Protein AF-A0A9E3LKR2-F1 (afdb_monomer)

Nearest PDB structures (foldseek):
  3nru-assembly1_A  TM=4.294E-01  e=3.423E-02  Homo sapiens
  7cze-assembly4_K  TM=3.924E-01  e=2.026E-02  Homo sapiens
  3p1i-assembly3_C  TM=3.687E-01  e=3.628E-02  Homo sapiens
  3nru-assembly3_C  TM=3.405E-01  e=3.046E-02  Homo sapiens
  4kg8-assembly1_B  TM=6.054E-01  e=1.601E+00  Homo sapiens

pLDDT: mean 74.89, std 22.39, range [24.06, 98.88]

Foldseek 3Di:
DDDDDDDDDDDDDPPPVVVVVPPPPDPPPPPDAFQADLDLVSCLVWLARQFAQCQCPAPPAQTAVQGHTNDHGQAAQALVSLVSSLVSLCVQQVQFKDKDQCCVVPVPPPLQVPANQWFPAAADQVRDGHIDHWIKMKGAGNPAPQALQQAFEEEEEQPLFQLQHLSVSQVSVLSRLLRLLLCQLVVNGDPSHDCVSSQHHVVGGDFLLPPLPPPVLGDGSNVLRNRYIYMYTPQANQLNNLCDVVLVRFGRGGHHNQQDNQQLQDDDDFDRDQQYHHPLTSSRQSVQSVVQCCLCPRYNVSAHAEYEYEGEDAWDLEQKEKAQAPADDDPVLVVLLVVLLVQLLSSQQVRQVSHQQEHEPVPRPPPFDIDHPPDPPPRDHRYRYDYDHPCVGVNDHGHSGLLRQSCYPPNHRVHRGIYMYGYNRRAPPGRRDDSSSSSSSSRSSSSSVSSSSSSRVDDDPDDDDDPDDDDDDDPVDDPDDPDDQPDDPPVLLVFAADDKDFWDKDFFQDKDKDFHDDVVNRHFFQKKKKKKFFNDDSSFRPCVVPFQDWKKKWKKFQDAAPPDDDPDPPQDPDDDDPPPDPPDDDDDDDDDDDPDPDPDDDPPRIDTDHMHGNPDSSGGGGMHMDMDGRDGGHMMIIGIDRRGGGIMTMMMDTDSHGSRPPPSDPDNDPSPCPVVVVVCVVVD

Radius of gyration: 28.09 Å; Cα contacts (8 Å, |Δi|>4): 1417; chains: 1; bounding box: 110×60×76 Å

Sequence (684 aa):
MVRVAVRRPFSLVLGVALVAALLVASPPTPVAATPVATHDALYAAFGRVFPDPHGCFQGAPTKSPYANGDVCAGQYVQWDEAMAGLAYLEQLFPRYVQVINLREQYGDHRDFNGESFRTAGLPREDLSRDQKDLYAVKVTDTRSSTPEEDREHFVYSLSIHGIERAGLEGGIRAIEDLATWAACEHASAPATVDCAAEGASPEDPRRLLDPFDEEGRSPTAGEALGDGVMLFMLSNPDGWSRGDYRQGGVFYQRYNGNGMDLNRDWPTVGYADPAYESWSEPESRGFGRWLKFVAEERTKDGHFAGGIDLHGMVTANSLSYTLLGAGQKDYRKNAITVDTAKLMFADAEERLTWSPHVARAEDCPGPVPEPFFGQGRSTAPMCTVQWGTVWDTIEYQITGGMGDWIEHPEVGLGGVGINNEMALSHLAPNNIFEPDIVQLQIEGNKSLIYSQITGLLGEDDIAYEPGGHIAYLEDPQRVSSDGEDFVVPPDVHDLPTQRNIEGTEVTGAQGFEFEVKGIPHGFFNQGMTVQATFTNARAIGVGAGAGIIDVDLVLDYCGPAPGEELFLTHQHSHEVLLDHVVAAHGDAGEHAGDAAHAGEATDQDCTEIGRYFNQSPIYSQAGAQIEINRPQPGIYRIRQNEQRLGPTRYEVAFTRDDAIPGWSDQAPYDVSRTDFFRELNRFV

Secondary structure (DSSP, 8-state):
---PPP-----SSTTTHHHHTTSS-SPPP-PPPP---SSHHHHHHHSSSS--TTGGGTT-TTS-TT--SSS---SPPPHHHHHHHHHHHHHH-TTTEEEEEHHHHHTT-GGGTT---B---EE-TTS-EE--B-EEEEES-TT-SS-GGGSEEEEEES-SSTTBHHHHHHHHHHHHHHHHHHHHHTT-S-TTS-TTTTT--SSSPPBTTTTT-TTS-SPBHHHHHHHEEEEEE---HHHHHHT-GGGT-SS--SS-SS---GGGSS--SS---TT--TT-SHHHHHHHHHHHHHHHHHSSSS--SEEEEEEE-S--SEEEEEEE------HHHHHHHHHHHHHHHHHHHHHSTTSTTEE-GGG--SSPPP--TTS-S-SPPEEEEEEEEHHHHHSS--SS-HHHHHH-TTTS--SEEEEEEETT-B--S-----HHHHHHHHHHHHHHHHHHHHHHHS---------S---------------------GGGTTSPPPPPEEEEEEESS--EEEEEP-GGGT---SEEEEEEEE-EETTEETTTTS------EEEEE--S-TT------SS---SS--SSS--S---------------PPP-TT-EEEEEE--S-TTS---EEEEEEESPPSEEEEEEE-TT--SEEEEEEEEESS-SSTT-S---------THHHHHHTTT-

Mean predicted aligned error: 14.56 Å

Structure (mmCIF, N/CA/C/O backbone):
data_AF-A0A9E3LKR2-F1
#
_entry.id   AF-A0A9E3LKR2-F1
#
loop_
_atom_site.group_PDB
_atom_site.id
_atom_site.type_symbol
_atom_site.label_atom_id
_atom_site.label_alt_id
_atom_site.label_comp_id
_atom_site.label_asym_id
_atom_site.label_entity_id
_atom_site.label_seq_id
_atom_site.pdbx_PDB_ins_code
_atom_site.Cartn_x
_atom_site.Cartn_y
_atom_site.Cartn_z
_atom_site.occupancy
_atom_site.B_iso_or_equiv
_atom_site.auth_seq_id
_atom_site.auth_comp_id
_atom_site.auth_asym_id
_atom_site.auth_atom_id
_atom_site.pdbx_PDB_model_num
ATOM 1 N N . MET A 1 1 ? 83.121 9.144 -3.644 1.00 43.97 1 MET A N 1
ATOM 2 C CA . MET A 1 1 ? 83.124 7.734 -4.099 1.00 43.97 1 MET A CA 1
ATOM 3 C C . MET A 1 1 ? 82.823 6.840 -2.907 1.00 43.97 1 MET A C 1
ATOM 5 O O . MET A 1 1 ? 83.284 7.159 -1.824 1.00 43.97 1 MET A O 1
ATOM 9 N N . VAL A 1 2 ? 82.126 5.726 -3.162 1.00 33.91 2 VAL A N 1
ATOM 10 C CA . VAL A 1 2 ? 81.795 4.600 -2.256 1.00 33.91 2 VAL A CA 1
ATOM 11 C C . VAL A 1 2 ? 80.402 4.638 -1.590 1.00 33.91 2 VAL A C 1
ATOM 13 O O . VAL A 1 2 ? 80.212 5.140 -0.493 1.00 33.91 2 VAL A O 1
ATOM 16 N N . ARG A 1 3 ? 79.452 4.049 -2.340 1.00 36.19 3 ARG A N 1
ATOM 17 C CA . ARG A 1 3 ? 78.327 3.151 -1.982 1.00 36.19 3 ARG A CA 1
ATOM 18 C C . ARG A 1 3 ? 77.565 3.381 -0.663 1.00 36.19 3 ARG A C 1
ATOM 20 O O . ARG A 1 3 ? 78.015 2.963 0.396 1.00 36.19 3 ARG A O 1
ATOM 27 N N . VAL A 1 4 ? 76.313 3.837 -0.787 1.00 31.17 4 VAL A N 1
ATOM 28 C CA . VAL A 1 4 ? 75.251 3.625 0.214 1.00 31.17 4 VAL A CA 1
ATOM 29 C C . VAL A 1 4 ? 74.401 2.430 -0.226 1.00 31.17 4 VAL A C 1
ATOM 31 O O . VAL A 1 4 ? 73.864 2.414 -1.331 1.00 31.17 4 VAL A O 1
ATOM 34 N N . ALA A 1 5 ? 74.326 1.412 0.630 1.00 33.75 5 ALA A N 1
ATOM 35 C CA . ALA A 1 5 ? 73.480 0.237 0.464 1.00 33.75 5 ALA A CA 1
ATOM 36 C C . ALA A 1 5 ? 72.095 0.500 1.075 1.00 33.75 5 ALA A C 1
ATOM 38 O O . ALA A 1 5 ? 71.983 0.839 2.251 1.00 33.75 5 ALA A O 1
ATOM 39 N N . VAL A 1 6 ? 71.046 0.308 0.278 1.00 37.47 6 VAL A N 1
ATOM 40 C CA . VAL A 1 6 ? 69.649 0.316 0.722 1.00 37.47 6 VAL A CA 1
ATOM 41 C C . VAL A 1 6 ? 69.339 -1.032 1.379 1.00 37.47 6 VAL A C 1
ATOM 43 O O . VAL A 1 6 ? 69.419 -2.073 0.729 1.00 37.47 6 VAL A O 1
ATOM 46 N N . ARG A 1 7 ? 68.963 -1.026 2.662 1.00 32.81 7 ARG A N 1
ATOM 47 C CA . ARG A 1 7 ? 68.252 -2.132 3.323 1.00 32.81 7 ARG A CA 1
ATOM 48 C C . ARG A 1 7 ? 66.869 -1.629 3.739 1.00 32.81 7 ARG A C 1
ATOM 50 O O . ARG A 1 7 ? 66.769 -0.699 4.530 1.00 32.81 7 ARG A O 1
ATOM 57 N N . ARG A 1 8 ? 65.817 -2.240 3.186 1.00 36.88 8 ARG A N 1
ATOM 58 C CA . ARG A 1 8 ? 64.412 -2.082 3.603 1.00 36.88 8 ARG A CA 1
ATOM 59 C C . ARG A 1 8 ? 64.153 -2.877 4.895 1.00 36.88 8 ARG A C 1
ATOM 61 O O . ARG A 1 8 ? 64.627 -4.011 4.963 1.00 36.88 8 ARG A O 1
ATOM 68 N N . PRO A 1 9 ? 63.320 -2.393 5.832 1.00 37.59 9 PRO A N 1
ATOM 69 C CA . PRO A 1 9 ? 62.571 -3.253 6.733 1.00 37.59 9 PRO A CA 1
ATOM 70 C C . PRO A 1 9 ? 61.102 -3.292 6.280 1.00 37.59 9 PRO A C 1
ATOM 72 O O . PRO A 1 9 ? 60.331 -2.376 6.536 1.00 37.59 9 PRO A O 1
ATOM 75 N N . PHE A 1 10 ? 60.720 -4.362 5.585 1.00 40.19 10 PHE A N 1
ATOM 76 C CA . PHE A 1 10 ? 59.326 -4.792 5.449 1.00 40.19 10 PHE A CA 1
ATOM 77 C C . PHE A 1 10 ? 59.167 -5.973 6.398 1.00 40.19 10 PHE A C 1
ATOM 79 O O . PHE A 1 10 ? 59.640 -7.052 6.058 1.00 40.19 10 PHE A O 1
ATOM 86 N N . SER A 1 11 ? 58.611 -5.766 7.594 1.00 39.94 11 SER A N 1
ATOM 87 C CA . SER A 1 11 ? 58.063 -6.817 8.478 1.00 39.94 11 SER A CA 1
ATOM 88 C C . SER A 1 11 ? 57.519 -6.190 9.768 1.00 39.94 11 SER A C 1
ATOM 90 O O . SER A 1 11 ? 58.093 -6.380 10.835 1.00 39.94 11 SER A O 1
ATOM 92 N N . LEU A 1 12 ? 56.446 -5.395 9.679 1.00 39.12 12 LEU A N 1
ATOM 93 C CA . LEU A 1 12 ? 55.634 -5.030 10.853 1.00 39.12 12 LEU A CA 1
ATOM 94 C C . LEU A 1 12 ? 54.259 -4.464 10.451 1.00 39.12 12 LEU A C 1
ATOM 96 O O . LEU A 1 12 ? 53.880 -3.380 10.864 1.00 39.12 12 LEU A O 1
ATOM 100 N N . VAL A 1 13 ? 53.519 -5.179 9.594 1.00 39.75 13 VAL A N 1
ATOM 101 C CA . VAL A 1 13 ? 52.100 -4.858 9.293 1.00 39.75 13 VAL A CA 1
ATOM 102 C C . VAL A 1 13 ? 51.196 -6.105 9.302 1.00 39.75 13 VAL A C 1
ATOM 104 O O . VAL A 1 13 ? 49.991 -5.993 9.478 1.00 39.75 13 VAL A O 1
ATOM 107 N N . LEU A 1 14 ? 51.746 -7.323 9.246 1.00 34.44 14 LEU A N 1
ATOM 108 C CA . LEU A 1 14 ? 50.928 -8.542 9.136 1.00 34.44 14 LEU A CA 1
ATOM 109 C C . LEU A 1 14 ? 50.335 -9.061 10.466 1.00 34.44 14 LEU A C 1
ATOM 111 O O . LEU A 1 14 ? 49.529 -9.983 10.454 1.00 34.44 14 LEU A O 1
ATOM 115 N N . GLY A 1 15 ? 50.726 -8.494 11.613 1.00 30.33 15 GLY A N 1
ATOM 116 C CA . GLY A 1 15 ? 50.330 -8.998 12.938 1.00 30.33 15 GLY A CA 1
ATOM 117 C C . GLY A 1 15 ? 49.056 -8.390 13.536 1.00 30.33 15 GLY A C 1
ATOM 118 O O . GLY A 1 15 ? 48.513 -8.955 14.477 1.00 30.33 15 GLY A O 1
ATOM 119 N N . VAL A 1 16 ? 48.569 -7.258 13.011 1.00 35.56 16 VAL A N 1
ATOM 120 C CA . VAL A 1 16 ? 47.403 -6.543 13.578 1.00 35.56 16 VAL A CA 1
ATOM 121 C C . VAL A 1 16 ? 46.104 -6.866 12.826 1.00 35.56 16 VAL A C 1
ATOM 123 O O . VAL A 1 16 ? 45.037 -6.874 13.430 1.00 35.56 16 VAL A O 1
ATOM 126 N N . ALA A 1 17 ? 46.180 -7.262 11.551 1.00 35.47 17 ALA A N 1
ATOM 127 C CA . ALA A 1 17 ? 45.002 -7.648 10.764 1.00 35.47 17 ALA A CA 1
ATOM 128 C C . ALA A 1 17 ? 44.389 -9.003 11.182 1.00 35.47 17 ALA A C 1
ATOM 130 O O . ALA A 1 17 ? 43.191 -9.211 11.029 1.00 35.47 17 ALA A O 1
ATOM 131 N N . LEU A 1 18 ? 45.181 -9.914 11.760 1.00 33.09 18 LEU A N 1
ATOM 132 C CA . LEU A 1 18 ? 44.713 -11.259 12.129 1.00 33.09 18 LEU A CA 1
ATOM 133 C C . LEU A 1 18 ? 44.049 -11.334 13.514 1.00 33.09 18 LEU A C 1
ATOM 135 O O . LEU A 1 18 ? 43.317 -12.279 13.783 1.00 33.09 18 LEU A O 1
ATOM 139 N N . VAL A 1 19 ? 44.247 -10.331 14.377 1.00 33.78 19 VAL A N 1
ATOM 140 C CA . VAL A 1 19 ? 43.589 -10.267 15.698 1.00 33.78 19 VAL A CA 1
ATOM 141 C C . VAL A 1 19 ? 42.227 -9.562 15.617 1.00 33.78 19 VAL A C 1
ATOM 143 O O . VAL A 1 19 ? 41.332 -9.887 16.390 1.00 33.78 19 VAL A O 1
ATOM 146 N N . ALA A 1 20 ? 42.012 -8.688 14.626 1.00 35.06 20 ALA A N 1
ATOM 147 C CA . ALA A 1 20 ? 40.701 -8.085 14.363 1.00 35.06 20 ALA A CA 1
ATOM 148 C C . ALA A 1 20 ? 39.693 -9.071 13.728 1.00 35.06 20 ALA A C 1
ATOM 150 O O . ALA A 1 20 ? 38.494 -8.939 13.945 1.00 35.06 20 ALA A O 1
ATOM 151 N N . ALA A 1 21 ? 40.164 -10.098 13.009 1.00 35.84 21 ALA A N 1
ATOM 152 C CA . ALA A 1 21 ? 39.305 -11.109 12.381 1.00 35.84 21 ALA A CA 1
ATOM 153 C C . ALA A 1 21 ? 38.838 -12.231 13.336 1.00 35.84 21 ALA A C 1
ATOM 155 O O . ALA A 1 21 ? 37.926 -12.980 13.004 1.00 35.84 21 ALA A O 1
ATOM 156 N N . LEU A 1 22 ? 39.438 -12.358 14.527 1.00 32.41 22 LEU A N 1
ATOM 157 C CA . LEU A 1 22 ? 39.122 -13.419 15.499 1.00 32.41 22 LEU A CA 1
ATOM 158 C C . LEU A 1 22 ? 38.192 -12.966 16.642 1.00 32.41 22 LEU A C 1
ATOM 160 O O . LEU A 1 22 ? 37.882 -13.766 17.521 1.00 32.41 22 LEU A O 1
ATOM 164 N N . LEU A 1 23 ? 37.718 -11.714 16.628 1.00 33.38 23 LEU A N 1
ATOM 165 C CA . LEU A 1 23 ? 36.816 -11.154 17.649 1.00 33.38 23 LEU A CA 1
ATOM 166 C C . LEU A 1 23 ? 35.328 -11.101 17.240 1.00 33.38 23 LEU A C 1
ATOM 168 O O . LEU A 1 23 ? 34.511 -10.637 18.029 1.00 33.38 23 LEU A O 1
ATOM 172 N N . VAL A 1 24 ? 34.941 -11.639 16.074 1.00 40.41 24 VAL A N 1
ATOM 173 C CA . VAL A 1 24 ? 33.531 -11.719 15.618 1.00 40.41 24 VAL A CA 1
ATOM 174 C C . VAL A 1 24 ? 33.120 -13.169 15.329 1.00 40.41 24 VAL A C 1
ATOM 176 O O . VAL A 1 24 ? 32.645 -13.517 14.256 1.00 40.41 24 VAL A O 1
ATOM 179 N N . ALA A 1 25 ? 33.335 -14.053 16.300 1.00 35.81 25 ALA A N 1
ATOM 180 C CA . ALA A 1 25 ? 32.776 -15.406 16.289 1.00 35.81 25 ALA A CA 1
ATOM 181 C C . ALA A 1 25 ? 32.224 -15.756 17.676 1.00 35.81 25 ALA A C 1
ATOM 183 O O . ALA A 1 25 ? 32.519 -16.805 18.245 1.00 35.81 25 ALA A O 1
ATOM 184 N N . SER A 1 26 ? 31.435 -14.844 18.248 1.00 30.19 26 SER A N 1
ATOM 185 C CA . SER A 1 26 ? 30.419 -15.277 19.206 1.00 30.19 26 SER A CA 1
ATOM 186 C C . SER A 1 26 ? 29.297 -15.907 18.377 1.00 30.19 26 SER A C 1
ATOM 188 O O . SER A 1 26 ? 28.914 -15.295 17.377 1.00 30.19 26 SER A O 1
ATOM 190 N N . PRO A 1 27 ? 28.786 -17.108 18.710 1.00 32.97 27 PRO A N 1
ATOM 191 C CA . PRO A 1 27 ? 27.553 -17.575 18.088 1.00 32.97 27 PRO A CA 1
ATOM 192 C C . PRO A 1 27 ? 26.508 -16.469 18.285 1.00 32.97 27 PRO A C 1
ATOM 194 O O . PRO A 1 27 ? 26.444 -15.935 19.399 1.00 32.97 27 PRO A O 1
ATOM 197 N N . PRO A 1 28 ? 25.756 -16.064 17.244 1.00 37.69 28 PRO A N 1
ATOM 198 C CA . PRO A 1 28 ? 24.713 -15.069 17.423 1.00 37.69 28 PRO A CA 1
ATOM 199 C C . PRO A 1 28 ? 23.834 -15.553 18.573 1.00 37.69 28 PRO A C 1
ATOM 201 O O . PRO A 1 28 ? 23.344 -16.685 18.556 1.00 37.69 28 PRO A O 1
ATOM 204 N N . THR A 1 29 ? 23.694 -14.734 19.617 1.00 33.59 29 THR A N 1
ATOM 205 C CA . THR A 1 29 ? 22.595 -14.919 20.562 1.00 33.59 29 THR A CA 1
ATOM 206 C C . THR A 1 29 ? 21.337 -15.027 19.710 1.00 33.59 29 THR A C 1
ATOM 208 O O . THR A 1 29 ? 21.167 -14.155 18.855 1.00 33.59 29 THR A O 1
ATOM 211 N N . PRO A 1 30 ? 20.517 -16.084 19.852 1.00 33.47 30 PRO A N 1
ATOM 212 C CA . PRO A 1 30 ? 19.305 -16.211 19.060 1.00 33.47 30 PRO A CA 1
ATOM 213 C C . PRO A 1 30 ? 18.500 -14.933 19.266 1.00 33.47 30 PRO A C 1
ATOM 215 O O . PRO A 1 30 ? 18.053 -14.651 20.377 1.00 33.47 30 PRO A O 1
ATOM 218 N N . VAL A 1 31 ? 18.427 -14.119 18.214 1.00 45.62 31 VAL A N 1
ATOM 219 C CA . VAL A 1 31 ? 17.590 -12.926 18.186 1.00 45.62 31 VAL A CA 1
ATOM 220 C C . VAL A 1 31 ? 16.177 -13.443 18.401 1.00 45.62 31 VAL A C 1
ATOM 222 O O . VAL A 1 31 ? 15.727 -14.340 17.682 1.00 45.62 31 VAL A O 1
ATOM 225 N N . ALA A 1 32 ? 15.541 -12.996 19.481 1.00 53.88 32 ALA A N 1
ATOM 226 C CA . ALA A 1 32 ? 14.191 -13.422 19.799 1.00 53.88 32 ALA A CA 1
ATOM 227 C C . ALA A 1 32 ? 13.268 -13.038 18.634 1.00 53.88 32 ALA A C 1
ATOM 229 O O . ALA A 1 32 ? 13.423 -11.970 18.050 1.00 53.88 32 ALA A O 1
ATOM 230 N N . ALA A 1 33 ? 12.346 -13.935 18.285 1.00 61.62 33 ALA A N 1
ATOM 231 C CA . ALA A 1 33 ? 11.291 -13.689 17.309 1.00 61.62 33 ALA A CA 1
ATOM 232 C C . ALA A 1 33 ? 10.534 -12.387 17.601 1.00 61.62 33 ALA A C 1
ATOM 234 O O . ALA A 1 33 ? 10.415 -11.998 18.766 1.00 61.62 33 ALA A O 1
ATOM 235 N N . THR A 1 34 ? 9.979 -11.747 16.567 1.00 70.12 34 THR A N 1
ATOM 236 C CA . THR A 1 34 ? 9.095 -10.597 16.782 1.00 70.12 34 THR A CA 1
ATOM 237 C C . THR A 1 34 ? 7.872 -11.162 17.480 1.00 70.12 34 THR A C 1
ATOM 239 O O . THR A 1 34 ? 7.416 -12.240 17.079 1.00 70.12 34 THR A O 1
ATOM 242 N N . PRO A 1 35 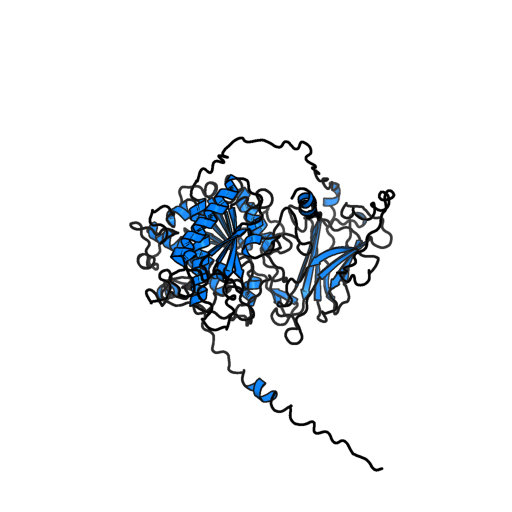? 7.349 -10.526 18.539 1.00 85.81 35 PRO A N 1
ATOM 243 C CA . PRO A 1 35 ? 6.092 -10.983 19.099 1.00 85.81 35 PRO A CA 1
ATOM 244 C C . PRO A 1 35 ? 5.017 -10.826 18.018 1.00 85.81 35 PRO A C 1
ATOM 246 O O . PRO A 1 35 ? 4.670 -9.712 17.657 1.00 85.81 35 PRO A O 1
ATOM 249 N N . VAL A 1 36 ? 4.548 -11.944 17.467 1.00 96.12 36 VAL A N 1
ATOM 250 C CA . VAL A 1 36 ? 3.392 -12.016 16.568 1.00 96.12 36 VAL A CA 1
ATOM 251 C C . VAL A 1 36 ? 2.513 -13.152 17.054 1.00 96.12 36 VAL A C 1
ATOM 253 O O . VAL A 1 36 ? 2.992 -14.281 17.225 1.00 96.12 36 VAL A O 1
ATOM 256 N N . ALA A 1 37 ? 1.241 -12.866 17.325 1.00 97.31 37 ALA A N 1
ATOM 257 C CA . ALA A 1 37 ? 0.321 -13.910 17.745 1.00 97.31 37 ALA A CA 1
ATOM 258 C C . ALA A 1 37 ? -0.133 -14.734 16.541 1.00 97.31 37 ALA A C 1
ATOM 260 O O . ALA A 1 37 ? -0.601 -14.204 15.542 1.00 97.31 37 ALA A O 1
ATOM 261 N N . THR A 1 38 ? -0.018 -16.052 16.659 1.00 97.25 38 THR A N 1
ATOM 262 C CA . THR A 1 38 ? -0.463 -17.009 15.631 1.00 97.25 38 THR A CA 1
ATOM 263 C C . THR A 1 38 ? -1.529 -17.971 16.158 1.00 97.25 38 THR A C 1
ATOM 265 O O . THR A 1 38 ? -1.926 -18.908 15.469 1.00 97.25 38 THR A O 1
ATOM 268 N N . HIS A 1 39 ? -1.956 -17.771 17.409 1.00 96.00 39 HIS A N 1
ATOM 269 C CA . HIS A 1 39 ? -2.997 -18.526 18.101 1.00 96.00 39 HIS A CA 1
ATOM 270 C C . HIS A 1 39 ? -3.409 -17.817 19.408 1.00 96.00 39 HIS A C 1
ATOM 272 O O . HIS A 1 39 ? -2.652 -17.005 19.948 1.00 96.00 39 HIS A O 1
ATOM 278 N N . ASP A 1 40 ? -4.541 -18.222 19.995 1.00 97.06 40 ASP A N 1
ATOM 279 C CA . ASP A 1 40 ? -5.171 -17.577 21.165 1.00 97.06 40 ASP A CA 1
ATOM 280 C C . ASP A 1 40 ? -4.240 -17.380 22.360 1.00 97.06 40 ASP A C 1
ATOM 282 O O . ASP A 1 40 ? -4.240 -16.325 22.982 1.00 97.06 40 ASP A O 1
ATOM 286 N N . ALA A 1 41 ? -3.416 -18.379 22.692 1.00 95.81 41 ALA A N 1
ATOM 287 C CA . ALA A 1 41 ? -2.514 -18.254 23.837 1.00 95.81 41 ALA A CA 1
ATOM 288 C C . ALA A 1 41 ? -1.404 -17.200 23.642 1.00 95.81 41 ALA A C 1
ATOM 290 O O . ALA A 1 41 ? -0.959 -16.630 24.633 1.00 95.81 41 ALA A O 1
ATOM 291 N N . LEU A 1 42 ? -0.958 -16.938 22.404 1.00 96.06 42 LEU A N 1
ATOM 292 C CA . LEU A 1 42 ? -0.044 -15.821 22.138 1.00 96.06 42 LEU A CA 1
ATOM 293 C C . LEU A 1 42 ? -0.807 -14.501 22.108 1.00 96.06 42 LEU A C 1
ATOM 295 O O . LEU A 1 42 ? -0.321 -13.533 22.674 1.00 96.06 42 LEU A O 1
ATOM 299 N N . TYR A 1 43 ? -2.012 -14.473 21.534 1.00 97.06 43 TYR A N 1
ATOM 300 C CA . TYR A 1 43 ? -2.839 -13.265 21.511 1.00 97.06 43 TYR A CA 1
ATOM 301 C C . TYR A 1 43 ? -3.151 -12.787 22.931 1.00 97.06 43 TYR A C 1
ATOM 303 O O . TYR A 1 43 ? -2.882 -11.645 23.270 1.00 97.06 43 TYR A O 1
ATOM 311 N N . ALA A 1 44 ? -3.568 -13.695 23.816 1.00 94.38 44 ALA A N 1
ATOM 312 C CA . ALA A 1 44 ? -3.805 -13.399 25.228 1.00 94.38 44 ALA A CA 1
ATOM 313 C C . ALA A 1 44 ? -2.546 -12.953 25.997 1.00 94.38 44 ALA A C 1
ATOM 315 O O . ALA A 1 44 ? -2.665 -12.386 27.078 1.00 94.38 44 ALA A O 1
ATOM 316 N N . ALA A 1 45 ? -1.346 -13.258 25.494 1.00 94.31 45 ALA A N 1
ATOM 317 C CA . ALA A 1 45 ? -0.088 -12.818 26.096 1.00 94.31 45 ALA A CA 1
ATOM 318 C C . ALA A 1 45 ? 0.412 -11.486 25.521 1.00 94.31 45 ALA A C 1
ATOM 320 O O . ALA A 1 45 ? 1.196 -10.800 26.171 1.00 94.31 45 ALA A O 1
ATOM 321 N N . PHE A 1 46 ? 0.030 -11.174 24.285 1.00 95.81 46 PHE A N 1
ATOM 322 C CA . PHE A 1 46 ? 0.536 -10.038 23.526 1.00 95.81 46 PHE A CA 1
ATOM 323 C C . PHE A 1 46 ? -0.481 -8.901 23.402 1.00 95.81 46 PHE A C 1
ATOM 325 O O . PHE A 1 46 ? -0.098 -7.813 22.982 1.00 95.81 46 PHE A O 1
ATOM 332 N N . GLY A 1 47 ? -1.757 -9.145 23.705 1.00 95.25 47 GLY A N 1
ATOM 333 C CA . GLY A 1 47 ? -2.884 -8.221 23.532 1.00 95.25 47 GLY A CA 1
ATOM 334 C C . GLY A 1 47 ? -3.283 -7.983 22.072 1.00 95.25 47 GLY A C 1
ATOM 335 O O . GLY A 1 47 ? -4.366 -7.481 21.805 1.00 95.25 47 GLY A O 1
ATOM 336 N N . ARG A 1 48 ? -2.415 -8.343 21.120 1.00 96.56 48 ARG A N 1
ATOM 337 C CA . ARG A 1 48 ? -2.547 -8.100 19.680 1.00 96.56 48 ARG A CA 1
ATOM 338 C C . ARG A 1 48 ? -1.897 -9.225 18.878 1.00 96.56 48 ARG A C 1
ATOM 340 O O . ARG A 1 48 ? -0.963 -9.884 19.345 1.00 96.56 48 ARG A O 1
ATOM 347 N N . VAL A 1 49 ? -2.352 -9.405 17.643 1.00 98.25 49 VAL A N 1
ATOM 348 C CA . VAL A 1 49 ? -1.662 -10.161 16.592 1.00 98.25 49 VAL A CA 1
ATOM 349 C C . VAL A 1 49 ? -0.351 -9.479 16.246 1.00 98.25 49 VAL A C 1
ATOM 351 O O . VAL A 1 49 ? 0.679 -10.154 16.247 1.00 98.25 49 VAL A O 1
ATOM 354 N N . PHE A 1 50 ? -0.372 -8.160 16.033 1.00 97.88 50 PHE A N 1
ATOM 355 C CA . PHE A 1 50 ? 0.809 -7.353 15.733 1.00 97.88 50 PHE A CA 1
ATOM 356 C C . PHE A 1 50 ? 1.009 -6.265 16.800 1.00 97.88 50 PHE A C 1
ATOM 358 O O . PHE A 1 50 ? 0.618 -5.120 16.588 1.00 97.88 50 PHE A O 1
ATOM 365 N N . PRO A 1 51 ? 1.629 -6.588 17.951 1.00 96.62 51 PRO A N 1
ATOM 366 C CA . PRO A 1 51 ? 1.908 -5.617 19.003 1.00 96.62 51 PRO A CA 1
ATOM 367 C C . PRO A 1 51 ? 2.741 -4.441 18.508 1.00 96.62 51 PRO A C 1
ATOM 369 O O . PRO A 1 51 ? 3.659 -4.592 17.691 1.00 96.62 51 PRO A O 1
ATOM 372 N N . ASP A 1 52 ? 2.459 -3.268 19.050 1.00 96.25 52 ASP A N 1
ATOM 373 C CA . ASP A 1 52 ? 3.175 -2.049 18.720 1.00 96.25 52 ASP A CA 1
ATOM 374 C C . ASP A 1 52 ? 4.561 -1.997 19.384 1.00 96.25 52 ASP A C 1
ATOM 376 O O . ASP A 1 52 ? 4.775 -2.565 20.464 1.00 96.25 52 ASP A O 1
ATOM 380 N N . PRO A 1 53 ? 5.531 -1.274 18.793 1.00 94.75 53 PRO A N 1
ATOM 381 C CA . PRO A 1 53 ? 6.811 -0.989 19.442 1.00 94.75 53 PRO A CA 1
ATOM 382 C C . PRO A 1 53 ? 6.659 -0.386 20.846 1.00 94.75 53 PRO A C 1
ATOM 384 O O . PRO A 1 53 ? 7.494 -0.635 21.716 1.00 94.75 53 PRO A O 1
ATOM 387 N N . HIS A 1 54 ? 5.592 0.384 21.082 1.00 95.19 54 HIS A N 1
ATOM 388 C CA . HIS A 1 54 ? 5.272 0.990 22.375 1.00 95.19 54 HIS A CA 1
ATOM 389 C C . HIS A 1 54 ? 4.145 0.305 23.160 1.00 95.19 54 HIS A C 1
ATOM 391 O O . HIS A 1 54 ? 3.775 0.831 24.210 1.00 95.19 54 HIS A O 1
ATOM 397 N N . GLY A 1 55 ? 3.650 -0.868 22.742 1.00 93.19 55 GLY A N 1
ATOM 398 C CA . GLY A 1 55 ? 2.549 -1.556 23.437 1.00 93.19 55 GLY A CA 1
ATOM 399 C C . GLY A 1 55 ? 2.819 -1.759 24.936 1.00 93.19 55 GLY A C 1
ATOM 400 O O . GLY A 1 55 ? 2.026 -1.385 25.793 1.00 93.19 55 GLY A O 1
ATOM 401 N N . CYS A 1 56 ? 4.033 -2.182 25.305 1.00 91.56 56 CYS A N 1
ATOM 402 C CA . CYS A 1 56 ? 4.395 -2.368 26.717 1.00 91.56 56 CYS A CA 1
ATOM 403 C C . CYS A 1 56 ? 4.648 -1.071 27.523 1.00 91.56 56 CYS A C 1
ATOM 405 O O . CYS A 1 56 ? 5.023 -1.142 28.697 1.00 91.56 56 CYS A O 1
ATOM 407 N N . PHE A 1 57 ? 4.475 0.109 26.917 1.00 90.06 57 PHE A N 1
ATOM 408 C CA . PHE A 1 57 ? 4.707 1.421 27.531 1.00 90.06 57 PHE A CA 1
ATOM 409 C C . PHE A 1 57 ? 3.448 2.297 27.616 1.00 90.06 57 PHE A C 1
ATOM 411 O O . PHE A 1 57 ? 3.575 3.513 27.784 1.00 90.06 57 PHE A O 1
ATOM 418 N N . GLN A 1 58 ? 2.248 1.718 27.529 1.00 79.00 58 GLN A N 1
ATOM 419 C CA . GLN A 1 58 ? 0.995 2.475 27.609 1.00 79.00 58 GLN A CA 1
ATOM 420 C C . GLN A 1 58 ? 0.963 3.449 28.803 1.00 79.00 58 GLN A C 1
ATOM 422 O O . GLN A 1 58 ? 1.217 3.087 29.955 1.00 79.00 58 GLN A O 1
ATOM 427 N N . GLY A 1 59 ? 0.674 4.721 28.509 1.00 77.75 59 GLY A N 1
ATOM 428 C CA . GLY A 1 59 ? 0.593 5.805 29.495 1.00 77.75 59 GLY A CA 1
ATOM 429 C C . GLY A 1 59 ? 1.936 6.331 30.021 1.00 77.75 59 GLY A C 1
ATOM 430 O O . GLY A 1 59 ? 1.947 7.214 30.883 1.00 77.75 59 GLY A O 1
ATOM 431 N N . ALA A 1 60 ? 3.076 5.829 29.534 1.00 87.88 60 ALA A N 1
ATOM 432 C CA . ALA A 1 60 ? 4.379 6.371 29.903 1.00 87.88 60 ALA A CA 1
ATOM 433 C C . ALA A 1 60 ? 4.610 7.760 29.265 1.00 87.88 60 ALA A C 1
ATOM 435 O O . ALA A 1 60 ? 4.235 7.985 28.113 1.00 87.88 60 ALA A O 1
ATOM 436 N N . PRO A 1 61 ? 5.266 8.707 29.968 1.00 85.56 61 PRO A N 1
ATOM 437 C CA . PRO A 1 61 ? 5.613 9.999 29.383 1.00 85.56 61 PRO A CA 1
ATOM 438 C C . PRO A 1 61 ? 6.460 9.823 28.122 1.00 85.56 61 PRO A C 1
ATOM 440 O O . PRO A 1 61 ? 7.350 8.972 28.104 1.00 85.56 61 PRO A O 1
ATOM 443 N N . THR A 1 62 ? 6.242 10.661 27.103 1.00 84.81 62 THR A N 1
ATOM 444 C CA . THR A 1 62 ? 6.979 10.641 25.818 1.00 84.81 62 THR A CA 1
ATOM 445 C C . THR A 1 62 ? 6.855 9.337 25.023 1.00 84.81 62 THR A C 1
ATOM 447 O O . THR A 1 62 ? 7.645 9.095 24.117 1.00 84.81 62 THR A O 1
ATOM 450 N N . LYS A 1 63 ? 5.880 8.490 25.366 1.00 92.44 63 LYS A N 1
ATOM 451 C CA . LYS A 1 63 ? 5.509 7.290 24.618 1.00 92.44 63 LYS A CA 1
ATOM 452 C C . LYS A 1 63 ? 4.127 7.483 24.023 1.00 92.44 63 LYS A C 1
ATOM 454 O O . LYS A 1 63 ? 3.362 8.325 24.495 1.00 92.44 63 LYS A O 1
ATOM 459 N N . SER A 1 64 ? 3.849 6.727 22.968 1.00 93.44 64 SER A N 1
ATOM 460 C CA . SER A 1 64 ? 2.598 6.896 22.250 1.00 93.44 64 SER A CA 1
ATOM 461 C C . SER A 1 64 ? 1.409 6.551 23.151 1.00 93.44 64 SER A C 1
ATOM 463 O O . SER A 1 64 ? 1.401 5.474 23.755 1.00 93.44 64 SER A O 1
ATOM 465 N N . PRO A 1 65 ? 0.397 7.430 23.232 1.00 91.81 65 PRO A N 1
ATOM 466 C CA . PRO A 1 65 ? -0.873 7.111 23.868 1.00 91.81 65 PRO A CA 1
ATOM 467 C C . PRO A 1 65 ? -1.767 6.224 22.986 1.00 91.81 65 PRO A C 1
ATOM 469 O O . PRO A 1 65 ? -2.789 5.749 23.469 1.00 91.81 65 PRO A O 1
ATOM 472 N N . TYR A 1 66 ? -1.399 6.008 21.720 1.00 91.50 66 TYR A N 1
ATOM 473 C CA . TYR A 1 66 ? -2.166 5.253 20.725 1.00 91.50 66 TYR A CA 1
ATOM 474 C C . TYR A 1 66 ? -1.574 3.866 20.438 1.00 91.50 66 TYR A C 1
ATOM 476 O O . TYR A 1 66 ? -2.041 3.179 19.533 1.00 91.50 66 TYR A O 1
ATOM 484 N N . ALA A 1 67 ? -0.528 3.472 21.173 1.00 94.12 67 ALA A N 1
ATOM 485 C CA . ALA A 1 67 ? 0.130 2.191 20.976 1.00 94.12 67 ALA A CA 1
ATOM 486 C C . ALA A 1 67 ? -0.684 1.022 21.551 1.00 94.12 67 ALA A C 1
ATOM 488 O O . ALA A 1 67 ? -1.077 1.037 22.723 1.00 94.12 67 ALA A O 1
ATOM 489 N N . ASN A 1 68 ? -0.856 -0.023 20.743 1.00 93.50 68 ASN A N 1
ATOM 490 C CA . ASN A 1 68 ? -1.670 -1.194 21.070 1.00 93.50 68 ASN A CA 1
ATOM 491 C C . ASN A 1 68 ? -0.826 -2.438 21.414 1.00 93.50 68 ASN A C 1
ATOM 493 O O . ASN A 1 68 ? 0.225 -2.696 20.824 1.00 93.50 68 ASN A O 1
ATOM 497 N N . GLY A 1 69 ? -1.326 -3.248 22.351 1.00 93.88 69 GLY A N 1
ATOM 498 C CA . GLY A 1 69 ? -0.726 -4.516 22.786 1.00 93.88 69 GLY A CA 1
ATOM 499 C C . GLY A 1 69 ? -0.046 -4.467 24.155 1.00 93.88 69 GLY A C 1
ATOM 500 O O . GLY A 1 69 ? 0.266 -3.408 24.680 1.00 93.88 69 GLY A O 1
ATOM 501 N N . ASP A 1 70 ? 0.213 -5.646 24.716 1.00 94.19 70 ASP A N 1
ATOM 502 C CA . ASP A 1 70 ? 0.750 -5.843 26.073 1.00 94.19 70 ASP A CA 1
ATOM 503 C C . ASP A 1 70 ? 2.275 -6.035 26.101 1.00 94.19 70 ASP A C 1
ATOM 505 O O . ASP A 1 70 ? 2.915 -6.057 27.158 1.00 94.19 70 ASP A O 1
ATOM 509 N N . VAL A 1 71 ? 2.883 -6.201 24.926 1.00 94.50 71 VAL A N 1
ATOM 510 C CA . VAL A 1 71 ? 4.322 -6.404 24.741 1.00 94.50 71 VAL A CA 1
ATOM 511 C C . VAL A 1 71 ? 4.867 -5.400 23.734 1.00 94.50 71 VAL A C 1
ATOM 513 O O . VAL A 1 71 ? 4.143 -4.914 22.875 1.00 94.50 71 VAL A O 1
ATOM 516 N N . CYS A 1 72 ? 6.159 -5.091 23.830 1.00 92.75 72 CYS A N 1
ATOM 517 C CA . CYS A 1 72 ? 6.816 -4.230 22.855 1.00 92.75 72 CYS A CA 1
ATOM 518 C C . CYS A 1 72 ? 7.382 -5.061 21.704 1.00 92.75 72 CYS A C 1
ATOM 520 O O . CYS A 1 72 ? 8.161 -5.995 21.934 1.00 92.75 72 CYS A O 1
ATOM 522 N N . ALA A 1 73 ? 7.056 -4.684 20.468 1.00 92.44 73 ALA A N 1
ATOM 523 C CA . ALA A 1 73 ? 7.821 -5.144 19.317 1.00 92.44 73 ALA A CA 1
ATOM 524 C C . ALA A 1 73 ? 9.268 -4.632 19.425 1.00 92.44 73 ALA A C 1
ATOM 526 O O . ALA A 1 73 ? 9.509 -3.469 19.740 1.00 92.44 73 ALA A O 1
ATOM 527 N N . GLY A 1 74 ? 10.236 -5.523 19.203 1.00 86.88 74 GLY A N 1
ATOM 528 C CA . GLY A 1 74 ? 11.670 -5.215 19.302 1.00 86.88 74 GLY A CA 1
ATOM 529 C C . GLY A 1 74 ? 12.427 -5.310 17.977 1.00 86.88 74 GLY A C 1
ATOM 530 O O . GLY A 1 74 ? 13.645 -5.152 17.967 1.00 86.88 74 GLY A O 1
ATOM 531 N N . GLN A 1 75 ? 11.727 -5.622 16.888 1.00 87.25 75 GLN A N 1
ATOM 532 C CA . GLN A 1 75 ? 12.259 -5.729 15.532 1.00 87.25 75 GLN A CA 1
ATOM 533 C C . GLN A 1 75 ? 11.113 -5.656 14.512 1.00 87.25 75 GLN A C 1
ATOM 535 O O . GLN A 1 75 ? 9.945 -5.767 14.887 1.00 87.25 75 GLN A O 1
ATOM 540 N N . TYR A 1 76 ? 11.462 -5.502 13.235 1.00 89.50 76 TYR A N 1
ATOM 541 C CA . TYR A 1 76 ? 10.503 -5.490 12.131 1.00 89.50 76 TYR A CA 1
ATOM 542 C C . TYR A 1 76 ? 9.878 -6.871 11.904 1.00 89.50 76 TYR A C 1
ATOM 544 O O . TYR A 1 76 ? 10.574 -7.893 11.957 1.00 89.50 76 TYR A O 1
ATOM 552 N N . VAL A 1 77 ? 8.589 -6.891 11.571 1.00 92.19 77 VAL A N 1
ATOM 553 C CA . VAL A 1 77 ? 7.839 -8.112 11.260 1.00 92.19 77 VAL A CA 1
ATOM 554 C C . VAL A 1 77 ? 8.432 -8.781 10.018 1.00 92.19 77 VAL A C 1
ATOM 556 O O . VAL A 1 77 ? 8.594 -8.162 8.968 1.00 92.19 77 VAL A O 1
ATOM 559 N N . GLN A 1 78 ? 8.786 -10.057 10.139 1.00 90.94 78 GLN A N 1
ATOM 560 C CA . GLN A 1 78 ? 9.347 -10.865 9.048 1.00 90.94 78 GLN A CA 1
ATOM 561 C C . GLN A 1 78 ? 8.244 -11.376 8.111 1.00 90.94 78 GLN A C 1
ATOM 563 O O . GLN A 1 78 ? 7.083 -11.422 8.515 1.00 90.94 78 GLN A O 1
ATOM 568 N N . TRP A 1 79 ? 8.580 -11.815 6.892 1.00 91.88 79 TRP A N 1
ATOM 569 C CA . TRP A 1 79 ? 7.561 -12.252 5.920 1.00 91.88 79 TRP A CA 1
ATOM 570 C C . TRP A 1 79 ? 6.695 -13.394 6.469 1.00 91.88 79 TRP A C 1
ATOM 572 O O . TRP A 1 79 ? 5.471 -13.291 6.534 1.00 91.88 79 TRP A O 1
ATOM 582 N N . ASP A 1 80 ? 7.337 -14.456 6.960 1.00 91.81 80 ASP A N 1
ATOM 583 C CA . ASP A 1 80 ? 6.630 -15.614 7.520 1.00 91.81 80 ASP A CA 1
ATOM 584 C C . ASP A 1 80 ? 5.854 -15.261 8.800 1.00 91.81 80 ASP A C 1
ATOM 586 O O . ASP A 1 80 ? 4.815 -15.856 9.085 1.00 91.81 80 ASP A O 1
ATOM 590 N N . GLU A 1 81 ? 6.352 -14.293 9.582 1.00 94.69 81 GLU A N 1
ATOM 591 C CA . GLU A 1 81 ? 5.658 -13.794 10.773 1.00 94.69 81 GLU A CA 1
ATOM 592 C C . GLU A 1 81 ? 4.382 -13.042 10.369 1.00 94.69 81 GLU A C 1
ATOM 594 O O . GLU A 1 81 ? 3.321 -13.321 10.924 1.00 94.69 81 GLU A O 1
ATOM 599 N N . ALA A 1 82 ? 4.450 -12.161 9.366 1.00 95.94 82 ALA A N 1
ATOM 600 C CA . ALA A 1 82 ? 3.286 -11.454 8.841 1.00 95.94 82 ALA A CA 1
ATOM 601 C C . ALA A 1 82 ? 2.241 -12.411 8.273 1.00 95.94 82 ALA A C 1
ATOM 603 O O . ALA A 1 82 ? 1.075 -12.313 8.642 1.00 95.94 82 ALA A O 1
ATOM 604 N N . MET A 1 83 ? 2.644 -13.375 7.440 1.00 97.38 83 MET A N 1
ATOM 605 C CA . MET A 1 83 ? 1.705 -14.336 6.857 1.00 97.38 83 MET A CA 1
ATOM 606 C C . MET A 1 83 ? 1.023 -15.197 7.924 1.00 97.38 83 MET A C 1
ATOM 608 O O . MET A 1 83 ? -0.186 -15.414 7.860 1.00 97.38 83 MET A O 1
ATOM 612 N N . ALA A 1 84 ? 1.766 -15.652 8.938 1.00 97.75 84 ALA A N 1
ATOM 613 C CA . ALA A 1 84 ? 1.188 -16.419 10.038 1.00 97.75 84 ALA A CA 1
ATOM 614 C C . ALA A 1 84 ? 0.252 -15.571 10.918 1.00 97.75 84 ALA A C 1
ATOM 616 O O . ALA A 1 84 ? -0.799 -16.060 11.335 1.00 97.75 84 ALA A O 1
ATOM 617 N N . GLY A 1 85 ? 0.612 -14.312 11.184 1.00 98.50 85 GLY A N 1
ATOM 618 C CA . GLY A 1 85 ? -0.227 -13.371 11.924 1.00 98.50 85 GLY A CA 1
ATOM 619 C C . GLY A 1 85 ? -1.511 -13.026 11.170 1.00 98.50 85 GLY A C 1
ATOM 620 O O . GLY A 1 85 ? -2.592 -13.129 11.736 1.00 98.50 85 GLY A O 1
ATOM 621 N N . LEU A 1 86 ? -1.424 -12.710 9.875 1.00 98.75 86 LEU A N 1
ATOM 622 C CA . LEU A 1 86 ? -2.580 -12.394 9.028 1.00 98.75 86 LEU A CA 1
ATOM 623 C C . LEU A 1 86 ? -3.534 -13.587 8.894 1.00 98.75 86 LEU A C 1
ATOM 625 O O . LEU A 1 86 ? -4.746 -13.411 8.994 1.00 98.75 86 LEU A O 1
ATOM 629 N N . ALA A 1 87 ? -3.007 -14.806 8.745 1.00 98.62 87 ALA A N 1
ATOM 630 C CA . ALA A 1 87 ? -3.827 -16.017 8.730 1.00 98.62 87 ALA A CA 1
ATOM 631 C C . ALA A 1 87 ? -4.561 -16.240 10.063 1.00 98.62 87 ALA A C 1
ATOM 633 O O . ALA A 1 87 ? -5.704 -16.695 10.083 1.00 98.62 87 ALA A O 1
ATOM 634 N N . TYR A 1 88 ? -3.922 -15.921 11.192 1.00 98.69 88 TYR A N 1
ATOM 635 C CA . TYR A 1 88 ? -4.587 -15.969 12.492 1.00 98.69 88 TYR A CA 1
ATOM 636 C C . TYR A 1 88 ? -5.607 -14.830 12.659 1.00 98.69 88 TYR A C 1
ATOM 638 O O . TYR A 1 88 ? -6.687 -15.054 13.201 1.00 98.69 88 TYR A O 1
ATOM 646 N N . LEU A 1 89 ? -5.323 -13.637 12.133 1.00 98.69 89 LEU A N 1
ATOM 647 C CA . LEU A 1 89 ? -6.240 -12.500 12.152 1.00 98.69 89 LEU A CA 1
ATOM 648 C C . LEU A 1 89 ? -7.521 -12.776 11.344 1.00 98.69 89 LEU A C 1
ATOM 650 O O . LEU A 1 89 ? -8.612 -12.479 11.822 1.00 98.69 89 LEU A O 1
ATOM 654 N N . GLU A 1 90 ? -7.414 -13.418 10.176 1.00 98.75 90 GLU A N 1
ATOM 655 C CA . GLU A 1 90 ? -8.564 -13.919 9.404 1.00 98.75 90 GLU A CA 1
ATOM 656 C C . GLU A 1 90 ? -9.389 -14.942 10.201 1.00 98.75 90 GLU A C 1
ATOM 658 O O . GLU A 1 90 ? -10.617 -14.893 10.190 1.00 98.75 90 GLU A O 1
ATOM 663 N N . GLN A 1 91 ? -8.742 -15.843 10.949 1.00 98.38 91 GLN A N 1
ATOM 664 C CA . GLN A 1 91 ? -9.452 -16.790 11.822 1.00 98.38 91 GLN A CA 1
ATOM 665 C C . GLN A 1 91 ? -10.168 -16.098 12.985 1.00 98.38 91 GLN A C 1
ATOM 667 O O . GLN A 1 91 ? -11.251 -16.535 13.381 1.00 98.38 91 GLN A O 1
ATOM 672 N N . LEU A 1 92 ? -9.567 -15.043 13.540 1.00 98.12 92 LEU A N 1
ATOM 673 C CA . LEU A 1 92 ? -10.121 -14.278 14.654 1.00 98.12 92 LEU A CA 1
ATOM 674 C C . LEU A 1 92 ? -11.297 -13.401 14.196 1.00 98.12 92 LEU A C 1
ATOM 676 O O . LEU A 1 92 ? -12.317 -13.319 14.883 1.00 98.12 92 LEU A O 1
ATOM 680 N N . PHE A 1 93 ? -11.195 -12.811 13.004 1.00 98.62 93 PHE A N 1
ATOM 681 C CA . PHE A 1 93 ? -12.172 -11.875 12.448 1.00 98.62 93 PHE A CA 1
ATOM 682 C C . PHE A 1 93 ? -12.653 -12.265 11.036 1.00 98.62 93 PHE A C 1
ATOM 684 O O . PHE A 1 93 ? -12.610 -11.435 10.127 1.00 98.62 93 PHE A O 1
ATOM 691 N N . PRO A 1 94 ? -13.226 -13.468 10.827 1.00 98.31 94 PRO A N 1
ATOM 692 C CA . PRO A 1 94 ? -13.582 -13.967 9.491 1.00 98.31 94 PRO A CA 1
ATOM 693 C C . PRO A 1 94 ? -14.739 -13.199 8.836 1.00 98.31 94 PRO A C 1
ATOM 695 O O . PRO A 1 94 ? -15.042 -13.392 7.663 1.00 98.31 94 PRO A O 1
ATOM 698 N N . ARG A 1 95 ? -15.438 -12.353 9.606 1.00 98.31 95 ARG A N 1
ATOM 699 C CA . ARG A 1 95 ? -16.442 -11.421 9.079 1.00 98.31 95 ARG A CA 1
ATOM 700 C C . ARG A 1 95 ? -15.797 -10.240 8.349 1.00 98.31 95 ARG A C 1
ATOM 702 O O . ARG A 1 95 ? -16.441 -9.716 7.444 1.00 98.31 95 ARG A O 1
ATOM 709 N N . TYR A 1 96 ? -14.603 -9.829 8.774 1.00 98.81 96 TYR A N 1
ATOM 710 C CA . TYR A 1 96 ? -13.989 -8.558 8.391 1.00 98.81 96 TYR A CA 1
ATOM 711 C C . TYR A 1 96 ? -12.713 -8.721 7.576 1.00 98.81 96 TYR A C 1
ATOM 713 O O . TYR A 1 96 ? -12.458 -7.897 6.711 1.00 98.81 96 TYR A O 1
ATOM 721 N N . VAL A 1 97 ? -11.913 -9.754 7.845 1.00 98.88 97 VAL A N 1
ATOM 722 C CA . VAL A 1 97 ? -10.598 -9.958 7.228 1.00 98.88 97 VAL A CA 1
ATOM 723 C C . VAL A 1 97 ? -10.644 -11.173 6.318 1.00 98.88 97 VAL A C 1
ATOM 725 O O . VAL A 1 97 ? -11.113 -12.233 6.725 1.00 98.88 97 VAL A O 1
ATOM 728 N N . GLN A 1 98 ? -10.114 -11.018 5.108 1.00 98.75 98 GLN A N 1
ATOM 729 C CA . GLN A 1 98 ? -9.847 -12.110 4.181 1.00 98.75 98 GLN A CA 1
ATOM 730 C C . GLN A 1 98 ? -8.414 -12.000 3.657 1.00 98.75 98 GLN A C 1
ATOM 732 O O . GLN A 1 98 ? -8.041 -10.980 3.073 1.00 98.75 98 GLN A O 1
ATOM 737 N N . VAL A 1 99 ? -7.622 -13.061 3.810 1.00 98.75 99 VAL A N 1
ATOM 738 C CA . VAL A 1 99 ? -6.287 -13.153 3.206 1.00 98.75 99 VAL A CA 1
ATOM 739 C C . VAL A 1 99 ? -6.425 -13.775 1.820 1.00 98.75 99 VAL A C 1
ATOM 741 O O . VAL A 1 99 ? -6.877 -14.907 1.645 1.00 98.75 99 VAL A O 1
ATOM 744 N N . ILE A 1 100 ? -6.046 -13.016 0.801 1.00 98.62 100 ILE A N 1
ATOM 745 C CA . ILE A 1 100 ? -6.182 -13.392 -0.601 1.00 98.62 100 ILE A CA 1
ATOM 746 C C . ILE A 1 100 ? -4.816 -13.834 -1.116 1.00 98.62 100 ILE A C 1
ATOM 748 O O . ILE A 1 100 ? -3.946 -13.003 -1.355 1.00 98.62 100 ILE A O 1
ATOM 752 N N . ASN A 1 101 ? -4.640 -15.141 -1.323 1.00 98.38 101 ASN A N 1
ATOM 753 C CA . ASN A 1 101 ? -3.562 -15.667 -2.161 1.00 98.38 101 ASN A CA 1
ATOM 754 C C . ASN A 1 101 ? -4.018 -15.591 -3.624 1.00 98.38 101 ASN A C 1
ATOM 756 O O . ASN A 1 101 ? -4.909 -16.343 -4.031 1.00 98.38 101 ASN A O 1
ATOM 760 N N . LEU A 1 102 ? -3.420 -14.693 -4.412 1.00 98.12 102 LEU A N 1
ATOM 761 C CA . LEU A 1 102 ? -3.851 -14.470 -5.793 1.00 98.12 102 LEU A CA 1
ATOM 762 C C . LEU A 1 102 ? -3.673 -15.714 -6.658 1.00 98.12 102 LEU A C 1
ATOM 764 O O . LEU A 1 102 ? -4.538 -16.037 -7.467 1.00 98.12 102 LEU A O 1
ATOM 768 N N . ARG A 1 103 ? -2.604 -16.477 -6.445 1.00 96.75 103 ARG A N 1
ATOM 769 C CA . ARG A 1 103 ? -2.359 -17.690 -7.219 1.00 96.75 103 ARG A CA 1
ATOM 770 C C . ARG A 1 103 ? -3.376 -18.780 -6.927 1.00 96.75 103 ARG A C 1
ATOM 772 O O . ARG A 1 103 ? -3.892 -19.392 -7.855 1.00 96.75 103 ARG A O 1
ATOM 779 N N . GLU A 1 104 ? -3.659 -19.034 -5.655 1.00 96.81 104 GLU A N 1
ATOM 780 C CA . GLU A 1 104 ? -4.614 -20.077 -5.268 1.00 96.81 104 GLU A CA 1
ATOM 781 C C . GLU A 1 104 ? -6.050 -19.722 -5.666 1.00 96.81 104 GLU A C 1
ATOM 783 O O . GLU A 1 104 ? -6.818 -20.611 -6.029 1.00 96.81 104 GLU A O 1
ATOM 788 N N . GLN A 1 105 ? -6.416 -18.439 -5.608 1.00 95.75 105 GLN A N 1
ATOM 789 C CA . GLN A 1 105 ? -7.789 -17.999 -5.866 1.00 95.75 105 GLN A CA 1
ATOM 790 C C . GLN A 1 105 ? -8.053 -17.652 -7.337 1.00 95.75 105 GLN A C 1
ATOM 792 O O . GLN A 1 105 ? -9.178 -17.831 -7.803 1.00 95.75 105 GLN A O 1
ATOM 797 N N . TYR A 1 106 ? -7.038 -17.190 -8.072 1.00 95.12 106 TYR A N 1
ATOM 798 C CA . TYR A 1 106 ? -7.190 -16.655 -9.428 1.00 95.12 106 TYR A CA 1
ATOM 799 C C . TYR A 1 106 ? -6.280 -17.305 -10.479 1.00 95.12 106 TYR A C 1
ATOM 801 O O . TYR A 1 106 ? -6.480 -17.052 -11.663 1.00 95.12 106 TYR A O 1
ATOM 809 N N . GLY A 1 107 ? -5.338 -18.177 -10.103 1.00 89.50 107 GLY A N 1
ATOM 810 C CA . GLY A 1 107 ? -4.385 -18.785 -11.046 1.00 89.50 107 GLY A CA 1
ATOM 811 C C . GLY A 1 107 ? -5.015 -19.661 -12.138 1.00 89.50 107 GLY A C 1
ATOM 812 O O . GLY A 1 107 ? -4.429 -19.811 -13.204 1.00 89.50 107 GLY A O 1
ATOM 813 N N . ASP A 1 108 ? -6.218 -20.196 -11.902 1.00 90.12 108 ASP A N 1
ATOM 814 C CA . ASP A 1 108 ? -6.993 -20.967 -12.891 1.00 90.12 108 ASP A CA 1
ATOM 815 C C . ASP A 1 108 ? -8.159 -20.156 -13.502 1.00 90.12 108 ASP A C 1
ATOM 817 O O . ASP A 1 108 ? -9.001 -20.695 -14.229 1.00 90.12 108 ASP A O 1
ATOM 821 N N . HIS A 1 109 ? -8.272 -18.864 -13.179 1.00 91.88 109 HIS A N 1
ATOM 822 C CA . HIS A 1 109 ? -9.357 -18.020 -13.666 1.00 91.88 109 HIS A CA 1
ATOM 823 C C . HIS A 1 109 ? -9.086 -17.577 -15.109 1.00 91.88 109 HIS A C 1
ATOM 825 O O . HIS A 1 109 ? -7.995 -17.124 -15.446 1.00 91.88 109 HIS A O 1
ATOM 831 N N . ARG A 1 110 ? -10.111 -17.662 -15.965 1.00 90.62 110 ARG A N 1
ATOM 832 C CA . ARG A 1 110 ? -9.990 -17.436 -17.418 1.00 90.62 110 ARG A CA 1
ATOM 833 C C . ARG A 1 110 ? -9.405 -16.067 -17.795 1.00 90.62 110 ARG A C 1
ATOM 835 O O . ARG A 1 110 ? -8.716 -15.969 -18.804 1.00 90.62 110 ARG A O 1
ATOM 842 N N . ASP A 1 111 ? -9.675 -15.044 -16.986 1.00 87.69 111 ASP A N 1
ATOM 843 C CA . ASP A 1 111 ? -9.261 -13.658 -17.248 1.00 87.69 111 ASP A CA 1
ATOM 844 C C . ASP A 1 111 ? -7.788 -13.404 -16.864 1.00 87.69 111 ASP A C 1
ATOM 846 O O . ASP A 1 111 ? -7.222 -12.362 -17.191 1.00 87.69 111 ASP A O 1
ATOM 850 N N . PHE A 1 112 ? -7.138 -14.395 -16.241 1.00 91.00 112 PHE A N 1
ATOM 851 C CA . PHE A 1 112 ? -5.730 -14.372 -15.834 1.00 91.00 112 PHE A CA 1
ATOM 852 C C . PHE A 1 112 ? -4.917 -15.517 -16.448 1.00 91.00 112 PHE A C 1
ATOM 854 O O . PHE A 1 112 ? -3.886 -15.913 -15.906 1.00 91.00 112 PHE A O 1
ATOM 861 N N . ASN A 1 113 ? -5.350 -16.050 -17.597 1.00 79.44 113 ASN A N 1
ATOM 862 C CA . ASN A 1 113 ? -4.548 -17.015 -18.347 1.00 79.44 113 ASN A CA 1
ATOM 863 C C . ASN A 1 113 ? -3.126 -16.466 -18.564 1.00 79.44 113 ASN A C 1
ATOM 865 O O . ASN A 1 113 ? -2.952 -15.344 -19.041 1.00 79.44 113 ASN A O 1
ATOM 869 N N . GLY A 1 114 ? -2.124 -17.268 -18.198 1.00 77.50 114 GLY A N 1
ATOM 870 C CA . GLY A 1 114 ? -0.710 -16.904 -18.309 1.00 77.50 114 GLY A CA 1
ATOM 871 C C . GLY A 1 114 ? -0.124 -16.174 -17.095 1.00 77.50 114 GLY A C 1
ATOM 872 O O . GLY A 1 114 ? 1.098 -16.082 -17.009 1.00 77.50 114 GLY A O 1
ATOM 873 N N . GLU A 1 115 ? -0.934 -15.728 -16.128 1.00 87.81 115 GLU A N 1
ATOM 874 C CA . GLU A 1 115 ? -0.405 -15.098 -14.914 1.00 87.81 115 GLU A CA 1
ATOM 875 C C . GLU A 1 115 ? 0.056 -16.120 -13.883 1.00 87.81 115 GLU A C 1
ATOM 877 O O . GLU A 1 115 ? -0.661 -17.046 -13.503 1.00 87.81 115 GLU A O 1
ATOM 882 N N . SER A 1 116 ? 1.278 -15.927 -13.386 1.00 90.69 116 SER A N 1
ATOM 883 C CA . SER A 1 116 ? 1.847 -16.798 -12.357 1.00 90.69 116 SER A CA 1
ATOM 884 C C . SER A 1 116 ? 1.346 -16.451 -10.954 1.00 90.69 116 SER A C 1
ATOM 886 O O . SER A 1 116 ? 1.368 -17.320 -10.076 1.00 90.69 116 SER A O 1
ATOM 888 N N . PHE A 1 117 ? 0.941 -15.190 -10.743 1.00 96.56 117 PHE A N 1
ATOM 889 C CA . PHE A 1 117 ? 0.685 -14.585 -9.431 1.00 96.56 117 PHE A CA 1
ATOM 890 C C . PHE A 1 117 ? 1.783 -14.900 -8.413 1.00 96.56 117 PHE A C 1
ATOM 892 O O . PHE A 1 117 ? 1.525 -15.218 -7.248 1.00 96.56 117 PHE A O 1
ATOM 899 N N . ARG A 1 118 ? 3.029 -14.837 -8.881 1.00 96.19 118 ARG A N 1
ATOM 900 C CA . ARG A 1 118 ? 4.232 -15.074 -8.096 1.00 96.19 118 ARG A CA 1
ATOM 901 C C . ARG A 1 118 ? 5.242 -13.969 -8.312 1.00 96.19 118 ARG A C 1
ATOM 903 O O . ARG A 1 118 ? 5.305 -13.400 -9.392 1.00 96.19 118 ARG A O 1
ATOM 910 N N . THR A 1 119 ? 6.069 -13.733 -7.305 1.00 95.06 119 THR A N 1
ATOM 911 C CA . THR A 1 119 ? 7.215 -12.836 -7.408 1.00 95.06 119 THR A CA 1
ATOM 912 C C . THR A 1 119 ? 8.224 -13.314 -8.446 1.00 95.06 119 THR A C 1
ATOM 914 O O . THR A 1 119 ? 8.269 -14.499 -8.814 1.00 95.06 119 THR A O 1
ATOM 917 N N . ALA A 1 120 ? 9.093 -12.399 -8.879 1.00 89.94 120 ALA A N 1
ATOM 918 C CA . ALA A 1 120 ? 10.242 -12.727 -9.716 1.00 89.94 120 ALA A CA 1
ATOM 919 C C . ALA A 1 120 ? 11.124 -13.805 -9.058 1.00 89.94 120 ALA A C 1
ATOM 921 O O . ALA A 1 120 ? 11.715 -14.648 -9.732 1.00 89.94 120 ALA A O 1
ATOM 922 N N . GLY A 1 121 ? 11.170 -13.819 -7.731 1.00 89.06 121 GLY A N 1
ATOM 923 C CA . GLY A 1 121 ? 11.805 -14.806 -6.884 1.00 89.06 121 GLY A CA 1
ATOM 924 C C . GLY A 1 121 ? 13.267 -14.498 -6.598 1.00 89.06 121 GLY A C 1
ATOM 925 O O . GLY A 1 121 ? 14.027 -14.057 -7.466 1.00 89.06 121 GLY A O 1
ATOM 926 N N . LEU A 1 122 ? 13.691 -14.801 -5.370 1.00 84.50 122 LEU A N 1
ATOM 927 C CA . LEU A 1 122 ? 15.071 -14.598 -4.938 1.00 84.50 122 LEU A CA 1
ATOM 928 C C . LEU A 1 122 ? 16.000 -15.653 -5.543 1.00 84.50 122 LEU A C 1
ATOM 930 O O . LEU A 1 122 ? 15.786 -16.847 -5.328 1.00 84.50 122 LEU A O 1
ATOM 934 N N . PRO A 1 123 ? 17.056 -15.266 -6.267 1.00 73.00 123 PRO A N 1
ATOM 935 C CA . PRO A 1 123 ? 17.960 -16.240 -6.860 1.00 73.00 123 PRO A CA 1
ATOM 936 C C . PRO A 1 123 ? 18.761 -17.008 -5.803 1.00 73.00 123 PRO A C 1
ATOM 938 O O . PRO A 1 123 ? 19.166 -16.468 -4.772 1.00 73.00 123 PRO A O 1
ATOM 941 N N . ARG A 1 124 ? 19.004 -18.286 -6.089 1.00 76.81 124 ARG A N 1
ATOM 942 C CA . ARG A 1 124 ? 19.720 -19.245 -5.240 1.00 76.81 124 ARG A CA 1
ATOM 943 C C . ARG A 1 124 ? 21.062 -19.641 -5.866 1.00 76.81 124 ARG A C 1
ATOM 945 O O . ARG A 1 124 ? 21.310 -19.397 -7.045 1.00 76.81 124 ARG A O 1
ATOM 952 N N . GLU A 1 125 ? 21.932 -20.280 -5.079 1.00 69.44 125 GLU A N 1
ATOM 953 C CA . GLU A 1 125 ? 23.273 -20.715 -5.524 1.00 69.44 125 GLU A CA 1
ATOM 954 C C . GLU A 1 125 ? 23.237 -21.692 -6.712 1.00 69.44 125 GLU A C 1
ATOM 956 O O . GLU A 1 125 ? 24.188 -21.765 -7.485 1.00 69.44 125 GLU A O 1
ATOM 961 N N . ASP A 1 126 ? 22.136 -22.425 -6.875 1.00 75.06 126 ASP A N 1
ATOM 962 C CA . ASP A 1 126 ? 21.899 -23.369 -7.971 1.00 75.06 126 ASP A CA 1
ATOM 963 C C . ASP A 1 126 ? 21.231 -22.727 -9.201 1.00 75.06 126 ASP A C 1
ATOM 965 O O . ASP A 1 126 ? 20.761 -23.441 -10.087 1.00 75.06 126 ASP A O 1
ATOM 969 N N . LEU A 1 127 ? 21.171 -21.389 -9.257 1.00 69.19 127 LEU A N 1
ATOM 970 C CA . LEU A 1 127 ? 20.527 -20.607 -10.318 1.00 69.19 127 LEU A CA 1
ATOM 971 C C . LEU A 1 127 ? 19.009 -20.836 -10.438 1.00 69.19 127 LEU A C 1
ATOM 973 O O . LEU A 1 127 ? 18.412 -20.439 -11.441 1.00 69.19 127 LEU A O 1
ATOM 977 N N . SER A 1 128 ? 18.375 -21.470 -9.445 1.00 83.00 128 SER A N 1
ATOM 978 C CA . SER A 1 128 ? 16.919 -21.453 -9.282 1.00 83.00 128 SER A CA 1
ATOM 979 C C . SER A 1 128 ? 16.465 -20.180 -8.558 1.00 83.00 128 SER A C 1
ATOM 981 O O . SER A 1 128 ? 17.286 -19.420 -8.038 1.00 83.00 128 SER A O 1
ATOM 983 N N . ARG A 1 129 ? 15.151 -19.933 -8.528 1.00 84.81 129 ARG A N 1
ATOM 984 C CA . ARG A 1 129 ? 14.549 -18.761 -7.880 1.00 84.81 129 ARG A CA 1
ATOM 985 C C . ARG A 1 129 ? 13.547 -19.176 -6.806 1.00 84.81 129 ARG A C 1
ATOM 987 O O . ARG A 1 129 ? 12.727 -20.068 -7.014 1.00 84.81 129 ARG A O 1
ATOM 994 N N . ASP A 1 130 ? 13.630 -18.530 -5.649 1.00 88.94 130 ASP A N 1
ATOM 995 C CA . ASP A 1 130 ? 12.683 -18.629 -4.540 1.00 88.94 130 ASP A CA 1
ATOM 996 C C . ASP A 1 130 ? 11.502 -17.689 -4.780 1.00 88.94 130 ASP A C 1
ATOM 998 O O . ASP A 1 130 ? 11.467 -16.583 -4.250 1.00 88.94 130 ASP A O 1
ATOM 1002 N N . GLN A 1 131 ? 10.572 -18.113 -5.630 1.00 93.56 131 GLN A N 1
ATOM 1003 C CA . GLN A 1 131 ? 9.348 -17.360 -5.897 1.00 93.56 131 GLN A CA 1
ATOM 1004 C C . GLN A 1 131 ? 8.361 -17.482 -4.735 1.00 93.56 131 GLN A C 1
ATOM 1006 O O . GLN A 1 131 ? 8.203 -18.560 -4.152 1.00 93.56 131 GLN A O 1
ATOM 1011 N N . LYS A 1 132 ? 7.652 -16.394 -4.444 1.00 94.81 132 LYS A N 1
ATOM 1012 C CA . LYS A 1 132 ? 6.578 -16.332 -3.446 1.00 94.81 132 LYS A CA 1
ATOM 1013 C C . LYS A 1 132 ? 5.268 -16.017 -4.144 1.00 94.81 132 LYS A C 1
ATOM 1015 O O . LYS A 1 132 ? 5.264 -15.289 -5.126 1.00 94.81 132 LYS A O 1
ATOM 1020 N N . ASP A 1 133 ? 4.169 -16.586 -3.667 1.00 97.81 133 ASP A N 1
ATOM 1021 C CA . ASP A 1 133 ? 2.848 -16.227 -4.184 1.00 97.81 133 ASP A CA 1
ATOM 1022 C C . ASP A 1 133 ? 2.515 -14.775 -3.773 1.00 97.81 133 ASP A C 1
ATOM 1024 O O . ASP A 1 133 ? 2.984 -14.303 -2.733 1.00 97.81 133 ASP A O 1
ATOM 1028 N N . LEU A 1 134 ? 1.742 -14.062 -4.594 1.00 98.12 134 LEU A N 1
ATOM 1029 C CA . LEU A 1 134 ? 1.309 -12.690 -4.313 1.00 98.12 134 LEU A CA 1
ATOM 1030 C C . LEU A 1 134 ? 0.085 -12.686 -3.392 1.00 98.12 134 LEU A C 1
ATOM 1032 O O . LEU A 1 134 ? -0.872 -13.435 -3.613 1.00 98.12 134 LEU A O 1
ATOM 1036 N N . TYR A 1 135 ? 0.113 -11.815 -2.381 1.00 98.56 135 TYR A N 1
ATOM 1037 C CA . TYR A 1 135 ? -0.938 -11.715 -1.372 1.00 98.56 135 TYR A CA 1
ATOM 1038 C C . TYR A 1 135 ? -1.498 -10.302 -1.249 1.00 98.56 135 TYR A C 1
ATOM 1040 O O . TYR A 1 135 ? -0.759 -9.315 -1.239 1.00 98.56 135 TYR A O 1
ATOM 1048 N N . ALA A 1 136 ? -2.812 -10.237 -1.062 1.00 98.50 136 ALA A N 1
ATOM 1049 C CA . ALA A 1 136 ? -3.517 -9.053 -0.600 1.00 98.50 136 ALA A CA 1
ATOM 1050 C C . ALA A 1 136 ? -4.385 -9.401 0.615 1.00 98.50 136 ALA A C 1
ATOM 1052 O O . ALA A 1 136 ? -4.755 -10.557 0.819 1.00 98.50 136 ALA A O 1
ATOM 1053 N N . VAL A 1 137 ? -4.733 -8.405 1.420 1.00 98.88 137 VAL A N 1
ATOM 1054 C CA . VAL A 1 137 ? -5.676 -8.554 2.531 1.00 98.88 137 VAL A CA 1
ATOM 1055 C C . VAL A 1 137 ? -6.875 -7.666 2.253 1.00 98.88 137 VAL A C 1
ATOM 1057 O O . VAL A 1 137 ? -6.724 -6.451 2.137 1.00 98.88 137 VAL A O 1
ATOM 1060 N N . LYS A 1 138 ? -8.059 -8.268 2.136 1.00 98.88 138 LYS A N 1
ATOM 1061 C CA . LYS A 1 138 ? -9.320 -7.534 2.040 1.00 98.88 138 LYS A CA 1
ATOM 1062 C C . LYS A 1 138 ? -9.876 -7.313 3.441 1.00 98.88 138 LYS A C 1
ATOM 1064 O O . LYS A 1 138 ? -10.021 -8.273 4.199 1.00 98.88 138 LYS A O 1
ATOM 1069 N N . VAL A 1 139 ? -10.208 -6.065 3.757 1.00 98.88 139 VAL A N 1
ATOM 1070 C CA . VAL A 1 139 ? -10.849 -5.668 5.012 1.00 98.88 139 VAL A CA 1
ATOM 1071 C C . VAL A 1 139 ? -12.171 -4.979 4.688 1.00 98.88 139 VAL A C 1
ATOM 1073 O O . VAL A 1 139 ? -12.187 -3.898 4.106 1.00 98.88 139 VAL A O 1
ATOM 1076 N N . THR A 1 140 ? -13.287 -5.641 4.993 1.00 98.81 140 THR A N 1
ATOM 1077 C CA . THR A 1 140 ? -14.654 -5.141 4.751 1.00 98.81 140 THR A CA 1
ATOM 1078 C C . THR A 1 140 ? -15.670 -5.979 5.525 1.00 98.81 140 THR A C 1
ATOM 1080 O O . THR A 1 140 ? -15.421 -7.148 5.813 1.00 98.81 140 THR A O 1
ATOM 1083 N N . ASP A 1 141 ? -16.845 -5.441 5.838 1.00 98.62 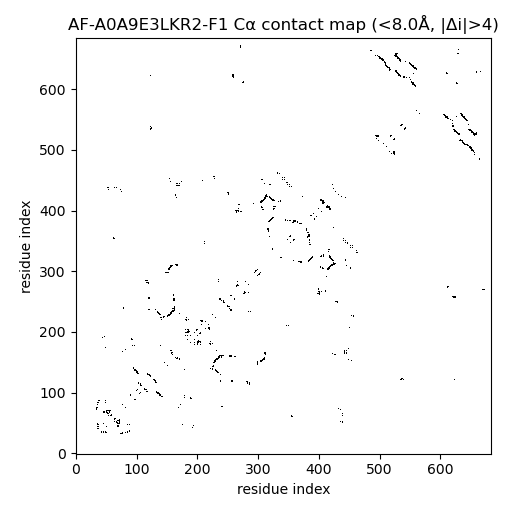141 ASP A N 1
ATOM 1084 C CA . ASP A 1 141 ? -17.898 -6.198 6.507 1.00 98.62 141 ASP A CA 1
ATOM 1085 C C . ASP A 1 141 ? -18.666 -7.097 5.524 1.00 98.62 141 ASP A C 1
ATOM 1087 O O . ASP A 1 141 ? -19.565 -6.662 4.799 1.00 98.62 141 ASP A O 1
ATOM 1091 N N . THR A 1 142 ? -18.393 -8.401 5.551 1.00 98.06 142 THR A N 1
ATOM 1092 C CA . THR A 1 142 ? -19.120 -9.403 4.741 1.00 98.06 142 THR A CA 1
ATOM 1093 C C . THR A 1 142 ? -20.622 -9.500 5.043 1.00 98.06 142 THR A C 1
ATOM 1095 O O . THR A 1 142 ? -21.359 -10.159 4.308 1.00 98.06 142 THR A O 1
ATOM 1098 N N . ARG A 1 143 ? -21.099 -8.868 6.123 1.00 97.62 143 ARG A N 1
ATOM 1099 C CA . ARG A 1 143 ? -22.516 -8.794 6.508 1.00 97.62 143 ARG A CA 1
ATOM 1100 C C . ARG A 1 143 ? -23.123 -7.402 6.360 1.00 97.62 143 ARG A C 1
ATOM 1102 O O . ARG A 1 143 ? -24.264 -7.227 6.791 1.00 97.62 143 ARG A O 1
ATOM 1109 N N . SER A 1 144 ? -22.402 -6.439 5.788 1.00 97.81 144 SER A N 1
ATOM 1110 C CA . SER A 1 144 ? -22.975 -5.116 5.557 1.00 97.81 144 SER A CA 1
ATOM 1111 C C . SER A 1 144 ? -24.191 -5.193 4.629 1.00 97.81 144 SER A C 1
ATOM 1113 O O . SER A 1 144 ? -24.289 -6.057 3.751 1.00 97.81 144 SER A O 1
ATOM 1115 N N . SER A 1 145 ? -25.152 -4.305 4.879 1.00 97.19 145 SER A N 1
ATOM 1116 C CA . SER A 1 145 ? -26.358 -4.159 4.066 1.00 97.19 145 SER A CA 1
ATOM 1117 C C . SER A 1 145 ? -26.096 -3.510 2.710 1.00 97.19 145 SER A C 1
ATOM 1119 O O . SER A 1 145 ? -26.922 -3.673 1.813 1.00 97.19 145 SER A O 1
ATOM 1121 N N . THR A 1 146 ? -24.983 -2.790 2.566 1.00 97.06 146 THR A N 1
ATOM 1122 C CA . THR A 1 146 ? -24.533 -2.193 1.307 1.00 97.06 146 THR A CA 1
ATOM 1123 C C . THR A 1 146 ? -23.888 -3.304 0.470 1.00 97.06 146 THR A C 1
ATOM 1125 O O . THR A 1 146 ? -22.957 -3.950 0.961 1.00 97.06 146 THR A O 1
ATOM 1128 N N . PRO A 1 147 ? -24.376 -3.623 -0.743 1.00 96.56 147 PRO A N 1
ATOM 1129 C CA . PRO A 1 147 ? -23.722 -4.597 -1.623 1.00 96.56 147 PRO A CA 1
ATOM 1130 C C . PRO A 1 147 ? -22.257 -4.226 -1.874 1.00 96.56 147 PRO A C 1
ATOM 1132 O O . PRO A 1 147 ? -21.962 -3.046 -1.977 1.00 96.56 147 PRO A O 1
ATOM 1135 N N . GLU A 1 148 ? -21.348 -5.207 -1.987 1.00 96.19 148 GLU A N 1
ATOM 1136 C CA . GLU A 1 148 ? -19.910 -4.927 -2.202 1.00 96.19 148 GLU A CA 1
ATOM 1137 C C . GLU A 1 148 ? -19.694 -4.001 -3.411 1.00 96.19 148 GLU A C 1
ATOM 1139 O O . GLU A 1 148 ? -18.945 -3.046 -3.296 1.00 96.19 148 GLU A O 1
ATOM 1144 N N . GLU A 1 149 ? -20.442 -4.194 -4.503 1.00 96.31 149 GLU A N 1
ATOM 1145 C CA . GLU A 1 149 ? -20.375 -3.352 -5.711 1.00 96.31 149 GLU A CA 1
ATOM 1146 C C . GLU A 1 149 ? -20.758 -1.880 -5.512 1.00 96.31 149 GLU A C 1
ATOM 1148 O O . GLU A 1 149 ? -20.283 -1.031 -6.264 1.00 96.31 149 GLU A O 1
ATOM 1153 N N . ASP A 1 150 ? -21.586 -1.579 -4.509 1.00 96.12 150 ASP A N 1
ATOM 1154 C CA . ASP A 1 150 ? -22.012 -0.220 -4.154 1.00 96.12 150 ASP A CA 1
ATOM 1155 C C . ASP A 1 150 ? -21.106 0.412 -3.073 1.00 96.12 150 ASP A C 1
ATOM 1157 O O . ASP A 1 150 ? -21.373 1.532 -2.645 1.00 96.12 150 ASP A O 1
ATOM 1161 N N . ARG A 1 151 ? -20.073 -0.296 -2.588 1.00 97.06 151 ARG A N 1
ATOM 1162 C CA . ARG A 1 151 ? -19.129 0.215 -1.580 1.00 97.06 151 ARG A CA 1
ATOM 1163 C C . ARG A 1 151 ? -17.947 0.918 -2.229 1.00 97.06 151 ARG A C 1
ATOM 1165 O O . ARG A 1 151 ? -17.465 0.516 -3.290 1.00 97.06 151 ARG A O 1
ATOM 1172 N N . GLU A 1 152 ? -17.398 1.886 -1.513 1.00 97.25 152 GLU A N 1
ATOM 1173 C CA . GLU A 1 152 ? -16.184 2.580 -1.920 1.00 97.25 152 GLU A CA 1
ATOM 1174 C C . GLU A 1 152 ? -14.967 1.657 -1.792 1.00 97.25 152 GLU A C 1
ATOM 1176 O O . GLU A 1 152 ? -14.694 1.087 -0.733 1.00 97.25 152 GLU A O 1
ATOM 1181 N N . HIS A 1 153 ? -14.225 1.484 -2.883 1.00 98.38 153 HIS A N 1
ATOM 1182 C CA . HIS A 1 153 ? -13.063 0.597 -2.919 1.00 98.38 153 HIS A CA 1
ATOM 1183 C C . HIS A 1 153 ? -11.758 1.368 -2.737 1.00 98.38 153 HIS A C 1
ATOM 1185 O O . HIS A 1 153 ? -11.507 2.365 -3.413 1.00 98.38 153 HIS A O 1
ATOM 1191 N N . PHE A 1 154 ? -10.893 0.860 -1.864 1.00 98.56 154 PHE A N 1
ATOM 1192 C CA . PHE A 1 154 ? -9.601 1.447 -1.538 1.00 98.56 154 PHE A CA 1
ATOM 1193 C C . PHE A 1 154 ? -8.469 0.450 -1.756 1.00 98.56 154 PHE A C 1
ATOM 1195 O O . PHE A 1 154 ? -8.636 -0.750 -1.523 1.00 98.56 154 PHE A O 1
ATOM 1202 N N . VAL A 1 155 ? -7.291 0.944 -2.138 1.00 98.62 155 VAL A N 1
ATOM 1203 C CA . VAL A 1 155 ? -6.078 0.122 -2.251 1.00 98.62 155 VAL A CA 1
ATOM 1204 C C . VAL A 1 155 ? -4.869 0.771 -1.580 1.00 98.62 155 VAL A C 1
ATOM 1206 O O . VAL A 1 155 ? -4.580 1.945 -1.784 1.00 98.62 155 VAL A O 1
ATOM 1209 N N . TYR A 1 156 ? -4.127 -0.007 -0.797 1.00 98.62 156 TYR A N 1
ATOM 1210 C CA . TYR A 1 156 ? -2.931 0.440 -0.086 1.00 98.62 156 TYR A CA 1
ATOM 1211 C C . TYR A 1 156 ? -1.759 -0.486 -0.392 1.00 98.62 156 TYR A C 1
ATOM 1213 O O . TYR A 1 156 ? -1.807 -1.677 -0.075 1.00 98.62 156 TYR A O 1
ATOM 1221 N N . SER A 1 157 ? -0.694 0.051 -0.978 1.00 97.06 157 SER A N 1
ATOM 1222 C CA . SER A 1 157 ? 0.569 -0.667 -1.159 1.00 97.06 157 SER A CA 1
ATOM 1223 C C . SER A 1 157 ? 1.450 -0.457 0.064 1.00 97.06 157 SER A C 1
ATOM 1225 O O . SER A 1 157 ? 1.683 0.675 0.474 1.00 97.06 157 SER A O 1
ATOM 1227 N N . LEU A 1 158 ? 1.886 -1.553 0.690 1.00 94.62 158 LEU A N 1
ATOM 1228 C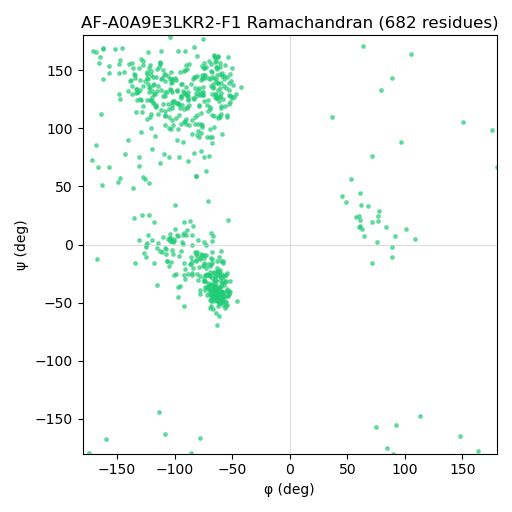 CA . LEU A 1 158 ? 2.538 -1.494 2.001 1.00 94.62 158 LEU A CA 1
ATOM 1229 C C . LEU A 1 158 ? 4.069 -1.466 1.956 1.00 94.62 158 LEU A C 1
ATOM 1231 O O . LEU A 1 158 ? 4.713 -0.892 2.825 1.00 94.62 158 LEU A O 1
ATOM 1235 N N . SER A 1 159 ? 4.678 -2.167 1.010 1.00 89.94 159 SER A N 1
ATOM 1236 C CA . SER A 1 159 ? 6.137 -2.262 0.904 1.00 89.94 159 SER A CA 1
ATOM 1237 C C . SER A 1 159 ? 6.469 -2.621 -0.529 1.00 89.94 159 SER A C 1
ATOM 1239 O O . SER A 1 159 ? 6.887 -3.736 -0.820 1.00 89.94 159 SER A O 1
ATOM 1241 N N . ILE A 1 160 ? 6.195 -1.696 -1.450 1.00 94.31 160 ILE A N 1
ATOM 1242 C CA . ILE A 1 160 ? 6.629 -1.825 -2.846 1.00 94.31 160 ILE A CA 1
ATOM 1243 C C . ILE A 1 160 ? 8.158 -1.783 -2.942 1.00 94.31 160 ILE A C 1
ATOM 1245 O O . ILE A 1 160 ? 8.762 -2.516 -3.727 1.00 94.31 160 ILE A O 1
ATOM 1249 N N . HIS A 1 161 ? 8.794 -1.040 -2.031 1.00 91.69 161 HIS A N 1
ATOM 1250 C CA . HIS A 1 161 ? 10.213 -1.161 -1.743 1.00 91.69 161 HIS A CA 1
ATOM 1251 C C . HIS A 1 161 ? 10.448 -1.936 -0.448 1.00 91.69 161 HIS A C 1
ATOM 1253 O O . HIS A 1 161 ? 10.018 -1.528 0.630 1.00 91.69 161 HIS A O 1
ATOM 1259 N N . GLY A 1 162 ? 11.200 -3.033 -0.523 1.00 86.75 162 GLY A N 1
ATOM 1260 C CA . GLY A 1 162 ? 11.408 -3.915 0.629 1.00 86.75 162 GLY A CA 1
ATOM 1261 C C . GLY A 1 162 ? 12.164 -3.281 1.807 1.00 86.75 162 GLY A C 1
ATOM 1262 O O . GLY A 1 162 ? 11.953 -3.693 2.948 1.00 86.75 162 GLY A O 1
ATOM 1263 N N . ILE A 1 163 ? 13.018 -2.274 1.558 1.00 82.31 163 ILE A N 1
ATOM 1264 C CA . ILE A 1 163 ? 13.715 -1.484 2.604 1.00 82.31 163 ILE A CA 1
ATOM 1265 C C . ILE A 1 163 ? 12.822 -0.491 3.330 1.00 82.31 163 ILE A C 1
ATOM 1267 O O . ILE A 1 163 ? 13.232 -0.013 4.383 1.00 82.31 163 ILE A O 1
ATOM 1271 N N . GLU A 1 164 ? 11.652 -0.174 2.790 1.00 89.50 164 GLU A N 1
ATOM 1272 C CA . GLU A 1 164 ? 10.762 0.868 3.293 1.00 89.50 164 GLU A CA 1
ATOM 1273 C C . GLU A 1 164 ? 9.695 0.210 4.163 1.00 89.50 164 GLU A C 1
ATOM 1275 O O . GLU A 1 164 ? 8.673 -0.280 3.690 1.00 89.50 164 GLU A O 1
ATOM 1280 N N . ARG A 1 165 ? 9.994 0.090 5.459 1.00 89.06 165 ARG A N 1
ATOM 1281 C CA . ARG A 1 165 ? 9.215 -0.763 6.373 1.00 89.06 165 ARG A CA 1
ATOM 1282 C C . ARG A 1 165 ? 8.008 -0.074 6.992 1.00 89.06 165 ARG A C 1
ATOM 1284 O O . ARG A 1 165 ? 7.144 -0.764 7.520 1.00 89.06 165 ARG A O 1
ATOM 1291 N N . ALA A 1 166 ? 7.939 1.253 6.948 1.00 91.75 166 ALA A N 1
ATOM 1292 C CA . ALA A 1 166 ? 6.900 2.025 7.623 1.00 91.75 166 ALA A CA 1
ATOM 1293 C C . ALA A 1 166 ? 5.505 1.697 7.093 1.00 91.75 166 ALA A C 1
ATOM 1295 O O . ALA A 1 166 ? 4.616 1.418 7.898 1.00 91.75 166 ALA A O 1
ATOM 1296 N N . GLY A 1 167 ? 5.345 1.670 5.763 1.00 94.31 167 GLY A N 1
ATOM 1297 C CA . GLY A 1 167 ? 4.087 1.308 5.111 1.00 94.31 167 GLY A CA 1
ATOM 1298 C C . GLY A 1 167 ? 3.594 -0.058 5.564 1.00 94.31 167 GLY A C 1
ATOM 1299 O O . GLY A 1 167 ? 2.442 -0.207 5.963 1.00 94.31 167 GLY A O 1
ATOM 1300 N N . LEU A 1 168 ? 4.491 -1.041 5.637 1.00 94.44 168 LEU A N 1
ATOM 1301 C CA . LEU A 1 168 ? 4.151 -2.370 6.114 1.00 94.44 168 LEU A CA 1
ATOM 1302 C C . LEU A 1 168 ? 3.776 -2.397 7.585 1.00 94.44 168 LEU A C 1
ATOM 1304 O O . LEU A 1 168 ? 2.713 -2.914 7.922 1.00 94.44 168 LEU A O 1
ATOM 1308 N N . GLU A 1 169 ? 4.652 -1.899 8.454 1.00 95.88 169 GLU A N 1
ATOM 1309 C CA . GLU A 1 169 ? 4.435 -1.953 9.897 1.00 95.88 169 GLU A CA 1
ATOM 1310 C C . GLU A 1 169 ? 3.136 -1.229 10.271 1.00 95.88 169 GLU A C 1
ATOM 1312 O O . GLU A 1 169 ? 2.373 -1.742 11.092 1.00 95.88 169 GLU A O 1
ATOM 1317 N N . GLY A 1 170 ? 2.864 -0.081 9.642 1.00 97.19 170 GLY A N 1
ATOM 1318 C CA . GLY A 1 170 ? 1.627 0.674 9.808 1.00 97.19 170 GLY A CA 1
ATOM 1319 C C . GLY A 1 170 ? 0.413 -0.030 9.210 1.00 97.19 170 GLY A C 1
ATOM 1320 O O . GLY A 1 170 ? -0.596 -0.189 9.892 1.00 97.19 170 GLY A O 1
ATOM 1321 N N . GLY A 1 171 ? 0.523 -0.512 7.973 1.00 98.12 171 GLY A N 1
ATOM 1322 C CA . GLY A 1 171 ? -0.563 -1.149 7.234 1.00 98.12 171 GLY A CA 1
ATOM 1323 C C . GLY A 1 171 ? -1.096 -2.416 7.895 1.00 98.12 171 GLY A C 1
ATOM 1324 O O . GLY A 1 171 ? -2.300 -2.532 8.101 1.00 98.12 171 GLY A O 1
ATOM 1325 N N . ILE A 1 172 ? -0.228 -3.343 8.317 1.00 97.88 172 ILE A N 1
ATOM 1326 C CA . ILE A 1 172 ? -0.684 -4.583 8.978 1.00 97.88 172 ILE A CA 1
ATOM 1327 C C . ILE A 1 172 ? -1.370 -4.314 10.324 1.00 97.88 172 ILE A C 1
ATOM 1329 O O . ILE A 1 172 ? -2.280 -5.043 10.716 1.00 97.88 172 ILE A O 1
ATOM 1333 N N . ARG A 1 173 ? -0.978 -3.237 11.014 1.00 98.38 173 ARG A N 1
ATOM 1334 C CA . ARG A 1 173 ? -1.614 -2.798 12.263 1.00 98.38 173 ARG A CA 1
ATOM 1335 C C . ARG A 1 173 ? -2.906 -2.031 12.018 1.00 98.38 173 ARG A C 1
ATOM 1337 O O . ARG A 1 173 ? -3.805 -2.133 12.842 1.00 98.38 173 ARG A O 1
ATOM 1344 N N . ALA A 1 174 ? -3.019 -1.321 10.897 1.00 98.62 174 ALA A N 1
ATOM 1345 C CA . ALA A 1 174 ? -4.270 -0.711 10.457 1.00 98.62 174 ALA A CA 1
ATOM 1346 C C . ALA A 1 174 ? -5.319 -1.777 10.095 1.00 98.62 174 ALA A C 1
ATOM 1348 O O . ALA A 1 174 ? -6.474 -1.648 10.486 1.00 98.62 174 ALA A O 1
ATOM 1349 N N . ILE A 1 175 ? -4.915 -2.869 9.428 1.00 98.88 175 ILE A N 1
ATOM 1350 C CA . ILE A 1 175 ? -5.782 -4.036 9.176 1.00 98.88 175 ILE A CA 1
ATOM 1351 C C . ILE A 1 175 ? -6.354 -4.570 10.496 1.00 98.88 175 ILE A C 1
ATOM 1353 O O . ILE A 1 175 ? -7.561 -4.788 10.610 1.00 98.88 175 ILE A O 1
ATOM 1357 N N . GLU A 1 176 ? -5.489 -4.786 11.493 1.00 98.75 176 GLU A N 1
ATOM 1358 C CA . GLU A 1 176 ? -5.908 -5.293 12.800 1.00 98.75 176 GLU A CA 1
ATOM 1359 C C . GLU A 1 176 ? -6.801 -4.302 13.557 1.00 98.75 176 GLU A C 1
ATOM 1361 O O . GLU A 1 176 ? -7.823 -4.727 14.092 1.00 98.75 176 GLU A O 1
ATOM 1366 N N . ASP A 1 177 ? -6.460 -3.010 13.576 1.00 98.38 177 ASP A N 1
ATOM 1367 C CA . ASP A 1 177 ? -7.277 -1.956 14.194 1.00 98.38 177 ASP A CA 1
ATOM 1368 C C . ASP A 1 177 ? -8.694 -1.945 13.602 1.00 98.38 177 ASP A C 1
ATOM 1370 O O . ASP A 1 177 ? -9.669 -2.114 14.333 1.00 98.38 177 ASP A O 1
ATOM 1374 N N . LEU A 1 178 ? -8.816 -1.835 12.274 1.00 98.69 178 LEU A N 1
ATOM 1375 C CA . LEU A 1 178 ? -10.104 -1.772 11.575 1.00 98.69 178 LEU A CA 1
ATOM 1376 C C . LEU A 1 178 ? -10.988 -2.984 11.899 1.00 98.69 178 LEU A C 1
ATOM 1378 O O . LEU A 1 178 ? -12.157 -2.832 12.260 1.00 98.69 178 LEU A O 1
ATOM 1382 N N . ALA A 1 179 ? -10.427 -4.192 11.806 1.00 98.69 179 ALA A N 1
ATOM 1383 C CA . ALA A 1 179 ? -11.161 -5.424 12.074 1.00 98.69 179 ALA A CA 1
ATOM 1384 C C . ALA A 1 179 ? -11.563 -5.554 13.550 1.00 98.69 179 ALA A C 1
ATOM 1386 O O . ALA A 1 179 ? -12.695 -5.943 13.850 1.00 98.69 179 ALA A O 1
ATOM 1387 N N . THR A 1 180 ? -10.654 -5.220 14.466 1.00 98.56 180 THR A N 1
ATOM 1388 C CA . THR A 1 180 ? -10.874 -5.344 15.911 1.00 98.56 180 THR A CA 1
ATOM 1389 C C . THR A 1 180 ? -11.921 -4.344 16.388 1.00 98.56 180 THR A C 1
ATOM 1391 O O . THR A 1 180 ? -12.885 -4.733 17.051 1.00 98.56 180 THR A O 1
ATOM 1394 N N . TRP A 1 181 ? -11.792 -3.074 15.998 1.00 98.44 181 TRP A N 1
ATOM 1395 C CA . TRP A 1 181 ? -12.713 -2.011 16.395 1.00 98.44 181 TRP A CA 1
ATOM 1396 C C . TRP A 1 181 ? -14.127 -2.267 15.872 1.00 98.44 181 TRP A C 1
ATOM 1398 O O . TRP A 1 181 ? -15.073 -2.241 16.660 1.00 98.44 181 TRP A O 1
ATOM 1408 N N . ALA A 1 182 ? -14.278 -2.639 14.596 1.00 98.56 182 ALA A N 1
ATOM 1409 C CA . ALA A 1 182 ? -15.581 -2.994 14.034 1.00 98.56 182 ALA A CA 1
ATOM 1410 C C . ALA A 1 182 ? -16.174 -4.258 14.678 1.00 98.56 182 ALA A C 1
ATOM 1412 O O . ALA A 1 182 ? -17.387 -4.367 14.884 1.00 98.56 182 ALA A O 1
ATOM 1413 N N . ALA A 1 183 ? -15.337 -5.242 15.026 1.00 98.69 183 ALA A N 1
ATOM 1414 C CA . ALA A 1 183 ? -15.800 -6.433 15.723 1.00 98.69 183 ALA A CA 1
ATOM 1415 C C . ALA A 1 183 ? -16.347 -6.102 17.116 1.00 98.69 183 ALA A C 1
ATOM 1417 O O . ALA A 1 183 ? -17.395 -6.645 17.486 1.00 98.69 183 ALA A O 1
ATOM 1418 N N . CYS A 1 184 ? -15.671 -5.221 17.852 1.00 98.50 184 CYS A N 1
ATOM 1419 C CA . CYS A 1 184 ? -16.079 -4.750 19.171 1.00 98.50 184 CYS A CA 1
ATOM 1420 C C . CYS A 1 184 ? -17.348 -3.892 19.124 1.00 98.50 184 CYS A C 1
ATOM 1422 O O . CYS A 1 184 ? -18.292 -4.174 19.863 1.00 98.50 184 CYS A O 1
ATOM 1424 N N . GLU A 1 185 ? -17.423 -2.932 18.201 1.00 97.94 185 GLU A N 1
ATOM 1425 C CA . GLU A 1 185 ? -18.614 -2.116 17.927 1.00 97.94 185 GLU A CA 1
ATOM 1426 C C . GLU A 1 185 ? -19.851 -2.978 17.641 1.00 97.94 185 GLU A C 1
ATOM 1428 O O . GLU A 1 185 ? -20.926 -2.763 18.196 1.00 97.94 185 GLU A O 1
ATOM 1433 N N . HIS A 1 186 ? -19.699 -4.034 16.841 1.00 97.94 186 HIS A N 1
ATOM 1434 C CA . HIS A 1 186 ? -20.800 -4.939 16.514 1.00 97.94 186 HIS A CA 1
ATOM 1435 C C . HIS A 1 186 ? -21.047 -6.053 17.548 1.00 97.94 186 HIS A C 1
ATOM 1437 O O . HIS A 1 186 ? -21.807 -6.982 17.256 1.00 97.94 186 HIS A O 1
ATOM 1443 N N . ALA A 1 187 ? -20.392 -6.024 18.717 1.00 97.31 187 ALA A N 1
ATOM 1444 C CA . ALA A 1 187 ? -20.439 -7.091 19.727 1.00 97.31 187 ALA A CA 1
ATOM 1445 C C . ALA A 1 187 ? -20.197 -8.500 19.137 1.00 97.31 187 ALA A C 1
ATOM 1447 O O . ALA A 1 187 ? -20.821 -9.491 19.525 1.00 97.31 187 ALA A O 1
ATOM 1448 N N . SER A 1 188 ? -19.310 -8.570 18.146 1.00 97.50 188 SER A N 1
ATOM 1449 C CA . SER A 1 188 ? -18.985 -9.771 17.368 1.00 97.50 188 SER A CA 1
ATOM 1450 C C . SER A 1 188 ? -17.543 -10.245 17.557 1.00 97.50 188 SER A C 1
ATOM 1452 O O . SER A 1 188 ? -17.175 -11.282 17.007 1.00 97.50 188 SER A O 1
ATOM 1454 N N . ALA A 1 189 ? -16.746 -9.509 18.338 1.00 97.38 189 ALA A N 1
ATOM 1455 C CA . ALA A 1 189 ? -15.392 -9.893 18.701 1.00 97.38 189 ALA A CA 1
ATOM 1456 C C . ALA A 1 189 ? -15.381 -11.214 19.506 1.00 97.38 189 ALA A C 1
ATOM 1458 O O . ALA A 1 189 ? -16.241 -11.422 20.372 1.00 97.38 189 ALA A O 1
ATOM 1459 N N . PRO A 1 190 ? -14.428 -12.126 19.242 1.00 96.31 190 PRO A N 1
ATOM 1460 C CA . PRO A 1 190 ? -14.233 -13.322 20.057 1.00 96.31 190 PRO A CA 1
ATOM 1461 C C . PRO A 1 190 ? -13.897 -12.986 21.514 1.00 96.31 190 PRO A C 1
ATOM 1463 O O . PRO A 1 190 ? -13.328 -11.943 21.808 1.00 96.31 190 PRO A O 1
ATOM 1466 N N . ALA A 1 191 ? -14.169 -13.914 22.437 1.00 94.81 191 ALA A N 1
ATOM 1467 C CA . ALA A 1 191 ? -13.921 -13.710 23.872 1.00 94.81 191 ALA A CA 1
ATOM 1468 C C . ALA A 1 191 ? -12.436 -13.520 24.247 1.00 94.81 191 ALA A C 1
ATOM 1470 O O . ALA A 1 191 ? -12.137 -13.148 25.379 1.00 94.81 191 ALA A O 1
ATOM 1471 N N . THR A 1 192 ? -11.514 -13.834 23.336 1.00 94.56 192 THR A N 1
ATOM 1472 C CA . THR A 1 192 ? -10.075 -13.585 23.484 1.00 94.56 192 THR A CA 1
ATOM 1473 C C . THR A 1 192 ? -9.700 -12.116 23.290 1.00 94.56 192 THR A C 1
ATOM 1475 O O . THR A 1 192 ? -8.620 -11.732 23.723 1.00 94.56 192 THR A O 1
ATOM 1478 N N . VAL A 1 193 ? -10.567 -11.315 22.661 1.00 96.50 193 VAL A N 1
ATOM 1479 C CA . VAL A 1 193 ? -10.369 -9.884 22.401 1.00 96.50 193 VAL A CA 1
ATOM 1480 C C . VAL A 1 193 ? -10.887 -9.065 23.581 1.00 96.50 193 VAL A C 1
ATOM 1482 O O . VAL A 1 193 ? -12.040 -9.217 23.991 1.00 96.50 193 VAL A O 1
ATOM 1485 N N . ASP A 1 194 ? -10.049 -8.174 24.111 1.00 94.88 194 ASP A N 1
ATOM 1486 C CA . ASP A 1 194 ? -10.442 -7.218 25.148 1.00 94.88 194 ASP A CA 1
ATOM 1487 C C . ASP A 1 194 ? -10.898 -5.896 24.516 1.00 94.88 194 ASP A C 1
ATOM 1489 O O . ASP A 1 194 ? -10.127 -4.956 24.336 1.00 94.88 194 ASP A O 1
ATOM 1493 N N . CYS A 1 195 ? -12.190 -5.812 24.194 1.00 96.31 195 CYS A N 1
ATOM 1494 C CA . CYS A 1 195 ? -12.778 -4.603 23.615 1.00 96.31 195 CYS A CA 1
ATOM 1495 C C . CYS A 1 195 ? -12.676 -3.365 24.523 1.00 96.31 195 CYS A C 1
ATOM 1497 O O . CYS A 1 195 ? -12.702 -2.239 24.029 1.00 96.31 195 CYS A O 1
ATOM 1499 N N . ALA A 1 196 ? -12.539 -3.547 25.843 1.00 92.88 196 ALA A N 1
ATOM 1500 C CA . ALA A 1 196 ? -12.345 -2.422 26.749 1.00 92.88 196 ALA A CA 1
ATOM 1501 C C . ALA A 1 196 ? -10.929 -1.842 26.624 1.00 92.88 196 ALA A C 1
ATOM 1503 O O . ALA A 1 196 ? -10.774 -0.624 26.686 1.00 92.88 196 ALA A O 1
ATOM 1504 N N . ALA A 1 197 ? -9.917 -2.691 26.416 1.00 90.81 197 ALA A N 1
ATOM 1505 C CA . ALA A 1 197 ? -8.545 -2.255 26.146 1.00 90.81 197 ALA A CA 1
ATOM 1506 C C . ALA A 1 197 ? -8.416 -1.553 24.783 1.00 90.81 197 ALA A C 1
ATOM 1508 O O . ALA A 1 197 ? -7.666 -0.590 24.661 1.00 90.81 197 ALA A O 1
ATOM 1509 N N . GLU A 1 198 ? -9.194 -1.989 23.790 1.00 92.06 198 GLU A N 1
ATOM 1510 C CA . GLU A 1 198 ? -9.261 -1.372 22.456 1.00 92.06 198 GLU A CA 1
ATOM 1511 C C . GLU A 1 198 ? -10.038 -0.044 22.431 1.00 92.06 198 GLU A C 1
ATOM 1513 O O . GLU A 1 198 ? -10.002 0.679 21.438 1.00 92.06 198 GLU A O 1
ATOM 1518 N N . GLY A 1 199 ? -10.754 0.295 23.511 1.00 90.31 199 GLY A N 1
ATOM 1519 C CA . GLY A 1 199 ? -11.552 1.520 23.580 1.00 90.31 199 GLY A CA 1
ATOM 1520 C C . GLY A 1 199 ? -12.671 1.569 22.536 1.00 90.31 199 GLY A C 1
ATOM 1521 O O . GLY A 1 199 ? -12.963 2.642 22.015 1.00 90.31 199 GLY A O 1
ATOM 1522 N N . ALA A 1 200 ? -13.262 0.413 22.211 1.00 93.56 200 ALA A N 1
ATOM 1523 C CA . ALA A 1 200 ? -14.333 0.274 21.228 1.00 93.56 200 ALA A CA 1
ATOM 1524 C C . ALA A 1 200 ? -15.457 -0.606 21.790 1.00 93.56 200 ALA A C 1
ATOM 1526 O O . ALA A 1 200 ? -15.218 -1.707 22.287 1.00 93.56 200 ALA A O 1
ATOM 1527 N N . SER A 1 201 ? -16.705 -0.155 21.700 1.00 96.12 201 SER A N 1
ATOM 1528 C CA . SER A 1 201 ? -17.877 -0.918 22.146 1.00 96.12 201 SER A CA 1
ATOM 1529 C C . SER A 1 201 ? -19.128 -0.532 21.353 1.00 96.12 201 SER A C 1
ATOM 1531 O O . SER A 1 201 ? -19.107 0.479 20.653 1.00 96.12 201 SER A O 1
ATOM 1533 N N . PRO A 1 202 ? -20.237 -1.286 21.454 1.00 96.75 202 PRO A N 1
ATOM 1534 C CA . PRO A 1 202 ? -21.501 -0.875 20.843 1.00 96.75 202 PRO A CA 1
ATOM 1535 C C . PRO A 1 202 ? -22.029 0.461 21.385 1.00 96.75 202 PRO A C 1
ATOM 1537 O O . PRO A 1 202 ? -22.735 1.180 20.682 1.00 96.75 202 PRO A O 1
ATOM 1540 N N . GLU A 1 203 ? -21.737 0.781 22.650 1.00 95.31 203 GLU A N 1
ATOM 15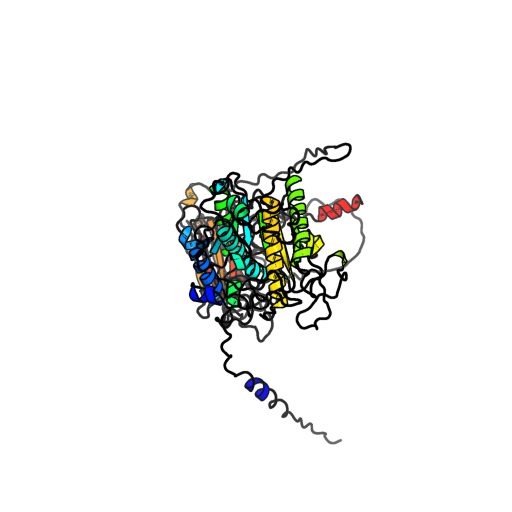41 C CA . GLU A 1 203 ? -22.175 2.020 23.296 1.00 95.31 203 GLU A CA 1
ATOM 1542 C C . GLU A 1 203 ? -21.245 3.213 23.034 1.00 95.31 203 GLU A C 1
ATOM 1544 O O . GLU A 1 203 ? -21.691 4.356 23.128 1.00 95.31 203 GLU A O 1
ATOM 1549 N N . ASP A 1 204 ? -19.977 2.941 22.731 1.00 92.62 204 ASP A N 1
ATOM 1550 C CA . ASP A 1 204 ? -18.919 3.921 22.478 1.00 92.62 204 ASP A CA 1
ATOM 1551 C C . ASP A 1 204 ? -18.005 3.385 21.359 1.00 92.62 204 ASP A C 1
ATOM 1553 O O . ASP A 1 204 ? -16.979 2.750 21.642 1.00 92.62 204 ASP A O 1
ATOM 1557 N N . PRO A 1 205 ? -18.439 3.487 20.089 1.00 93.06 205 PRO A N 1
ATOM 1558 C CA . PRO A 1 205 ? -17.683 2.971 18.958 1.00 93.06 205 PRO A CA 1
ATOM 1559 C C . PRO A 1 205 ? -16.480 3.864 18.648 1.00 93.06 205 PRO A C 1
ATOM 1561 O O . PRO A 1 205 ? -16.555 5.090 18.726 1.00 93.06 205 PRO A O 1
ATOM 1564 N N . ARG A 1 206 ? -15.369 3.236 18.255 1.00 91.56 206 ARG A N 1
ATOM 1565 C CA . ARG A 1 206 ? -14.115 3.927 17.943 1.00 91.56 206 ARG A CA 1
ATOM 1566 C C . ARG A 1 206 ? -14.172 4.553 16.550 1.00 91.56 206 ARG A C 1
ATOM 1568 O O . ARG A 1 206 ? -14.475 3.851 15.579 1.00 91.56 206 ARG A O 1
ATOM 1575 N N . ARG A 1 207 ? -13.836 5.840 16.441 1.00 93.12 207 ARG A N 1
ATOM 1576 C CA . ARG A 1 207 ? -13.743 6.551 15.156 1.00 93.12 207 ARG A CA 1
ATOM 1577 C C . ARG A 1 207 ? -12.337 6.472 14.586 1.00 93.12 207 ARG A C 1
ATOM 1579 O O . ARG A 1 207 ? -11.357 6.399 15.330 1.00 93.12 207 ARG A 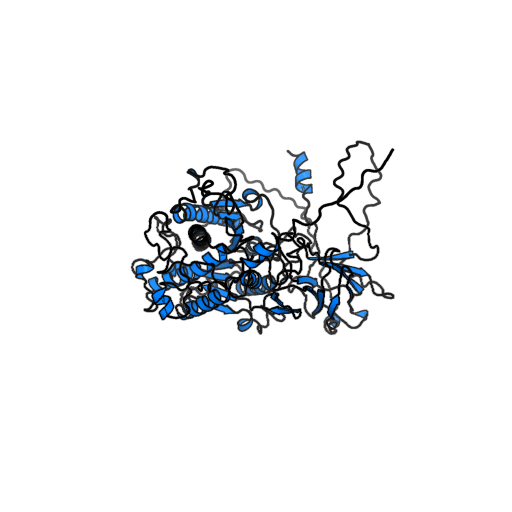O 1
ATOM 1586 N N . LEU A 1 208 ? -12.229 6.491 13.257 1.00 94.81 208 LEU A N 1
ATOM 1587 C CA . LEU A 1 208 ? -10.935 6.325 12.589 1.00 94.81 208 LEU A CA 1
ATOM 1588 C C . LEU A 1 208 ? -9.959 7.460 12.928 1.00 94.81 208 LEU A C 1
ATOM 1590 O O . LEU A 1 208 ? -8.783 7.210 13.193 1.00 94.81 208 LEU A O 1
ATOM 1594 N N . LEU A 1 209 ? -10.447 8.701 12.972 1.00 92.94 209 LEU A N 1
ATOM 1595 C CA . LEU A 1 209 ? -9.625 9.877 13.271 1.00 92.94 209 LEU A CA 1
ATOM 1596 C C . LEU A 1 209 ? -9.576 10.246 14.758 1.00 92.94 209 LEU A C 1
ATOM 1598 O O . LEU A 1 209 ? -9.191 11.362 15.084 1.00 92.94 209 LEU A O 1
ATOM 1602 N N . ASP A 1 210 ? -9.907 9.346 15.688 1.00 84.69 210 ASP A N 1
ATOM 1603 C CA . ASP A 1 210 ? -9.679 9.634 17.108 1.00 84.69 210 ASP A CA 1
ATOM 1604 C C . ASP A 1 210 ? -8.164 9.808 17.380 1.00 84.69 210 ASP A C 1
ATOM 1606 O O . ASP A 1 210 ? -7.375 8.906 17.042 1.00 84.69 210 ASP A O 1
ATOM 1610 N N . PRO A 1 211 ? -7.730 10.928 18.007 1.00 71.31 211 PRO A N 1
ATOM 1611 C CA . PRO A 1 211 ? -8.541 11.924 18.732 1.00 71.31 211 PRO A CA 1
ATOM 1612 C C . PRO A 1 211 ? -8.856 13.240 17.988 1.00 71.31 211 PRO A C 1
ATOM 1614 O O . PRO A 1 211 ? -9.439 14.131 18.596 1.00 71.31 211 PRO A O 1
ATOM 1617 N N . PHE A 1 212 ? -8.439 13.413 16.732 1.00 78.44 212 PHE A N 1
ATOM 1618 C CA . PHE A 1 212 ? -8.662 14.642 15.956 1.00 78.44 212 PHE A CA 1
ATOM 1619 C C . PHE A 1 212 ? -10.157 14.973 15.764 1.00 78.44 212 PHE A C 1
ATOM 1621 O O . PHE A 1 212 ? -10.529 16.139 15.627 1.00 78.44 212 PHE A O 1
ATOM 1628 N N . ASP A 1 213 ? -11.031 13.967 15.778 1.00 72.69 213 ASP A N 1
ATOM 1629 C CA . ASP A 1 213 ? -12.449 14.117 15.451 1.00 72.69 213 ASP A CA 1
ATOM 1630 C C . ASP A 1 213 ? -13.342 14.639 16.601 1.00 72.69 213 ASP A C 1
ATOM 1632 O O . ASP A 1 213 ? -14.324 14.007 16.996 1.00 72.69 213 ASP A O 1
ATOM 1636 N N . GLU A 1 214 ? -13.050 15.832 17.131 1.00 56.88 214 GLU A N 1
ATOM 1637 C CA . GLU A 1 214 ? -13.859 16.453 18.201 1.00 56.88 214 GLU A CA 1
ATOM 1638 C C . GLU A 1 214 ? -15.330 16.706 17.798 1.00 56.88 214 GLU A C 1
ATOM 1640 O O . GLU A 1 214 ? -16.207 16.823 18.659 1.00 56.88 214 GLU A O 1
ATOM 1645 N N . GLU A 1 215 ? -15.617 16.791 16.495 1.00 64.56 215 GLU A N 1
ATOM 1646 C CA . GLU A 1 215 ? -16.955 17.049 15.945 1.00 64.56 215 GLU A CA 1
ATOM 1647 C C . GLU A 1 215 ? -17.729 15.769 15.577 1.00 64.56 215 GLU A C 1
ATOM 1649 O O . GLU A 1 215 ? -18.912 15.860 15.234 1.00 64.56 215 GLU A O 1
ATOM 1654 N N . GLY A 1 216 ? -17.107 14.586 15.668 1.00 72.25 216 GLY A N 1
ATOM 1655 C CA . GLY A 1 216 ? -17.738 13.298 15.362 1.00 72.25 216 GLY A CA 1
ATOM 1656 C C . GLY A 1 216 ? -18.079 13.102 13.879 1.00 72.25 216 GLY A C 1
ATOM 1657 O O . GLY A 1 216 ? -19.113 12.504 13.570 1.00 72.25 216 GLY A O 1
ATOM 1658 N N . ARG A 1 217 ? -17.273 13.661 12.970 1.00 80.12 217 ARG A N 1
ATOM 1659 C CA . ARG A 1 217 ? -17.445 13.594 11.511 1.00 80.12 217 ARG A CA 1
ATOM 1660 C C . ARG A 1 217 ? -16.720 12.416 10.854 1.00 80.12 217 ARG A C 1
ATOM 1662 O O . ARG A 1 217 ? -17.101 12.040 9.751 1.00 80.12 217 ARG A O 1
ATOM 1669 N N . SER A 1 218 ? -15.703 11.837 11.488 1.00 92.00 218 SER A N 1
ATOM 1670 C CA . SER A 1 218 ? -15.006 10.643 10.996 1.00 92.00 218 SER A CA 1
ATOM 1671 C C . SER A 1 218 ? -15.857 9.398 11.231 1.00 92.00 218 SER A C 1
ATOM 1673 O O . SER A 1 218 ? -16.397 9.255 12.327 1.00 92.00 218 SER A O 1
ATOM 1675 N N . PRO A 1 219 ? -15.985 8.480 10.259 1.00 94.62 219 PRO A N 1
ATOM 1676 C CA . PRO A 1 219 ? -16.755 7.259 10.453 1.00 94.62 219 PRO A CA 1
ATOM 1677 C C . PRO A 1 219 ? -16.180 6.401 11.587 1.00 94.62 219 PRO A C 1
ATOM 1679 O O . PRO A 1 219 ? -14.975 6.421 11.879 1.00 94.62 219 PRO A O 1
ATOM 1682 N N . THR A 1 220 ? -17.044 5.609 12.217 1.00 96.25 220 THR A N 1
ATOM 1683 C CA . THR A 1 220 ? -16.596 4.490 13.053 1.00 96.25 220 THR A CA 1
ATOM 1684 C C . THR A 1 220 ? -15.918 3.424 12.191 1.00 96.25 220 THR A C 1
ATOM 1686 O O . THR A 1 220 ? -16.088 3.377 10.970 1.00 96.25 220 THR A O 1
ATOM 1689 N N . ALA A 1 221 ? -15.146 2.526 12.806 1.00 97.06 221 ALA A N 1
ATOM 1690 C CA . ALA A 1 221 ? -14.601 1.380 12.077 1.00 97.06 221 ALA A CA 1
ATOM 1691 C C . ALA A 1 221 ? -15.711 0.490 11.482 1.00 97.06 221 ALA A C 1
ATOM 1693 O O . ALA A 1 221 ? -15.552 -0.035 10.379 1.00 97.06 221 ALA A O 1
ATOM 1694 N N . GLY A 1 222 ? -16.840 0.331 12.185 1.00 97.56 222 GLY A N 1
ATOM 1695 C CA . GLY A 1 222 ? -18.011 -0.386 11.686 1.00 97.56 222 GLY A CA 1
ATOM 1696 C C . GLY A 1 222 ? -18.635 0.272 10.456 1.00 97.56 222 GLY A C 1
ATOM 1697 O O . GLY A 1 222 ? -18.896 -0.429 9.480 1.00 97.56 222 GLY A O 1
ATOM 1698 N N . GLU A 1 223 ? -18.815 1.595 10.471 1.00 97.00 223 GLU A N 1
ATOM 1699 C CA . GLU A 1 223 ? -19.302 2.377 9.323 1.00 97.00 223 GLU A CA 1
ATOM 1700 C C . GLU A 1 223 ? -18.331 2.277 8.140 1.00 97.00 223 GLU A C 1
ATOM 1702 O O . GLU A 1 223 ? -18.730 1.917 7.033 1.00 97.00 223 GLU A O 1
ATOM 1707 N N . ALA A 1 224 ? -17.033 2.476 8.386 1.00 97.62 224 ALA A N 1
ATOM 1708 C CA . ALA A 1 224 ? -16.007 2.410 7.351 1.00 97.62 224 ALA A CA 1
ATOM 1709 C C . ALA A 1 224 ? -15.928 1.039 6.664 1.00 97.62 224 ALA A C 1
ATOM 1711 O O . ALA A 1 224 ? -15.786 0.967 5.448 1.00 97.62 224 ALA A O 1
ATOM 1712 N N . LEU A 1 225 ? -16.045 -0.060 7.417 1.00 98.56 225 LEU A N 1
ATOM 1713 C CA . LEU A 1 225 ? -16.098 -1.409 6.839 1.00 98.56 225 LEU A CA 1
ATOM 1714 C C . LEU A 1 225 ? -17.472 -1.769 6.270 1.00 98.56 225 LEU A C 1
ATOM 1716 O O . LEU A 1 225 ? -17.578 -2.717 5.487 1.00 98.56 225 LEU A O 1
ATOM 1720 N N . GLY A 1 226 ? -18.518 -1.056 6.680 1.00 98.19 226 GLY A N 1
ATOM 1721 C CA . GLY A 1 226 ? -19.866 -1.213 6.162 1.00 98.19 226 GLY A CA 1
ATOM 1722 C C . GLY A 1 226 ? -19.998 -0.682 4.740 1.00 98.19 226 GLY A C 1
ATOM 1723 O O . GLY A 1 226 ? -20.559 -1.374 3.887 1.00 98.19 226 GLY A O 1
ATOM 1724 N N . ASP A 1 227 ? -19.420 0.489 4.490 1.00 97.56 227 ASP A N 1
ATOM 1725 C CA . ASP A 1 227 ? -19.531 1.207 3.218 1.00 97.56 227 ASP A CA 1
ATOM 1726 C C . ASP A 1 227 ? -18.233 1.205 2.396 1.00 97.56 227 ASP A C 1
ATOM 1728 O O . ASP A 1 227 ? -18.227 1.663 1.257 1.00 97.56 227 ASP A O 1
ATOM 1732 N N . GLY A 1 228 ? -17.151 0.631 2.931 1.00 98.19 228 GLY A N 1
ATOM 1733 C CA . GLY A 1 228 ? -15.849 0.538 2.278 1.00 98.19 228 GLY A CA 1
ATOM 1734 C C . GLY A 1 228 ? -15.332 -0.890 2.083 1.00 98.19 228 GLY A C 1
ATOM 1735 O O . GLY A 1 228 ? -15.651 -1.825 2.829 1.00 98.19 228 GLY A O 1
ATOM 1736 N N . VAL A 1 229 ? -14.481 -1.058 1.071 1.00 98.75 229 VAL A N 1
ATOM 1737 C CA . VAL A 1 229 ? -13.677 -2.257 0.811 1.00 98.75 229 VAL A CA 1
ATOM 1738 C C . VAL A 1 229 ? -12.212 -1.854 0.734 1.00 98.75 229 VAL A C 1
ATOM 1740 O O . VAL A 1 229 ? -11.784 -1.250 -0.244 1.00 98.75 229 VAL A O 1
ATOM 1743 N N . MET A 1 230 ? -11.417 -2.212 1.742 1.00 98.75 230 MET A N 1
ATOM 1744 C CA . MET A 1 230 ? -9.996 -1.866 1.782 1.00 98.75 230 MET A CA 1
ATOM 1745 C C . MET A 1 230 ? -9.133 -3.055 1.369 1.00 98.75 230 MET A C 1
ATOM 1747 O O . MET A 1 230 ? -9.204 -4.123 1.979 1.00 98.75 230 MET A O 1
ATOM 1751 N N . LEU A 1 231 ? -8.298 -2.870 0.346 1.00 98.81 231 LEU A N 1
ATOM 1752 C CA . LEU A 1 231 ? -7.352 -3.866 -0.152 1.00 98.81 231 LEU A CA 1
ATOM 1753 C C . LEU A 1 231 ? -5.922 -3.460 0.206 1.00 98.81 231 LEU A C 1
ATOM 1755 O O . LEU A 1 231 ? -5.400 -2.473 -0.299 1.00 98.81 231 LEU A O 1
ATOM 1759 N N . PHE A 1 232 ? -5.262 -4.245 1.048 1.00 98.81 232 PHE A N 1
ATOM 1760 C CA . PHE A 1 232 ? -3.868 -4.025 1.427 1.00 98.81 232 PHE A CA 1
ATOM 1761 C C . PHE A 1 232 ? -2.963 -4.991 0.668 1.00 98.81 232 PHE A C 1
ATOM 1763 O O . PHE A 1 232 ? -3.070 -6.206 0.837 1.00 98.81 232 PHE A O 1
ATOM 1770 N N . MET A 1 233 ? -2.070 -4.468 -0.163 1.00 97.81 233 MET A N 1
ATOM 1771 C CA . MET A 1 233 ? -1.145 -5.255 -0.973 1.00 97.81 233 MET A CA 1
ATOM 1772 C C . MET A 1 233 ? 0.187 -5.477 -0.266 1.00 97.81 233 MET A C 1
ATOM 1774 O O . MET A 1 233 ? 0.853 -4.534 0.172 1.00 97.81 233 MET A O 1
ATOM 1778 N N . LEU A 1 234 ? 0.623 -6.736 -0.234 1.00 96.81 234 LEU A N 1
ATOM 1779 C CA . LEU A 1 234 ? 1.976 -7.100 0.178 1.00 96.81 234 LEU A CA 1
ATOM 1780 C C . LEU A 1 234 ? 2.898 -7.054 -1.050 1.00 96.81 234 LEU A C 1
ATOM 1782 O O . LEU A 1 234 ? 3.288 -8.088 -1.587 1.00 96.81 234 LEU A O 1
ATOM 1786 N N . SER A 1 235 ? 3.176 -5.832 -1.514 1.00 94.88 235 SER A N 1
ATOM 1787 C CA . SER A 1 235 ? 3.635 -5.524 -2.877 1.00 94.88 235 SER A CA 1
ATOM 1788 C C . SER A 1 235 ? 4.975 -6.155 -3.289 1.00 94.88 235 SER A C 1
ATOM 1790 O O . SER A 1 235 ? 5.101 -6.588 -4.429 1.00 94.88 235 SER A O 1
ATOM 1792 N N . ASN A 1 236 ? 5.967 -6.246 -2.391 1.00 94.81 236 ASN A N 1
ATOM 1793 C CA . ASN A 1 236 ? 7.302 -6.781 -2.710 1.00 94.81 236 ASN A CA 1
ATOM 1794 C C . ASN A 1 236 ? 7.786 -7.844 -1.700 1.00 94.81 236 ASN A C 1
ATOM 1796 O O . ASN A 1 236 ? 8.663 -7.575 -0.865 1.00 94.81 236 ASN A O 1
ATOM 1800 N N . PRO A 1 237 ? 7.249 -9.078 -1.761 1.00 93.31 237 PRO A N 1
ATOM 1801 C CA . PRO A 1 237 ? 7.649 -10.162 -0.861 1.00 93.31 237 PRO A CA 1
ATOM 1802 C C . PRO A 1 237 ? 9.142 -10.500 -0.950 1.00 93.31 237 PRO A C 1
ATOM 1804 O O . PRO A 1 237 ? 9.766 -10.853 0.049 1.00 93.31 237 PRO A O 1
ATOM 1807 N N . ASP A 1 238 ? 9.738 -10.368 -2.135 1.00 90.06 238 ASP A N 1
ATOM 1808 C CA . ASP A 1 238 ? 11.152 -10.654 -2.364 1.00 90.06 238 ASP A CA 1
ATOM 1809 C C . ASP A 1 238 ? 12.062 -9.641 -1.661 1.00 90.06 238 ASP A C 1
ATOM 1811 O O . ASP A 1 238 ? 12.952 -10.028 -0.897 1.00 90.06 238 ASP A O 1
ATOM 1815 N N . GLY A 1 239 ? 11.838 -8.345 -1.896 1.00 85.81 239 GLY A N 1
ATOM 1816 C CA . GLY A 1 239 ? 12.596 -7.259 -1.275 1.00 85.81 239 GLY A CA 1
ATOM 1817 C C . GLY A 1 239 ? 12.464 -7.269 0.246 1.00 85.81 239 GLY A C 1
ATOM 1818 O O . GLY A 1 239 ? 13.448 -7.037 0.956 1.00 85.81 239 GLY A O 1
ATOM 1819 N N . TRP A 1 240 ? 11.271 -7.614 0.745 1.00 87.25 240 TRP A N 1
ATOM 1820 C CA . TRP A 1 240 ? 11.029 -7.865 2.162 1.00 87.25 240 TRP A CA 1
ATOM 1821 C C . TRP A 1 240 ? 11.880 -9.035 2.664 1.00 87.25 240 TRP A C 1
ATOM 1823 O O . TRP A 1 240 ? 12.726 -8.835 3.537 1.00 87.25 240 TRP A O 1
ATOM 1833 N N . SER A 1 241 ? 11.702 -10.245 2.126 1.00 86.06 241 SER A N 1
ATOM 1834 C CA . SER A 1 241 ? 12.357 -11.448 2.657 1.00 86.06 241 SER A CA 1
ATOM 1835 C C . SER A 1 241 ? 13.884 -11.408 2.598 1.00 86.06 241 SER A C 1
ATOM 1837 O O . SER A 1 241 ? 14.532 -12.060 3.415 1.00 86.06 241 SER A O 1
ATOM 1839 N N . ARG A 1 242 ? 14.500 -10.615 1.707 1.00 77.81 242 ARG A N 1
ATOM 1840 C CA . ARG A 1 242 ? 15.966 -10.412 1.717 1.00 77.81 242 ARG A CA 1
ATOM 1841 C C . ARG A 1 242 ? 16.483 -9.840 3.040 1.00 77.81 242 ARG A C 1
ATOM 1843 O O . ARG A 1 242 ? 17.596 -10.174 3.446 1.00 77.81 242 ARG A O 1
ATOM 1850 N N . GLY A 1 243 ? 15.693 -8.997 3.705 1.00 71.12 243 GLY A N 1
ATOM 1851 C CA . GLY A 1 243 ? 16.053 -8.408 4.993 1.00 71.12 243 GLY A CA 1
ATOM 1852 C C . GLY A 1 243 ? 15.722 -9.277 6.199 1.00 71.12 243 GLY A C 1
ATOM 1853 O O . GLY A 1 243 ? 16.024 -8.873 7.325 1.00 71.12 243 GLY A O 1
ATOM 1854 N N . ASP A 1 244 ? 15.144 -10.465 5.988 1.00 76.75 244 ASP A N 1
ATOM 1855 C CA . ASP A 1 244 ? 14.739 -11.319 7.091 1.00 76.75 244 ASP A CA 1
ATOM 1856 C C . ASP A 1 244 ? 15.967 -11.894 7.828 1.00 76.75 244 ASP A C 1
ATOM 1858 O O . ASP A 1 244 ? 16.763 -12.672 7.284 1.00 76.75 244 ASP A O 1
ATOM 1862 N N . TYR A 1 245 ? 16.119 -11.564 9.115 1.00 64.44 245 TYR A N 1
ATOM 1863 C CA . TYR A 1 245 ? 17.265 -11.994 9.929 1.00 64.44 245 TYR A CA 1
ATOM 1864 C C . TYR A 1 245 ? 17.306 -13.520 10.092 1.00 64.44 245 TYR A C 1
ATOM 1866 O O . TYR A 1 245 ? 18.386 -14.114 10.167 1.00 64.44 245 TYR A O 1
ATOM 1874 N N . ARG A 1 246 ? 16.137 -14.181 10.107 1.00 58.28 246 ARG A N 1
ATOM 1875 C CA . ARG A 1 246 ? 16.030 -15.651 10.182 1.00 58.28 246 ARG A CA 1
ATOM 1876 C C . ARG A 1 246 ? 16.595 -16.338 8.945 1.00 58.28 246 ARG A C 1
ATOM 1878 O O . ARG A 1 246 ? 17.064 -17.470 9.044 1.00 58.28 246 ARG A O 1
ATOM 1885 N N . GLN A 1 247 ? 16.586 -15.648 7.808 1.00 52.25 247 GLN A N 1
ATOM 1886 C CA . GLN A 1 247 ? 17.158 -16.121 6.549 1.00 52.25 247 GLN A CA 1
ATOM 1887 C C . GLN A 1 247 ? 18.638 -15.719 6.403 1.00 52.25 247 GLN A C 1
ATOM 1889 O O . GLN A 1 247 ? 19.255 -15.939 5.363 1.00 52.25 247 GLN A O 1
ATOM 1894 N N . GLY A 1 248 ? 19.243 -15.163 7.461 1.00 48.78 248 GLY A N 1
ATOM 1895 C CA . GLY A 1 248 ? 20.613 -14.659 7.433 1.00 48.78 248 GLY A CA 1
ATOM 1896 C C . GLY A 1 248 ? 20.764 -13.370 6.623 1.00 48.78 248 GLY A C 1
ATOM 1897 O O . GLY A 1 248 ? 21.888 -13.060 6.216 1.00 48.78 248 GLY A O 1
ATOM 1898 N N . GLY A 1 249 ? 19.654 -12.656 6.388 1.00 53.44 249 GLY A N 1
ATOM 1899 C CA . GLY A 1 249 ? 19.615 -11.354 5.738 1.00 53.44 249 GLY A CA 1
ATOM 1900 C C . GLY A 1 249 ? 20.424 -10.324 6.520 1.00 53.44 249 GLY A C 1
ATOM 1901 O O . GLY A 1 249 ? 20.366 -10.263 7.750 1.00 53.44 249 GLY A O 1
ATOM 1902 N N . VAL A 1 250 ? 21.226 -9.541 5.799 1.00 51.00 250 VAL A N 1
ATOM 1903 C CA . VAL A 1 250 ? 22.079 -8.492 6.383 1.00 51.00 250 VAL A CA 1
ATOM 1904 C C . VAL A 1 250 ? 21.435 -7.108 6.213 1.00 51.00 250 VAL A C 1
ATOM 1906 O O . VAL A 1 250 ? 21.683 -6.216 7.020 1.00 51.00 250 VAL A O 1
ATOM 1909 N N . PHE A 1 251 ? 20.587 -6.939 5.192 1.00 61.88 251 PHE A N 1
ATOM 1910 C CA . PHE A 1 251 ? 19.874 -5.708 4.851 1.00 61.88 251 PHE A CA 1
ATOM 1911 C C . PHE A 1 251 ? 18.617 -6.035 4.030 1.00 61.88 251 PHE A C 1
ATOM 1913 O O . PHE A 1 251 ? 18.619 -6.990 3.251 1.00 61.88 251 PHE A O 1
ATOM 1920 N N . TYR A 1 252 ? 17.558 -5.240 4.194 1.00 64.06 252 TYR A N 1
ATOM 1921 C CA . TYR A 1 252 ? 16.422 -5.240 3.268 1.00 64.06 252 TYR A CA 1
ATOM 1922 C C . TYR A 1 252 ? 16.875 -4.719 1.894 1.00 64.06 252 TYR A C 1
ATOM 1924 O O . TYR A 1 252 ? 17.933 -4.089 1.790 1.00 64.06 252 TYR A O 1
ATOM 1932 N N . GLN A 1 253 ? 16.099 -4.953 0.831 1.00 69.94 253 GLN A N 1
ATOM 1933 C CA . GLN A 1 253 ? 16.388 -4.353 -0.479 1.00 69.94 253 GLN A CA 1
ATOM 1934 C C . GLN A 1 253 ? 15.216 -3.556 -1.035 1.00 69.94 253 GLN A C 1
ATOM 1936 O O . GLN A 1 253 ? 14.064 -3.930 -0.852 1.00 69.94 253 GLN A O 1
ATOM 1941 N N . ARG A 1 254 ? 15.533 -2.445 -1.711 1.00 81.06 254 ARG A N 1
ATOM 1942 C CA . ARG A 1 254 ? 14.550 -1.624 -2.426 1.00 81.06 254 ARG A CA 1
ATOM 1943 C C . ARG A 1 254 ? 13.800 -2.453 -3.460 1.00 81.06 254 ARG A C 1
ATOM 1945 O O . ARG A 1 254 ? 12.588 -2.381 -3.557 1.00 81.06 254 ARG A O 1
ATOM 1952 N N . TYR A 1 255 ? 14.545 -3.252 -4.202 1.00 83.69 255 TYR A N 1
ATOM 1953 C CA . TYR A 1 255 ? 14.070 -3.885 -5.415 1.00 83.69 255 TYR A CA 1
ATOM 1954 C C . TYR A 1 255 ? 13.455 -5.269 -5.193 1.00 83.69 255 TYR A C 1
ATOM 1956 O O . TYR A 1 255 ? 13.627 -5.873 -4.132 1.00 83.69 255 TYR A O 1
ATOM 1964 N N . ASN A 1 256 ? 12.749 -5.782 -6.201 1.00 86.75 256 ASN A N 1
ATOM 1965 C CA . ASN A 1 256 ? 12.187 -7.136 -6.191 1.00 86.75 256 ASN A CA 1
ATOM 1966 C C . ASN A 1 256 ? 13.240 -8.235 -6.477 1.00 86.75 256 ASN A C 1
ATOM 1968 O O . ASN A 1 256 ? 14.455 -8.006 -6.440 1.00 86.75 256 ASN A O 1
ATOM 1972 N N . GLY A 1 257 ? 12.786 -9.461 -6.765 1.00 83.06 257 GLY A N 1
ATOM 1973 C CA . GLY A 1 257 ? 13.635 -10.601 -7.123 1.00 83.06 257 GLY A CA 1
ATOM 1974 C C . GLY A 1 257 ? 14.581 -10.333 -8.292 1.00 83.06 257 GLY A C 1
ATOM 1975 O O . GLY A 1 257 ? 15.755 -10.719 -8.229 1.00 83.06 257 GLY A O 1
ATOM 1976 N N . ASN A 1 258 ? 14.101 -9.620 -9.313 1.00 77.31 258 ASN A N 1
ATOM 1977 C CA . ASN A 1 258 ? 14.905 -9.202 -10.455 1.00 77.31 258 ASN A CA 1
ATOM 1978 C C . ASN A 1 258 ? 15.866 -8.072 -10.087 1.00 77.31 258 ASN A C 1
ATOM 1980 O O . ASN A 1 258 ? 16.996 -8.091 -10.540 1.00 77.31 258 ASN A O 1
ATOM 1984 N N . GLY A 1 259 ? 15.530 -7.195 -9.149 1.00 74.00 259 GLY A N 1
ATOM 1985 C CA . GLY A 1 259 ? 16.323 -5.989 -8.909 1.00 74.00 259 GLY A CA 1
ATOM 1986 C C . GLY A 1 259 ? 15.701 -4.748 -9.549 1.00 74.00 259 GLY A C 1
ATOM 1987 O O . GLY A 1 259 ? 16.364 -3.713 -9.582 1.00 74.00 259 GLY A O 1
ATOM 1988 N N . MET A 1 260 ? 14.435 -4.847 -9.973 1.00 77.81 260 MET A N 1
ATOM 1989 C CA . MET A 1 260 ? 13.641 -3.723 -10.445 1.00 77.81 260 MET A CA 1
ATOM 1990 C C . MET A 1 260 ? 13.047 -2.906 -9.311 1.00 77.81 260 MET A C 1
ATOM 1992 O O . MET A 1 260 ? 12.630 -3.428 -8.270 1.00 77.81 260 MET A O 1
ATOM 1996 N N . ASP A 1 261 ? 12.978 -1.602 -9.561 1.00 83.69 261 ASP A N 1
ATOM 1997 C CA . ASP A 1 261 ? 12.147 -0.681 -8.803 1.00 83.69 261 ASP A CA 1
ATOM 1998 C C . ASP A 1 261 ? 10.690 -0.865 -9.242 1.00 83.69 261 ASP A C 1
ATOM 2000 O O . ASP A 1 261 ? 10.287 -0.410 -10.311 1.00 83.69 261 ASP A O 1
ATOM 2004 N N . LEU A 1 262 ? 9.905 -1.555 -8.411 1.00 91.31 262 LEU A N 1
ATOM 2005 C CA . LEU A 1 262 ? 8.491 -1.795 -8.691 1.00 91.31 262 LEU A CA 1
ATOM 2006 C C . LEU A 1 262 ? 7.681 -0.492 -8.746 1.00 91.31 262 LEU A C 1
ATOM 2008 O O . LEU A 1 262 ? 6.652 -0.463 -9.408 1.00 91.31 262 LEU A O 1
ATOM 2012 N N . ASN A 1 263 ? 8.140 0.599 -8.121 1.00 92.38 263 ASN A N 1
ATOM 2013 C CA . ASN A 1 263 ? 7.498 1.910 -8.213 1.00 92.38 263 ASN A CA 1
ATOM 2014 C C . ASN A 1 263 ? 7.982 2.733 -9.427 1.00 92.38 263 ASN A C 1
ATOM 2016 O O . ASN A 1 263 ? 7.889 3.964 -9.444 1.00 92.38 263 ASN A O 1
ATOM 2020 N N . ARG A 1 264 ? 8.547 2.068 -10.438 1.00 85.88 264 ARG A N 1
ATOM 2021 C CA . ARG A 1 264 ? 8.734 2.587 -11.805 1.00 85.88 264 ARG A CA 1
ATOM 2022 C C . ARG A 1 264 ? 8.115 1.684 -12.871 1.00 85.88 264 ARG A C 1
ATOM 2024 O O . ARG A 1 264 ? 8.182 1.997 -14.053 1.00 85.88 264 ARG A O 1
ATOM 2031 N N . ASP A 1 265 ? 7.518 0.575 -12.449 1.00 87.75 265 ASP A N 1
ATOM 2032 C CA . ASP A 1 265 ? 7.021 -0.484 -13.320 1.00 87.75 265 ASP A CA 1
ATOM 2033 C C . ASP A 1 265 ? 5.506 -0.366 -13.580 1.00 87.75 265 ASP A C 1
ATOM 2035 O O . ASP A 1 265 ? 4.898 -1.255 -14.163 1.00 87.75 265 ASP A O 1
ATOM 2039 N N . TRP A 1 266 ? 4.846 0.719 -13.165 1.00 91.38 266 TRP A N 1
ATOM 2040 C CA . TRP A 1 266 ? 3.409 0.901 -13.405 1.00 91.38 266 TRP A CA 1
ATOM 2041 C C . TRP A 1 266 ? 3.131 1.662 -14.708 1.00 91.38 266 TRP A C 1
ATOM 2043 O O . TRP A 1 266 ? 3.924 2.513 -15.110 1.00 91.38 266 TRP A O 1
ATOM 2053 N N . PRO A 1 267 ? 2.006 1.406 -15.398 1.00 87.06 267 PRO A N 1
ATOM 2054 C CA . PRO A 1 267 ? 1.631 2.177 -16.576 1.00 87.06 267 PRO A CA 1
ATOM 2055 C C . PRO A 1 267 ? 1.462 3.655 -16.237 1.00 87.06 267 PRO A C 1
ATOM 2057 O O . PRO A 1 267 ? 0.759 4.017 -15.296 1.00 87.06 267 PRO A O 1
ATOM 2060 N N . THR A 1 268 ? 2.086 4.522 -17.024 1.00 79.38 268 THR A N 1
ATOM 2061 C CA . THR A 1 268 ? 1.953 5.976 -16.899 1.00 79.38 268 THR A CA 1
ATOM 2062 C C . THR A 1 268 ? 1.638 6.563 -18.263 1.00 79.38 268 THR A C 1
ATOM 2064 O O . THR A 1 268 ? 2.278 6.222 -19.254 1.00 79.38 268 THR A O 1
ATOM 2067 N N . VAL A 1 269 ? 0.648 7.451 -18.319 1.00 75.38 269 VAL A N 1
ATOM 2068 C CA . VAL A 1 269 ? 0.387 8.253 -19.516 1.00 75.38 269 VAL A CA 1
ATOM 2069 C C . VAL A 1 269 ? 1.302 9.470 -19.484 1.00 75.38 269 VAL A C 1
ATOM 2071 O O . VAL A 1 269 ? 1.319 10.216 -18.507 1.00 75.38 269 VAL A O 1
ATOM 2074 N N . GLY A 1 270 ? 2.061 9.679 -20.556 1.00 70.62 270 GLY A N 1
ATOM 2075 C CA . GLY A 1 270 ? 3.060 10.739 -20.633 1.00 70.62 270 GLY A CA 1
ATOM 2076 C C . GLY A 1 270 ? 4.475 10.176 -20.699 1.00 70.62 270 GLY A C 1
ATOM 2077 O O . GLY A 1 270 ? 4.708 9.148 -21.330 1.00 70.62 270 GLY A O 1
ATOM 2078 N N . TYR A 1 271 ? 5.433 10.902 -20.120 1.00 68.69 271 TYR A N 1
ATOM 2079 C CA . TYR A 1 271 ? 6.827 10.466 -20.097 1.00 68.69 271 TYR A CA 1
ATOM 2080 C C . TYR A 1 271 ? 6.956 9.229 -19.204 1.00 68.69 271 TYR A C 1
ATOM 2082 O O . TYR A 1 271 ? 6.492 9.236 -18.065 1.00 68.69 271 TYR A O 1
ATOM 2090 N N . ALA A 1 272 ? 7.599 8.194 -19.728 1.00 66.94 272 ALA A N 1
ATOM 2091 C CA . ALA A 1 272 ? 8.140 7.084 -18.965 1.00 66.94 272 ALA A CA 1
ATOM 2092 C C . ALA A 1 272 ? 9.639 7.040 -19.255 1.00 66.94 272 ALA A C 1
ATOM 2094 O O . ALA A 1 272 ? 10.055 7.218 -20.403 1.00 66.94 272 ALA A O 1
ATOM 2095 N N . ASP A 1 273 ? 10.448 6.864 -18.215 1.00 63.94 273 ASP A N 1
ATOM 2096 C CA . ASP A 1 273 ? 11.882 6.677 -18.397 1.00 63.94 273 ASP A CA 1
ATOM 2097 C C . ASP A 1 273 ? 12.116 5.399 -19.235 1.00 63.94 273 ASP A C 1
ATOM 2099 O O . ASP A 1 273 ? 11.640 4.336 -18.833 1.00 63.94 273 ASP A O 1
ATOM 2103 N N . PRO A 1 274 ? 12.822 5.480 -20.386 1.00 58.78 274 PRO A N 1
ATOM 2104 C CA . PRO A 1 274 ? 13.037 4.346 -21.292 1.00 58.78 274 PRO A CA 1
ATOM 2105 C C . PRO A 1 274 ? 13.729 3.131 -20.662 1.00 58.78 274 PRO A C 1
ATOM 2107 O O . PRO A 1 274 ? 13.749 2.061 -21.264 1.00 58.78 274 PRO A O 1
ATOM 2110 N N . ALA A 1 275 ? 14.333 3.293 -19.483 1.00 55.41 275 ALA A N 1
ATOM 2111 C CA . ALA A 1 275 ? 14.895 2.199 -18.702 1.00 55.41 275 ALA A CA 1
ATOM 2112 C C . ALA A 1 275 ? 13.845 1.325 -17.991 1.00 55.41 275 ALA A C 1
ATOM 2114 O O . ALA A 1 275 ? 14.210 0.298 -17.412 1.00 55.41 275 ALA A O 1
ATOM 2115 N N . TYR A 1 276 ? 12.576 1.742 -17.993 1.00 65.75 276 TYR A N 1
ATOM 2116 C CA . TYR A 1 276 ? 11.455 0.999 -17.432 1.00 65.75 276 TYR A CA 1
ATOM 2117 C C . TYR A 1 276 ? 10.449 0.661 -18.511 1.00 65.75 276 TYR A C 1
ATOM 2119 O O . TYR A 1 276 ? 10.071 1.483 -19.345 1.00 65.75 276 TYR A O 1
ATOM 2127 N N . GLU A 1 277 ? 9.962 -0.561 -18.423 1.00 70.44 277 GLU A N 1
ATOM 2128 C CA . GLU A 1 277 ? 8.863 -1.053 -19.219 1.00 70.44 277 GLU A CA 1
ATOM 2129 C C . GLU A 1 277 ? 7.729 -1.377 -18.257 1.00 70.44 277 GLU A C 1
ATOM 2131 O O . GLU A 1 277 ? 7.915 -2.165 -17.340 1.00 70.44 277 GLU A O 1
ATOM 2136 N N . SER A 1 278 ? 6.568 -0.737 -18.405 1.00 81.50 278 SER A N 1
ATOM 2137 C CA . SER A 1 278 ? 5.486 -0.949 -17.442 1.00 81.50 278 SER A CA 1
ATOM 2138 C C . SER A 1 278 ? 4.979 -2.389 -17.471 1.00 81.50 278 SER A C 1
ATOM 2140 O O . SER A 1 278 ? 4.823 -2.974 -18.537 1.00 81.50 278 SER A O 1
ATOM 2142 N N . TRP A 1 279 ? 4.643 -2.924 -16.298 1.00 83.44 279 TRP A N 1
ATOM 2143 C CA . TRP A 1 279 ? 4.201 -4.300 -16.071 1.00 83.44 279 TRP A CA 1
ATOM 2144 C C . TRP A 1 279 ? 5.196 -5.364 -16.547 1.00 83.44 279 TRP A C 1
ATOM 2146 O O . TRP A 1 279 ? 4.800 -6.512 -16.783 1.00 83.44 279 TRP A O 1
ATOM 2156 N N . SER A 1 280 ? 6.477 -5.005 -16.641 1.00 78.88 280 SER A N 1
ATOM 2157 C CA . SER A 1 280 ? 7.539 -5.961 -16.948 1.00 78.88 280 SER A CA 1
ATOM 2158 C C . SER A 1 280 ? 7.787 -6.926 -15.788 1.00 78.88 280 SER A C 1
ATOM 2160 O O . SER A 1 280 ? 8.205 -8.070 -15.995 1.00 78.88 280 SER A O 1
ATOM 2162 N N . GLU A 1 281 ? 7.480 -6.505 -14.556 1.00 86.50 281 GLU A N 1
ATOM 2163 C CA . GLU A 1 281 ? 7.678 -7.318 -13.365 1.00 86.50 281 GLU A CA 1
ATOM 2164 C C . GLU A 1 281 ? 6.409 -8.082 -12.967 1.00 86.50 281 GLU A C 1
ATOM 2166 O O . GLU A 1 281 ? 5.295 -7.541 -12.973 1.00 86.50 281 GLU A O 1
ATOM 2171 N N . PRO A 1 282 ? 6.546 -9.363 -12.573 1.00 91.38 282 PRO A N 1
ATOM 2172 C CA . PRO A 1 282 ? 5.393 -10.209 -12.299 1.00 91.38 282 PRO A CA 1
ATOM 2173 C C . PRO A 1 282 ? 4.594 -9.745 -11.070 1.00 91.38 282 PRO A C 1
ATOM 2175 O O . PRO A 1 282 ? 3.395 -10.015 -10.994 1.00 91.38 282 PRO A O 1
ATOM 2178 N N . GLU A 1 283 ? 5.213 -9.023 -10.129 1.00 95.69 283 GLU A N 1
ATOM 2179 C CA . GLU A 1 283 ? 4.519 -8.377 -9.014 1.00 95.69 283 GLU A CA 1
ATOM 2180 C C . GLU A 1 283 ? 3.554 -7.286 -9.506 1.00 95.69 283 GLU A C 1
ATOM 2182 O O . GLU A 1 283 ? 2.349 -7.383 -9.258 1.00 95.69 283 GLU A O 1
ATOM 2187 N N . SER A 1 284 ? 4.057 -6.275 -10.224 1.00 94.12 284 SER A N 1
ATOM 2188 C CA . SER A 1 284 ? 3.247 -5.150 -10.715 1.00 94.12 284 SER A CA 1
ATOM 2189 C C . SER A 1 284 ? 2.196 -5.613 -11.717 1.00 94.12 284 SER A C 1
ATOM 2191 O O . SER A 1 284 ? 1.044 -5.192 -11.629 1.00 94.12 284 SER A O 1
ATOM 2193 N N . ARG A 1 285 ? 2.549 -6.529 -12.632 1.00 92.88 285 ARG A N 1
ATOM 2194 C CA . ARG A 1 285 ? 1.597 -7.110 -13.587 1.00 92.88 285 ARG A CA 1
ATOM 2195 C C . ARG A 1 285 ? 0.504 -7.909 -12.883 1.00 92.88 285 ARG A C 1
ATOM 2197 O O . ARG A 1 285 ? -0.678 -7.700 -13.154 1.00 92.88 285 ARG A O 1
ATOM 2204 N N . GLY A 1 286 ? 0.878 -8.791 -11.954 1.00 95.31 286 GLY A N 1
ATOM 2205 C CA . GLY A 1 286 ? -0.065 -9.628 -11.214 1.00 95.31 286 GLY A CA 1
ATOM 2206 C C . GLY A 1 286 ? -1.054 -8.799 -10.392 1.00 95.31 286 GLY A C 1
ATOM 2207 O O . GLY A 1 286 ? -2.266 -8.989 -10.506 1.00 95.31 286 GLY A O 1
ATOM 2208 N N . PHE A 1 287 ? -0.559 -7.839 -9.606 1.00 97.75 287 PHE A N 1
ATOM 2209 C CA . PHE A 1 287 ? -1.425 -6.944 -8.838 1.00 97.75 287 PHE A CA 1
ATOM 2210 C C . PHE A 1 287 ? -2.224 -5.994 -9.732 1.00 97.75 287 PHE A C 1
ATOM 2212 O O . PHE A 1 287 ? -3.425 -5.853 -9.524 1.00 97.75 287 PHE A O 1
ATOM 2219 N N . GLY A 1 288 ? -1.603 -5.388 -10.745 1.00 95.44 288 GLY A N 1
ATOM 2220 C CA . GLY A 1 288 ? -2.265 -4.463 -11.665 1.00 95.44 288 GLY A CA 1
ATOM 2221 C C . GLY A 1 288 ? -3.439 -5.107 -12.400 1.00 95.44 288 GLY A C 1
ATOM 2222 O O . GLY A 1 288 ? -4.539 -4.551 -12.408 1.00 95.44 288 GLY A O 1
ATOM 2223 N N . ARG A 1 289 ? -3.255 -6.321 -12.939 1.00 94.19 289 ARG A N 1
ATOM 2224 C CA . ARG A 1 289 ? -4.341 -7.077 -13.584 1.00 94.19 289 ARG A CA 1
ATOM 2225 C C . ARG A 1 289 ? -5.436 -7.466 -12.598 1.00 94.19 289 ARG A C 1
ATOM 2227 O O . ARG A 1 289 ? -6.613 -7.334 -12.923 1.00 94.19 289 ARG A O 1
ATOM 2234 N N . TRP A 1 290 ? -5.072 -7.936 -11.405 1.00 97.62 290 TRP A N 1
ATOM 2235 C CA . TRP A 1 290 ? -6.058 -8.302 -10.390 1.00 97.62 290 TRP A CA 1
ATOM 2236 C C . TRP A 1 290 ? -6.882 -7.096 -9.921 1.00 97.62 290 TRP A C 1
ATOM 2238 O O . TRP A 1 290 ? -8.103 -7.195 -9.836 1.00 97.62 290 TRP A O 1
ATOM 2248 N N . LEU A 1 291 ? -6.252 -5.948 -9.673 1.00 97.94 291 LEU A N 1
ATOM 2249 C CA . LEU A 1 291 ? -6.951 -4.729 -9.265 1.00 97.94 291 LEU A CA 1
ATOM 2250 C C . LEU A 1 291 ? -7.865 -4.191 -10.365 1.00 97.94 291 LEU A C 1
ATOM 2252 O O . LEU A 1 291 ? -8.978 -3.779 -10.056 1.00 97.94 291 LEU A O 1
ATOM 2256 N N . LYS A 1 292 ? -7.447 -4.241 -11.637 1.00 95.75 292 LYS A N 1
ATOM 2257 C CA . LYS A 1 292 ? -8.331 -3.898 -12.761 1.00 95.75 292 LYS A CA 1
ATOM 2258 C C . LYS A 1 292 ? -9.547 -4.809 -12.836 1.00 95.75 292 LYS A C 1
ATOM 2260 O O . LYS A 1 292 ? -10.662 -4.319 -12.939 1.00 95.75 292 LYS A O 1
ATOM 2265 N N . PHE A 1 293 ? -9.348 -6.115 -12.687 1.00 95.69 293 PHE A N 1
ATOM 2266 C CA . PHE A 1 293 ? -10.459 -7.058 -12.602 1.00 95.69 293 PHE A CA 1
ATOM 2267 C C . PHE A 1 293 ? -11.393 -6.745 -11.425 1.00 95.69 293 PHE A C 1
ATOM 2269 O O . PHE A 1 293 ? -12.608 -6.809 -11.574 1.00 95.69 293 PHE A O 1
ATOM 2276 N N . VAL A 1 294 ? -10.858 -6.382 -10.253 1.00 97.38 294 VAL A N 1
ATOM 2277 C CA . VAL A 1 294 ? -11.687 -5.935 -9.122 1.00 97.38 294 VAL A CA 1
ATOM 2278 C C . VAL A 1 294 ? -12.453 -4.664 -9.488 1.00 97.38 294 VAL A C 1
ATOM 2280 O O . VAL A 1 294 ? -13.652 -4.612 -9.243 1.00 97.38 294 VAL A O 1
ATOM 2283 N N . ALA A 1 295 ? -11.804 -3.674 -10.103 1.00 96.56 295 ALA A N 1
ATOM 2284 C CA . ALA A 1 295 ? -12.461 -2.447 -10.543 1.00 96.56 295 ALA A CA 1
ATOM 2285 C C . ALA A 1 295 ? -13.643 -2.773 -11.469 1.00 96.56 295 ALA A C 1
ATOM 2287 O O . ALA A 1 295 ? -14.772 -2.387 -11.189 1.00 96.56 295 ALA A O 1
ATOM 2288 N N . GLU A 1 296 ? -13.404 -3.563 -12.512 1.00 94.62 296 GLU A N 1
ATOM 2289 C CA . GLU A 1 296 ? -14.383 -3.889 -13.553 1.00 94.62 296 GLU A CA 1
ATOM 2290 C C . GLU A 1 296 ? -15.529 -4.790 -13.063 1.00 94.62 296 GLU A C 1
ATOM 2292 O O . GLU A 1 296 ? -16.675 -4.600 -13.465 1.00 94.62 296 GLU A O 1
ATOM 2297 N N . GLU A 1 297 ? -15.245 -5.770 -12.201 1.00 94.75 297 GLU A N 1
ATOM 2298 C CA . GLU A 1 297 ? -16.204 -6.831 -11.846 1.00 94.75 297 GLU A CA 1
ATOM 2299 C C . GLU A 1 297 ? -16.794 -6.691 -10.438 1.00 94.75 297 GLU A C 1
ATOM 2301 O O . GLU A 1 297 ? -17.746 -7.397 -10.089 1.00 94.75 297 GLU A O 1
ATOM 2306 N N . ARG A 1 298 ? -16.203 -5.850 -9.581 1.00 94.94 298 ARG A N 1
ATOM 2307 C CA . ARG A 1 298 ? -16.586 -5.712 -8.164 1.00 94.94 298 ARG A CA 1
ATOM 2308 C C . ARG A 1 298 ? -16.939 -4.296 -7.758 1.00 94.94 298 ARG A C 1
ATOM 2310 O O . ARG A 1 298 ? -17.332 -4.117 -6.614 1.00 94.94 298 ARG A O 1
ATOM 2317 N N . THR A 1 299 ? -16.843 -3.327 -8.659 1.00 95.88 299 THR A N 1
ATOM 2318 C CA . THR A 1 299 ? -17.303 -1.960 -8.414 1.00 95.88 299 THR A CA 1
ATOM 2319 C C . THR A 1 299 ? -18.370 -1.604 -9.437 1.00 95.88 299 THR A C 1
ATOM 2321 O O . THR A 1 299 ? -18.331 -2.056 -10.581 1.00 95.88 299 THR A O 1
ATOM 2324 N N . LYS A 1 300 ? -19.348 -0.802 -9.032 1.00 89.62 300 LYS A N 1
ATOM 2325 C CA . LYS A 1 300 ? -20.462 -0.400 -9.895 1.00 89.62 300 LYS A CA 1
ATOM 2326 C C . LYS A 1 300 ? -20.046 0.459 -11.082 1.00 89.62 300 LYS A C 1
ATOM 2328 O O . LYS A 1 300 ? -20.615 0.311 -12.162 1.00 89.62 300 LYS A O 1
ATOM 2333 N N . ASP A 1 301 ? -19.081 1.346 -10.868 1.00 88.00 301 ASP A N 1
ATOM 2334 C CA . ASP A 1 301 ? -18.677 2.336 -11.864 1.00 88.00 301 ASP A CA 1
ATOM 2335 C C . ASP A 1 301 ? -17.382 1.958 -12.591 1.00 88.00 301 ASP A C 1
ATOM 2337 O O . ASP A 1 301 ? -17.015 2.641 -13.540 1.00 88.00 301 ASP A O 1
ATOM 2341 N N . GLY A 1 302 ? -16.718 0.862 -12.204 1.00 93.12 302 GLY A N 1
ATOM 2342 C CA . GLY A 1 302 ? -15.432 0.441 -12.771 1.00 93.12 302 GLY A CA 1
ATOM 2343 C C . GLY A 1 302 ? -14.221 1.136 -12.139 1.00 93.12 302 GLY A C 1
ATOM 2344 O O . GLY A 1 302 ? -13.155 1.167 -12.747 1.00 93.12 302 GLY A O 1
ATOM 2345 N N . HIS A 1 303 ? -14.392 1.776 -10.979 1.00 92.88 303 HIS A N 1
ATOM 2346 C CA . HIS A 1 303 ? -13.429 2.701 -10.383 1.00 92.88 303 HIS A CA 1
ATOM 2347 C C . HIS A 1 303 ? -13.261 2.443 -8.882 1.00 92.88 303 HIS A C 1
ATOM 2349 O O . HIS A 1 303 ? -14.183 2.009 -8.194 1.00 92.88 303 HIS A O 1
ATOM 2355 N N . PHE A 1 304 ? -12.076 2.762 -8.371 1.00 96.50 304 PHE A N 1
ATOM 2356 C CA . PHE A 1 304 ? -11.807 2.827 -6.936 1.00 96.50 304 PHE A CA 1
ATOM 2357 C C . PHE A 1 304 ? -12.088 4.240 -6.415 1.00 96.50 304 PHE A C 1
ATOM 2359 O O . PHE A 1 304 ? -11.942 5.217 -7.148 1.00 96.50 304 PHE A O 1
ATOM 2366 N N . ALA A 1 305 ? -12.406 4.359 -5.128 1.00 95.50 305 ALA A N 1
ATOM 2367 C CA . ALA A 1 305 ? -12.504 5.639 -4.436 1.00 95.50 305 ALA A CA 1
ATOM 2368 C C . ALA A 1 305 ? -11.126 6.301 -4.334 1.00 95.50 305 ALA A C 1
ATOM 2370 O O . ALA A 1 305 ? -10.937 7.463 -4.700 1.00 95.50 305 ALA A O 1
ATOM 2371 N N . GLY A 1 306 ? -10.123 5.538 -3.889 1.00 95.62 306 GLY A N 1
ATOM 2372 C CA . GLY A 1 306 ? -8.760 6.026 -3.727 1.00 95.62 306 GLY A CA 1
ATOM 2373 C C . GLY A 1 306 ? -7.751 4.959 -3.339 1.00 95.62 306 GLY A C 1
ATOM 2374 O O . GLY A 1 306 ? -8.061 3.777 -3.208 1.00 95.62 306 GLY A O 1
ATOM 2375 N N . GLY A 1 307 ? -6.509 5.387 -3.175 1.00 97.06 307 GLY A N 1
ATOM 2376 C CA . GLY A 1 307 ? -5.453 4.523 -2.681 1.00 97.06 307 GLY A CA 1
ATOM 2377 C C . GLY A 1 307 ? -4.167 5.266 -2.364 1.00 97.06 307 GLY A C 1
ATOM 2378 O O . GLY A 1 307 ? -4.006 6.434 -2.733 1.00 97.06 307 GLY A O 1
ATOM 2379 N N . ILE A 1 308 ? -3.265 4.593 -1.651 1.00 97.44 308 ILE A N 1
ATOM 2380 C CA . ILE A 1 308 ? -1.971 5.154 -1.251 1.00 97.44 308 ILE A CA 1
ATOM 2381 C C . ILE A 1 308 ? -0.856 4.156 -1.539 1.00 97.44 308 ILE A C 1
ATOM 2383 O O . ILE A 1 308 ? -0.938 2.995 -1.129 1.00 97.44 308 ILE A O 1
ATOM 2387 N N . ASP A 1 309 ? 0.205 4.627 -2.189 1.00 96.12 309 ASP A N 1
ATOM 2388 C CA . ASP A 1 309 ? 1.491 3.932 -2.195 1.00 96.12 309 ASP A CA 1
ATOM 2389 C C . ASP A 1 309 ? 2.342 4.422 -1.016 1.00 96.12 309 ASP A C 1
ATOM 2391 O O . ASP A 1 309 ? 2.757 5.586 -0.972 1.00 96.12 309 ASP A O 1
ATOM 2395 N N . LEU A 1 310 ? 2.502 3.568 0.001 1.00 96.25 310 LEU A N 1
ATOM 2396 C CA . LEU A 1 310 ? 3.129 3.923 1.275 1.00 96.25 310 LEU A CA 1
ATOM 2397 C C . LEU A 1 310 ? 4.636 3.633 1.223 1.00 96.25 310 LEU A C 1
ATOM 2399 O O . LEU A 1 310 ? 5.054 2.477 1.328 1.00 96.25 310 LEU A O 1
ATOM 2403 N N . HIS A 1 311 ? 5.452 4.687 1.107 1.00 92.75 311 HIS A N 1
ATOM 2404 C CA . HIS A 1 311 ? 6.913 4.592 1.059 1.00 92.75 311 HIS A CA 1
ATOM 2405 C C . HIS A 1 311 ? 7.614 4.993 2.351 1.00 92.75 311 HIS A C 1
ATOM 2407 O O . HIS A 1 311 ? 7.034 5.410 3.359 1.00 92.75 311 HIS A O 1
ATOM 2413 N N . GLY A 1 312 ? 8.933 4.871 2.286 1.00 86.44 312 GLY A N 1
ATOM 2414 C CA . GLY A 1 312 ? 9.875 5.371 3.255 1.00 86.44 312 GLY A CA 1
ATOM 2415 C C . GLY A 1 312 ? 11.055 6.064 2.586 1.00 86.44 312 GLY A C 1
ATOM 2416 O O . GLY A 1 312 ? 11.576 5.597 1.583 1.00 86.44 312 GLY A O 1
ATOM 2417 N N . MET A 1 313 ? 11.591 7.090 3.236 1.00 75.69 313 MET A N 1
ATOM 2418 C CA . MET A 1 313 ? 12.815 7.762 2.804 1.00 75.69 313 MET A CA 1
ATOM 2419 C C . MET A 1 313 ? 13.882 7.749 3.894 1.00 75.69 313 MET A C 1
ATOM 2421 O O . MET A 1 313 ? 13.623 7.422 5.058 1.00 75.69 313 MET A O 1
ATOM 2425 N N . VAL A 1 314 ? 15.120 8.066 3.510 1.00 71.00 314 VAL A N 1
ATOM 2426 C CA . VAL A 1 314 ? 16.273 7.999 4.420 1.00 71.00 314 VAL A CA 1
ATOM 2427 C C . VAL A 1 314 ? 16.171 9.088 5.476 1.00 71.00 314 VAL A C 1
ATOM 2429 O O . VAL A 1 314 ? 16.209 8.793 6.666 1.00 71.00 314 VAL A O 1
ATOM 2432 N N . THR A 1 315 ? 16.034 10.335 5.039 1.00 68.88 315 THR A N 1
ATOM 2433 C CA . THR A 1 315 ? 16.059 11.537 5.871 1.00 68.88 315 THR A CA 1
ATOM 2434 C C . THR A 1 315 ? 15.143 12.583 5.260 1.00 68.88 315 THR A C 1
ATOM 2436 O O . THR A 1 315 ? 15.003 12.630 4.043 1.00 68.88 315 THR A O 1
ATOM 2439 N N . ALA A 1 316 ? 14.519 13.411 6.099 1.00 71.25 316 ALA A N 1
ATOM 2440 C CA . ALA A 1 316 ? 13.754 14.564 5.641 1.00 71.25 316 ALA A CA 1
ATOM 2441 C C . ALA A 1 316 ? 13.517 15.574 6.769 1.00 71.25 316 ALA A C 1
ATOM 2443 O O . ALA A 1 316 ? 13.768 15.285 7.941 1.00 71.25 316 ALA A O 1
ATOM 2444 N N . ASN A 1 317 ? 13.030 16.767 6.419 1.00 73.62 317 ASN A N 1
ATOM 2445 C CA . ASN A 1 317 ? 12.693 17.806 7.400 1.00 73.62 317 ASN A CA 1
ATOM 2446 C C . ASN A 1 317 ? 11.304 17.604 8.042 1.00 73.62 317 ASN A C 1
ATOM 2448 O O . ASN A 1 317 ? 11.015 18.208 9.075 1.00 73.62 317 ASN A O 1
ATOM 2452 N N . SER A 1 318 ? 10.478 16.735 7.455 1.00 81.25 318 SER A N 1
ATOM 2453 C CA . SER A 1 318 ? 9.163 16.335 7.956 1.00 81.25 318 SER A CA 1
ATOM 2454 C C . SER A 1 318 ? 9.113 14.824 8.119 1.00 81.25 318 SER A C 1
ATOM 2456 O O . SER A 1 318 ? 9.743 14.101 7.351 1.00 81.25 318 SER A O 1
ATOM 2458 N N . LEU A 1 319 ? 8.375 14.337 9.115 1.00 85.50 319 LEU A N 1
ATOM 2459 C CA . LEU A 1 319 ? 8.231 12.905 9.353 1.00 85.50 319 LEU A CA 1
ATOM 2460 C C . LEU A 1 319 ? 7.495 12.226 8.195 1.00 85.50 319 LEU A C 1
ATOM 2462 O O . LEU A 1 319 ? 7.862 11.119 7.822 1.00 85.50 319 LEU A O 1
ATOM 2466 N N . SER A 1 320 ? 6.495 12.881 7.612 1.00 89.81 320 SER A N 1
ATOM 2467 C CA . SER A 1 320 ? 5.716 12.342 6.500 1.00 89.81 320 SER A CA 1
ATOM 2468 C C . SER A 1 320 ? 5.527 13.379 5.396 1.00 89.81 320 SER A C 1
ATOM 2470 O O . SER A 1 320 ? 5.393 14.575 5.659 1.00 89.81 320 SER A O 1
ATOM 2472 N N . TYR A 1 321 ? 5.508 12.920 4.149 1.00 88.94 321 TYR A N 1
ATOM 2473 C CA . TYR A 1 321 ? 5.146 13.726 2.992 1.00 88.94 321 TYR A CA 1
ATOM 2474 C C . TYR A 1 321 ? 3.951 13.103 2.293 1.00 88.94 321 TYR A C 1
ATOM 2476 O O . TYR A 1 321 ? 3.990 11.939 1.905 1.00 88.94 321 TYR A O 1
ATOM 2484 N N . THR A 1 322 ? 2.890 13.881 2.123 1.00 93.25 322 THR A N 1
ATOM 2485 C CA . THR A 1 322 ? 1.734 13.513 1.302 1.00 93.25 322 THR A CA 1
ATOM 2486 C C . THR A 1 322 ? 1.938 14.093 -0.090 1.00 93.25 322 THR A C 1
ATOM 2488 O O . THR A 1 322 ? 1.796 15.298 -0.307 1.00 93.25 322 THR A O 1
ATOM 2491 N N . LEU A 1 323 ? 2.312 13.234 -1.028 1.00 90.50 323 LEU A N 1
ATOM 2492 C CA . LEU A 1 323 ? 2.686 13.616 -2.377 1.00 90.50 323 LEU A CA 1
ATOM 2493 C C . LEU A 1 323 ? 1.475 13.475 -3.298 1.00 90.50 323 LEU A C 1
ATOM 2495 O O . LEU A 1 323 ? 0.945 12.381 -3.521 1.00 90.50 323 LEU A O 1
ATOM 2499 N N . LEU A 1 324 ? 1.046 14.599 -3.856 1.00 89.75 324 LEU A N 1
ATOM 2500 C CA . LEU A 1 324 ? -0.023 14.641 -4.838 1.00 89.75 324 LEU A CA 1
ATOM 2501 C C . LEU A 1 324 ? 0.553 14.185 -6.180 1.00 89.75 324 LEU A C 1
ATOM 2503 O O . LEU A 1 324 ? 1.412 14.863 -6.751 1.00 89.75 324 LEU A O 1
ATOM 2507 N N . GLY A 1 325 ? 0.079 13.029 -6.648 1.00 79.62 325 GLY A N 1
ATOM 2508 C CA . GLY A 1 325 ? 0.530 12.400 -7.885 1.00 79.62 325 GLY A CA 1
ATOM 2509 C C . GLY A 1 325 ? 0.270 13.243 -9.132 1.00 79.62 325 GLY A C 1
ATOM 2510 O O . GLY A 1 325 ? -0.565 14.158 -9.124 1.00 79.62 325 GLY A O 1
ATOM 2511 N N . ALA A 1 326 ? 0.983 12.925 -10.211 1.00 76.69 326 ALA A N 1
ATOM 2512 C CA . ALA A 1 326 ? 0.880 13.609 -11.503 1.00 76.69 326 ALA A CA 1
ATOM 2513 C C . ALA A 1 326 ? -0.273 13.078 -12.383 1.00 76.69 326 ALA A C 1
ATOM 2515 O O . ALA A 1 326 ? -0.299 13.332 -13.589 1.00 76.69 326 ALA A O 1
ATOM 2516 N N . GLY A 1 327 ? -1.221 12.339 -11.798 1.00 72.12 327 GLY A N 1
ATOM 2517 C CA . GLY A 1 327 ? -2.332 11.726 -12.514 1.00 72.12 327 GLY A CA 1
ATOM 2518 C C . GLY A 1 327 ? -3.288 12.736 -13.157 1.00 72.12 327 GLY A C 1
ATOM 2519 O O . GLY A 1 327 ? -3.358 13.914 -12.793 1.00 72.12 327 GLY A O 1
ATOM 2520 N N . GLN A 1 328 ? -4.073 12.254 -14.124 1.00 75.69 328 GLN A N 1
ATOM 2521 C CA . GLN A 1 328 ? -5.097 13.054 -14.791 1.00 75.69 328 GLN A CA 1
ATOM 2522 C C . GLN A 1 328 ? -6.270 13.325 -13.839 1.00 75.69 328 GLN A C 1
ATOM 2524 O O . GLN A 1 328 ? -7.003 12.414 -13.448 1.00 75.69 328 GLN A O 1
ATOM 2529 N N . LYS A 1 329 ? -6.470 14.602 -13.498 1.00 81.81 329 LYS A N 1
ATOM 2530 C CA . LYS A 1 329 ? -7.519 15.064 -12.580 1.00 81.81 329 LYS A CA 1
ATOM 2531 C C . LYS A 1 329 ? -8.412 16.086 -13.266 1.00 81.81 329 LYS A C 1
ATOM 2533 O O . LYS A 1 329 ? -7.927 17.059 -13.842 1.00 81.81 329 LYS A O 1
ATOM 2538 N N . ASP A 1 330 ? -9.722 15.891 -13.162 1.00 81.25 330 ASP A N 1
ATOM 2539 C CA . ASP A 1 330 ? -10.649 17.001 -13.347 1.00 81.25 330 ASP A CA 1
ATOM 2540 C C . ASP A 1 330 ? -10.641 17.913 -12.106 1.00 81.25 330 ASP A C 1
ATOM 2542 O O . ASP A 1 330 ? -9.948 17.661 -11.114 1.00 81.25 330 ASP A O 1
ATOM 2546 N N . TYR A 1 331 ? -11.399 19.009 -12.159 1.00 83.19 331 TYR A N 1
ATOM 2547 C CA . TYR A 1 331 ? -11.446 19.960 -11.050 1.00 83.19 331 TYR A CA 1
ATOM 2548 C C . TYR A 1 331 ? -11.923 19.321 -9.739 1.00 83.19 331 TYR A C 1
ATOM 2550 O O . TYR A 1 331 ? -11.320 19.563 -8.692 1.00 83.19 331 TYR A O 1
ATOM 2558 N N . ARG A 1 332 ? -12.993 18.516 -9.798 1.00 84.56 332 ARG A N 1
ATOM 2559 C CA . ARG A 1 332 ? -13.583 17.877 -8.616 1.00 84.56 332 ARG A CA 1
ATOM 2560 C C . ARG A 1 332 ? -12.553 16.964 -7.970 1.00 84.56 332 ARG A C 1
ATOM 2562 O O . ARG A 1 332 ? -12.273 17.106 -6.786 1.00 84.56 332 ARG A O 1
ATOM 2569 N N . LYS A 1 333 ? -11.942 16.083 -8.757 1.00 86.81 333 LYS A N 1
ATOM 2570 C CA . LYS A 1 333 ? -10.925 15.148 -8.291 1.00 86.81 333 LYS A CA 1
ATOM 2571 C C . LYS A 1 333 ? -9.730 15.870 -7.684 1.00 86.81 333 LYS A C 1
ATOM 2573 O O . LYS A 1 333 ? -9.309 15.519 -6.593 1.00 86.81 333 LYS A O 1
ATOM 2578 N N . ASN A 1 334 ? -9.238 16.930 -8.325 1.00 87.44 334 ASN A N 1
ATOM 2579 C CA . ASN A 1 334 ? -8.138 17.720 -7.776 1.00 87.44 334 ASN A CA 1
ATOM 2580 C C . ASN A 1 334 ? -8.483 18.346 -6.413 1.00 87.44 334 ASN A C 1
ATOM 2582 O O . ASN A 1 334 ? -7.651 18.353 -5.509 1.00 87.44 334 ASN A O 1
ATOM 2586 N N . ALA A 1 335 ? -9.702 18.863 -6.255 1.00 87.44 335 ALA A N 1
ATOM 2587 C CA . ALA A 1 335 ? -10.151 19.427 -4.989 1.00 87.44 335 ALA A CA 1
ATOM 2588 C C . ALA A 1 335 ? -10.271 18.355 -3.891 1.00 87.44 335 ALA A C 1
ATOM 2590 O O . ALA A 1 335 ? -9.732 18.561 -2.807 1.00 87.44 335 ALA A O 1
ATOM 2591 N N . ILE A 1 336 ? -10.850 17.187 -4.198 1.00 89.69 336 ILE A N 1
ATOM 2592 C CA . ILE A 1 336 ? -10.919 16.048 -3.264 1.00 89.69 336 ILE A CA 1
ATOM 2593 C C . ILE A 1 336 ? -9.512 15.582 -2.863 1.00 89.69 336 ILE A C 1
ATOM 2595 O O . ILE A 1 336 ? -9.250 15.361 -1.682 1.00 89.69 336 ILE A O 1
ATOM 2599 N N . THR A 1 337 ? -8.579 15.471 -3.815 1.00 90.94 337 THR A N 1
ATOM 2600 C CA . THR A 1 337 ? -7.181 15.098 -3.546 1.00 90.94 337 THR A CA 1
ATOM 2601 C C . THR A 1 337 ? -6.517 16.080 -2.573 1.00 90.94 337 THR A C 1
ATOM 2603 O O . THR A 1 337 ? -5.846 15.667 -1.627 1.00 90.94 337 THR A O 1
ATOM 2606 N N . VAL A 1 338 ? -6.743 17.385 -2.754 1.00 90.06 338 VAL A N 1
ATOM 2607 C CA . VAL A 1 338 ? -6.225 18.426 -1.853 1.00 90.06 338 VAL A CA 1
ATOM 2608 C C . VAL A 1 338 ? -6.890 18.376 -0.476 1.00 90.06 338 VAL A C 1
ATOM 2610 O O . VAL A 1 338 ? -6.198 18.502 0.533 1.00 90.06 338 VAL A O 1
ATOM 2613 N N . ASP A 1 339 ? -8.206 18.200 -0.400 1.00 89.81 339 ASP A N 1
ATOM 2614 C CA . ASP A 1 339 ? -8.917 18.156 0.882 1.00 89.81 339 ASP A CA 1
ATOM 2615 C C . ASP A 1 339 ? -8.576 16.890 1.677 1.00 89.81 339 ASP A C 1
ATOM 2617 O O . ASP A 1 339 ? -8.353 16.968 2.887 1.00 89.81 339 ASP A O 1
ATOM 2621 N N . THR A 1 340 ? -8.367 15.765 0.989 1.00 91.38 340 THR A N 1
ATOM 2622 C CA . THR A 1 340 ? -7.809 14.540 1.576 1.00 91.38 340 THR A CA 1
ATOM 2623 C C . THR A 1 340 ? -6.424 14.800 2.177 1.00 91.38 340 THR A C 1
ATOM 2625 O O . THR A 1 340 ? -6.172 14.440 3.325 1.00 91.38 340 THR A O 1
ATOM 2628 N N . ALA A 1 341 ? -5.532 15.485 1.453 1.00 92.19 341 ALA A N 1
ATOM 2629 C CA . ALA A 1 341 ? -4.196 15.810 1.956 1.00 92.19 341 ALA A CA 1
ATOM 2630 C C . ALA A 1 341 ? -4.223 16.761 3.166 1.00 92.19 341 ALA A C 1
ATOM 2632 O O . ALA A 1 341 ? -3.447 16.595 4.108 1.00 92.19 341 ALA A O 1
ATOM 2633 N N . LYS A 1 342 ? -5.145 17.732 3.191 1.00 90.62 342 LYS A N 1
ATOM 2634 C CA . LYS A 1 342 ? -5.353 18.593 4.368 1.00 90.62 342 LYS A CA 1
ATOM 2635 C C . LYS A 1 342 ? -5.851 17.802 5.573 1.00 90.62 342 LYS A C 1
ATOM 2637 O O . LYS A 1 342 ? -5.432 18.092 6.690 1.00 90.62 342 LYS A O 1
ATOM 2642 N N . LEU A 1 343 ? -6.730 16.824 5.356 1.00 91.25 343 LEU A N 1
ATOM 2643 C CA . LEU A 1 343 ? -7.231 15.963 6.422 1.00 91.25 343 LEU A CA 1
ATOM 2644 C C . LEU A 1 343 ? -6.114 15.084 7.001 1.00 91.25 343 LEU A C 1
ATOM 2646 O O . LEU A 1 343 ? -5.994 14.995 8.218 1.00 91.25 343 LEU A O 1
ATOM 2650 N N . MET A 1 344 ? -5.261 14.514 6.142 1.00 92.88 344 MET A N 1
ATOM 2651 C CA . MET A 1 344 ? -4.055 13.779 6.553 1.00 92.88 344 MET A CA 1
ATOM 2652 C C . MET A 1 344 ? -3.110 14.656 7.379 1.00 92.88 344 MET A C 1
ATOM 2654 O O . MET A 1 344 ? -2.624 14.242 8.428 1.00 92.88 344 MET A O 1
ATOM 2658 N N . PHE A 1 345 ? -2.869 15.890 6.928 1.00 92.12 345 PHE A N 1
ATOM 2659 C CA . PHE A 1 345 ? -2.060 16.857 7.666 1.00 92.12 345 PHE A CA 1
ATOM 2660 C C . PHE A 1 345 ? -2.646 17.141 9.058 1.00 92.12 345 PHE A C 1
ATOM 2662 O O . PHE A 1 345 ? -1.919 17.114 10.049 1.00 92.12 345 PHE A O 1
ATOM 2669 N N . ALA A 1 346 ? -3.954 17.386 9.142 1.00 91.12 346 ALA A N 1
ATOM 2670 C CA . ALA A 1 346 ? -4.615 17.742 10.392 1.00 91.12 346 ALA A CA 1
ATOM 2671 C C . ALA A 1 346 ? -4.653 16.580 11.403 1.00 91.12 346 ALA A C 1
ATOM 2673 O O . ALA A 1 346 ? -4.381 16.797 12.582 1.00 91.12 346 ALA A O 1
ATOM 2674 N N . ASP A 1 347 ? -4.915 15.348 10.953 1.00 93.06 347 ASP A N 1
ATOM 2675 C CA . ASP A 1 347 ? -4.855 14.170 11.828 1.00 93.06 347 ASP A CA 1
ATOM 2676 C C . ASP A 1 347 ? -3.427 13.926 12.337 1.00 93.06 347 ASP A C 1
ATOM 2678 O O . ASP A 1 347 ? -3.219 13.697 13.528 1.00 93.06 347 ASP A O 1
ATOM 2682 N N . ALA A 1 348 ? -2.419 14.044 11.470 1.00 91.88 348 ALA A N 1
ATOM 2683 C CA . ALA A 1 348 ? -1.027 13.854 11.859 1.00 91.88 348 ALA A CA 1
ATOM 2684 C C . ALA A 1 348 ? -0.531 14.892 12.885 1.00 91.88 348 ALA A C 1
ATOM 2686 O O . ALA A 1 348 ? 0.252 14.540 13.773 1.00 91.88 348 ALA A O 1
ATOM 2687 N N . GLU A 1 349 ? -1.000 16.144 12.804 1.00 90.62 349 GLU A N 1
ATOM 2688 C CA . GLU A 1 349 ? -0.711 17.206 13.784 1.00 90.62 349 GLU A CA 1
ATOM 2689 C C . GLU A 1 349 ? -1.178 16.864 15.205 1.00 90.62 349 GLU A C 1
ATOM 2691 O O . GLU A 1 349 ? -0.574 17.329 16.171 1.00 90.62 349 GLU A O 1
ATOM 2696 N N . GLU A 1 350 ? -2.219 16.046 15.359 1.00 90.81 350 GLU A N 1
ATOM 2697 C CA . GLU A 1 350 ? -2.700 15.595 16.671 1.00 90.81 350 GLU A CA 1
ATOM 2698 C C . GLU A 1 350 ? -2.153 14.210 17.045 1.00 90.81 350 GLU A C 1
ATOM 2700 O O . GLU A 1 350 ? -1.801 13.940 18.201 1.00 90.81 350 GLU A O 1
ATOM 2705 N N . ARG A 1 351 ? -2.025 13.317 16.061 1.00 91.56 351 ARG A N 1
ATOM 2706 C CA . ARG A 1 351 ? -1.610 11.929 16.272 1.00 91.56 351 ARG A CA 1
ATOM 2707 C C . ARG A 1 351 ? -0.119 11.785 16.563 1.00 91.56 351 ARG A C 1
ATOM 2709 O O . ARG A 1 351 ? 0.251 10.880 17.297 1.00 91.56 351 ARG A O 1
ATOM 2716 N N . LEU A 1 352 ? 0.749 12.647 16.034 1.00 91.56 352 LEU A N 1
ATOM 2717 C CA . LEU A 1 352 ? 2.207 12.427 16.089 1.00 91.56 352 LEU A CA 1
ATOM 2718 C C . LEU A 1 352 ? 2.927 13.280 17.141 1.00 91.56 352 LEU A C 1
ATOM 2720 O O . LEU A 1 352 ? 4.064 12.987 17.518 1.00 91.56 352 LEU A O 1
ATOM 2724 N N . THR A 1 353 ? 2.275 14.315 17.672 1.00 89.69 353 THR A N 1
ATOM 2725 C CA . THR A 1 353 ? 2.919 15.314 18.544 1.00 89.69 353 THR A CA 1
ATOM 2726 C C . THR A 1 353 ? 3.100 14.873 19.996 1.00 89.69 353 THR A C 1
ATOM 2728 O O . THR A 1 353 ? 3.587 15.644 20.821 1.00 89.69 353 THR A O 1
ATOM 2731 N N . TRP A 1 354 ? 2.752 13.629 20.342 1.00 89.56 354 TRP A N 1
ATOM 2732 C CA . TRP A 1 354 ? 3.140 13.036 21.630 1.00 89.56 354 TRP A CA 1
ATOM 2733 C C . TRP A 1 354 ? 4.659 12.838 21.739 1.00 89.56 354 TRP A C 1
ATOM 2735 O O . TRP A 1 354 ? 5.198 12.754 22.849 1.00 89.56 354 TRP A O 1
ATOM 2745 N N . SER A 1 355 ? 5.352 12.733 20.601 1.00 88.69 355 SER A N 1
ATOM 2746 C CA . SER A 1 355 ? 6.785 12.475 20.549 1.00 88.69 355 SER A CA 1
ATOM 2747 C C . SER A 1 355 ? 7.587 13.774 20.557 1.00 88.69 355 SER A C 1
ATOM 2749 O O . SER A 1 355 ? 7.306 14.670 19.765 1.00 88.69 355 SER A O 1
ATOM 2751 N N . PRO A 1 356 ? 8.674 13.870 21.343 1.00 84.56 356 PRO A N 1
ATOM 2752 C CA . PRO A 1 356 ? 9.578 15.019 21.282 1.00 84.56 356 PRO A CA 1
ATOM 2753 C C . PRO A 1 356 ? 10.364 15.108 19.959 1.00 84.56 356 PRO A C 1
ATOM 2755 O O . PRO A 1 356 ? 11.108 16.066 19.754 1.00 84.56 356 PRO A O 1
ATOM 2758 N N . HIS A 1 357 ? 10.263 14.099 19.088 1.00 81.44 357 HIS A N 1
ATOM 2759 C CA . HIS A 1 357 ? 10.928 14.069 17.785 1.00 81.44 357 HIS A CA 1
ATOM 2760 C C . HIS A 1 357 ? 10.141 14.771 16.678 1.00 81.44 357 HIS A C 1
ATOM 2762 O O . HIS A 1 357 ? 10.698 14.998 15.604 1.00 81.44 357 HIS A O 1
ATOM 2768 N N . VAL A 1 358 ? 8.887 15.129 16.945 1.00 86.56 358 VAL A N 1
ATOM 2769 C CA . VAL A 1 358 ? 7.969 15.730 15.983 1.00 86.56 358 VAL A CA 1
ATOM 2770 C C . VAL A 1 358 ? 7.399 17.013 16.579 1.00 86.56 358 VAL A C 1
ATOM 2772 O O . VAL A 1 358 ? 7.048 17.056 17.756 1.00 86.56 358 VAL A O 1
ATOM 2775 N N . ALA A 1 359 ? 7.334 18.068 15.777 1.00 86.19 359 ALA A N 1
ATOM 2776 C CA . ALA A 1 359 ? 6.731 19.342 16.136 1.00 86.19 359 ALA A CA 1
ATOM 2777 C C . ALA A 1 359 ? 5.603 19.677 15.178 1.00 86.19 359 ALA A C 1
ATOM 2779 O O . ALA A 1 359 ? 5.665 19.354 13.989 1.00 86.19 359 ALA A O 1
ATOM 2780 N N . ARG A 1 360 ? 4.618 20.391 15.722 1.00 87.12 360 ARG A N 1
ATOM 2781 C CA . ARG A 1 360 ? 3.551 21.001 14.941 1.00 87.12 360 ARG A CA 1
ATOM 2782 C C . ARG A 1 360 ? 4.113 21.923 13.878 1.00 87.12 360 ARG A C 1
ATOM 2784 O O . ARG A 1 360 ? 5.193 22.491 14.054 1.00 87.12 360 ARG A O 1
ATOM 2791 N N . ALA A 1 361 ? 3.364 22.129 12.805 1.00 81.06 361 ALA A N 1
ATOM 2792 C CA . ALA A 1 361 ? 3.797 22.989 11.709 1.00 81.06 361 ALA A CA 1
ATOM 2793 C C . ALA A 1 361 ? 4.132 24.421 12.170 1.00 81.06 361 ALA A C 1
ATOM 2795 O O . ALA A 1 361 ? 5.085 25.019 11.672 1.00 81.06 361 ALA A O 1
ATOM 2796 N N . GLU A 1 362 ? 3.403 24.954 13.157 1.00 83.06 362 GLU A N 1
ATOM 2797 C CA . GLU A 1 362 ? 3.648 26.285 13.737 1.00 83.06 362 GLU A CA 1
ATOM 2798 C C . GLU A 1 362 ? 4.944 26.385 14.561 1.00 83.06 362 GLU A C 1
ATOM 2800 O O . GLU A 1 362 ? 5.554 27.454 14.622 1.00 83.06 362 GLU A O 1
ATOM 2805 N N . ASP A 1 363 ? 5.384 25.264 15.134 1.00 82.81 363 ASP A N 1
ATOM 2806 C CA . ASP A 1 363 ? 6.595 25.142 15.951 1.00 82.81 363 ASP A CA 1
ATOM 2807 C C . ASP A 1 363 ? 7.751 24.487 15.183 1.00 82.81 363 ASP A C 1
ATOM 2809 O O . ASP A 1 363 ? 8.825 24.241 15.747 1.00 82.81 363 ASP A O 1
ATOM 2813 N N . CYS A 1 364 ? 7.549 24.177 13.899 1.00 75.12 364 CYS A N 1
ATOM 2814 C CA . CYS A 1 364 ? 8.547 23.470 13.125 1.00 75.12 364 CYS A CA 1
ATOM 2815 C C . CYS A 1 364 ? 9.802 24.350 12.984 1.00 75.12 364 CYS A C 1
ATOM 2817 O O . CYS A 1 364 ? 9.702 25.514 12.582 1.00 75.12 364 CYS A O 1
ATOM 2819 N N . PRO A 1 365 ? 11.009 23.827 13.278 1.00 65.88 365 PRO A N 1
ATOM 2820 C CA . PRO A 1 365 ? 12.236 24.627 13.342 1.00 65.88 365 PRO A CA 1
ATOM 2821 C C . PRO A 1 365 ? 12.725 25.173 11.984 1.00 65.88 365 PRO A C 1
ATOM 2823 O O . PRO A 1 365 ? 13.823 25.730 11.906 1.00 65.88 365 PRO A O 1
ATOM 2826 N N . GLY A 1 366 ? 11.922 25.057 10.923 1.00 60.28 366 GLY A N 1
ATOM 2827 C CA . GLY A 1 366 ? 12.278 25.411 9.554 1.00 60.28 366 GLY A CA 1
ATOM 2828 C C . GLY A 1 366 ? 13.221 24.374 8.935 1.00 60.28 366 GLY A C 1
ATOM 2829 O O . GLY A 1 366 ? 13.245 23.228 9.385 1.00 60.28 366 GLY A O 1
ATOM 2830 N N . PRO A 1 367 ? 14.008 24.737 7.905 1.00 54.12 367 PRO A N 1
ATOM 2831 C CA . PRO A 1 367 ? 14.990 23.837 7.308 1.00 54.12 367 PRO A CA 1
ATOM 2832 C C . PRO A 1 367 ? 16.118 23.548 8.311 1.00 54.12 367 PRO A C 1
ATOM 2834 O O . PRO A 1 367 ? 17.138 24.238 8.364 1.00 54.12 367 PRO A O 1
ATOM 2837 N N . VAL A 1 368 ? 15.912 22.536 9.149 1.00 52.66 368 VAL A N 1
ATOM 2838 C CA . VAL A 1 368 ? 16.954 21.926 9.975 1.00 52.66 368 VAL A CA 1
ATOM 2839 C C . VAL A 1 368 ? 17.860 21.057 9.101 1.00 52.66 368 VAL A C 1
ATOM 2841 O O . VAL A 1 368 ? 17.404 20.534 8.084 1.00 52.66 368 VAL A O 1
ATOM 2844 N N . PRO A 1 369 ? 19.146 20.879 9.468 1.00 53.66 369 PRO A N 1
ATOM 2845 C CA . PRO A 1 369 ? 19.980 19.863 8.841 1.00 53.66 369 PRO A CA 1
ATOM 2846 C C . PRO A 1 369 ? 19.269 18.515 8.920 1.00 53.66 369 PRO A C 1
ATOM 2848 O O . PRO A 1 369 ? 18.825 18.126 10.004 1.00 53.66 369 PRO A O 1
ATOM 2851 N N . GLU A 1 370 ? 19.156 17.834 7.782 1.00 53.75 370 GLU A N 1
ATOM 2852 C CA . GLU A 1 370 ? 18.430 16.575 7.692 1.00 53.75 370 GLU A CA 1
ATOM 2853 C C . GLU A 1 370 ? 18.903 15.582 8.770 1.00 53.75 370 GLU A C 1
ATOM 2855 O O . GLU A 1 370 ? 20.111 15.352 8.925 1.00 53.75 370 GLU A O 1
ATOM 2860 N N . PRO A 1 371 ? 17.978 15.014 9.563 1.00 50.34 371 PRO A N 1
ATOM 2861 C CA . PRO A 1 371 ? 18.320 14.082 10.624 1.00 50.34 371 PRO A CA 1
ATOM 2862 C C . PRO A 1 371 ? 18.910 12.807 10.020 1.00 50.34 371 PRO A C 1
ATOM 2864 O O . PRO A 1 371 ? 18.195 12.035 9.401 1.00 50.34 371 PRO A O 1
ATOM 2867 N N . PHE A 1 372 ? 20.208 12.565 10.220 1.00 47.09 372 PHE A N 1
ATOM 2868 C CA . PHE A 1 372 ? 20.891 11.369 9.719 1.00 47.09 372 PHE A CA 1
ATOM 2869 C C . PHE A 1 372 ? 21.044 10.296 10.804 1.00 47.09 372 PHE A C 1
ATOM 2871 O O . PHE A 1 372 ? 21.386 10.601 11.954 1.00 47.09 372 PHE A O 1
ATOM 2878 N N . PHE A 1 373 ? 20.876 9.025 10.428 1.00 42.25 373 PHE A N 1
ATOM 2879 C CA . PHE A 1 373 ? 21.095 7.880 11.315 1.00 42.25 373 PHE A CA 1
ATOM 2880 C C . PHE A 1 373 ? 22.487 7.922 11.967 1.00 42.25 373 PHE A C 1
ATOM 2882 O O . PHE A 1 373 ? 23.521 7.911 11.300 1.00 42.25 373 PHE A O 1
ATOM 2889 N N . GLY A 1 374 ? 22.526 7.952 13.301 1.00 41.06 374 GLY A N 1
ATOM 2890 C CA . GLY A 1 374 ? 23.771 7.938 14.074 1.00 41.06 374 GLY A CA 1
ATOM 2891 C C . GLY A 1 374 ? 24.389 9.310 14.362 1.00 41.06 374 GLY A C 1
ATOM 2892 O O . GLY A 1 374 ? 25.381 9.370 15.094 1.00 41.06 374 GLY A O 1
ATOM 2893 N N . GLN A 1 375 ? 23.809 10.415 13.877 1.00 42.81 375 GLN A N 1
ATOM 2894 C CA . GLN A 1 375 ? 24.049 11.713 14.509 1.00 42.81 375 GLN A CA 1
ATOM 2895 C C . GLN A 1 375 ? 23.236 11.797 15.807 1.00 42.81 375 GLN A C 1
ATOM 2897 O O . GLN A 1 375 ? 22.182 11.179 15.940 1.00 42.81 375 GLN A O 1
ATOM 2902 N N . GLY A 1 376 ? 23.778 12.482 16.819 1.00 40.97 376 GLY A N 1
ATOM 2903 C CA . GLY A 1 376 ? 23.127 12.598 18.125 1.00 40.97 376 GLY A CA 1
ATOM 2904 C C . GLY A 1 376 ? 21.694 13.125 18.003 1.00 40.97 376 GLY A C 1
ATOM 2905 O O . GLY A 1 376 ? 21.346 13.745 17.007 1.00 40.97 376 GLY A O 1
ATOM 2906 N N . ARG A 1 377 ? 20.891 12.907 19.052 1.00 43.19 377 ARG A N 1
ATOM 2907 C CA . ARG A 1 377 ? 19.481 13.321 19.245 1.00 43.19 377 ARG A CA 1
ATOM 2908 C C . ARG A 1 377 ? 19.174 14.835 19.046 1.00 43.19 377 ARG A C 1
ATOM 2910 O O . ARG A 1 377 ? 18.213 15.331 19.617 1.00 43.19 377 ARG A O 1
ATOM 2917 N N . SER A 1 378 ? 20.006 15.601 18.340 1.00 42.16 378 SER A N 1
ATOM 2918 C CA . SER A 1 378 ? 20.074 17.065 18.327 1.00 42.16 378 SER A CA 1
ATOM 2919 C C . SER A 1 378 ? 19.479 17.759 17.094 1.00 42.16 378 SER A C 1
ATOM 2921 O O . SER A 1 378 ? 19.580 18.978 17.028 1.00 42.16 378 SER A O 1
ATOM 2923 N N . THR A 1 379 ? 18.885 17.048 16.131 1.00 53.75 379 THR A N 1
ATOM 2924 C CA . THR A 1 379 ? 18.153 17.659 14.991 1.00 53.75 379 THR A CA 1
ATOM 2925 C C . THR A 1 379 ? 16.629 17.568 15.126 1.00 53.75 379 THR A C 1
ATOM 2927 O O . THR A 1 379 ? 15.907 17.964 14.221 1.00 53.75 379 THR A O 1
ATOM 2930 N N . ALA A 1 380 ? 16.136 17.083 16.268 1.00 57.44 380 ALA A N 1
ATOM 2931 C CA . ALA A 1 380 ? 14.723 17.130 16.621 1.00 57.44 380 ALA A CA 1
ATOM 2932 C C . ALA A 1 380 ? 14.296 18.559 17.017 1.00 57.44 380 ALA A C 1
ATOM 2934 O O . ALA A 1 380 ? 15.081 19.254 17.679 1.00 57.44 380 ALA A O 1
ATOM 2935 N N . PRO A 1 381 ? 13.054 18.967 16.703 1.00 73.62 381 PRO A N 1
ATOM 2936 C CA . PRO A 1 381 ? 11.986 18.154 16.092 1.00 73.62 381 PRO A CA 1
ATOM 2937 C C . PRO A 1 381 ? 11.872 18.279 14.551 1.00 73.62 381 PRO A C 1
ATOM 2939 O O . PRO A 1 381 ? 12.133 19.343 14.001 1.00 73.62 381 PRO A O 1
ATOM 2942 N N . MET A 1 382 ? 11.455 17.207 13.860 1.00 79.25 382 MET A N 1
ATOM 2943 C CA . MET A 1 382 ? 10.977 17.265 12.459 1.00 79.25 382 MET A CA 1
ATOM 2944 C C . MET A 1 382 ? 9.574 17.891 12.418 1.00 79.25 382 MET A C 1
ATOM 2946 O O . MET A 1 382 ? 8.848 17.783 13.409 1.00 79.25 382 MET A O 1
ATOM 2950 N N . CYS A 1 383 ? 9.146 18.482 11.295 1.00 84.12 383 CYS A N 1
ATOM 2951 C CA . CYS A 1 383 ? 7.716 18.777 11.127 1.00 84.12 383 CYS A CA 1
ATOM 2952 C C . CYS A 1 383 ? 6.913 17.457 11.087 1.00 84.12 383 CYS A C 1
ATOM 2954 O O . CYS A 1 383 ? 7.458 16.403 10.757 1.00 84.12 383 CYS A O 1
ATOM 2956 N N . THR A 1 384 ? 5.617 17.493 11.383 1.00 86.44 384 THR A N 1
ATOM 2957 C CA . THR A 1 384 ? 4.702 16.340 11.252 1.00 86.44 384 THR A CA 1
ATOM 2958 C C . THR A 1 384 ? 4.560 15.878 9.798 1.00 86.44 384 THR A C 1
ATOM 2960 O O . THR A 1 384 ? 5.048 14.808 9.433 1.00 86.44 384 THR A O 1
ATOM 2963 N N . VAL A 1 385 ? 3.914 16.694 8.965 1.00 86.12 385 VAL A N 1
ATOM 2964 C CA . VAL A 1 385 ? 3.538 16.411 7.584 1.00 86.12 385 VAL A CA 1
ATOM 2965 C C . VAL A 1 385 ? 3.825 17.625 6.710 1.00 86.12 385 VAL A C 1
ATOM 2967 O O . VAL A 1 385 ? 3.475 18.755 7.051 1.00 86.12 385 VAL A O 1
ATOM 2970 N N . GLN A 1 386 ? 4.399 17.378 5.537 1.00 84.31 386 GLN A N 1
ATOM 2971 C CA . GLN A 1 386 ? 4.330 18.285 4.392 1.00 84.31 386 GLN A CA 1
ATOM 2972 C C . GLN A 1 386 ? 3.461 17.666 3.303 1.00 84.31 386 GLN A C 1
ATOM 2974 O O . GLN A 1 386 ? 3.368 16.447 3.186 1.00 84.31 386 GLN A O 1
ATOM 2979 N N . TRP A 1 387 ? 2.798 18.495 2.507 1.00 88.44 387 TRP A N 1
ATOM 2980 C CA . TRP A 1 387 ? 2.003 18.013 1.385 1.00 88.44 387 TRP A CA 1
ATOM 2981 C C . TRP A 1 387 ? 2.098 18.970 0.203 1.00 88.44 387 TRP A C 1
ATOM 2983 O O . TRP A 1 387 ? 2.275 20.176 0.377 1.00 88.44 387 TRP A O 1
ATOM 2993 N N . GLY A 1 388 ? 2.006 18.421 -1.000 1.00 84.94 388 GLY A N 1
ATOM 2994 C CA . GLY A 1 388 ? 2.189 19.158 -2.245 1.00 84.94 388 GLY A CA 1
ATOM 2995 C C . GLY A 1 388 ? 2.418 18.207 -3.410 1.00 84.94 388 GLY A C 1
ATOM 2996 O O . GLY A 1 388 ? 2.363 16.990 -3.239 1.00 84.94 388 GLY A O 1
ATOM 2997 N N . THR A 1 389 ? 2.649 18.744 -4.606 1.00 82.44 389 THR A N 1
ATOM 2998 C CA . THR A 1 389 ? 3.034 17.894 -5.741 1.00 82.44 389 THR A CA 1
ATOM 2999 C C . THR A 1 389 ? 4.378 17.231 -5.458 1.00 82.44 389 THR A C 1
ATOM 3001 O O . THR A 1 389 ? 5.194 17.809 -4.742 1.00 82.44 389 THR A O 1
ATOM 3004 N N . VAL A 1 390 ? 4.629 16.054 -6.045 1.00 76.75 390 VAL A N 1
ATOM 3005 C CA . VAL A 1 390 ? 5.911 15.331 -5.901 1.00 76.75 390 VAL A CA 1
ATOM 3006 C C . VAL A 1 390 ? 7.101 16.288 -6.085 1.00 76.75 390 VAL A C 1
ATOM 3008 O O . VAL A 1 390 ? 7.970 16.385 -5.216 1.00 76.75 390 VAL A O 1
ATOM 3011 N N . TRP A 1 391 ? 7.070 17.088 -7.154 1.00 73.25 391 TRP A N 1
ATOM 3012 C CA . TRP A 1 391 ? 8.107 18.070 -7.458 1.00 73.25 391 TRP A CA 1
ATOM 3013 C C . TRP A 1 391 ? 8.275 19.140 -6.371 1.00 73.25 391 TRP A C 1
ATOM 3015 O O . TRP A 1 391 ? 9.399 19.425 -5.965 1.00 73.25 391 TRP A O 1
ATOM 3025 N N . ASP A 1 392 ? 7.175 19.714 -5.876 1.00 71.06 392 ASP A N 1
ATOM 3026 C CA . ASP A 1 392 ? 7.216 20.788 -4.871 1.00 71.06 392 ASP A CA 1
ATOM 3027 C C . ASP A 1 392 ? 7.693 20.301 -3.496 1.00 71.06 392 ASP A C 1
ATOM 3029 O O . ASP A 1 392 ? 8.160 21.097 -2.682 1.00 71.06 392 ASP A O 1
ATOM 3033 N N . THR A 1 393 ? 7.551 19.005 -3.217 1.00 69.81 393 THR A N 1
ATOM 3034 C CA . THR A 1 393 ? 7.864 18.422 -1.908 1.00 69.81 393 THR A CA 1
ATOM 3035 C C . THR A 1 393 ? 9.242 17.783 -1.814 1.00 69.81 393 THR A C 1
ATOM 3037 O O . THR A 1 393 ? 9.929 17.986 -0.815 1.00 69.81 393 THR A O 1
ATOM 3040 N N . ILE A 1 394 ? 9.634 16.989 -2.814 1.00 66.88 394 ILE A N 1
ATOM 3041 C CA . ILE A 1 394 ? 10.855 16.167 -2.774 1.00 66.88 394 ILE A CA 1
ATOM 3042 C C . ILE A 1 394 ? 11.809 16.470 -3.939 1.00 66.88 394 ILE A C 1
ATOM 3044 O O . ILE A 1 394 ? 12.816 15.790 -4.096 1.00 66.88 394 ILE A O 1
ATOM 3048 N N . GLU A 1 395 ? 11.522 17.516 -4.725 1.00 65.06 395 GLU A N 1
ATOM 3049 C CA . GLU A 1 395 ? 12.402 18.094 -5.755 1.00 65.06 395 GLU A CA 1
ATOM 3050 C C . GLU A 1 395 ? 12.808 17.142 -6.901 1.00 65.06 395 GLU A C 1
ATOM 3052 O O . GLU A 1 395 ? 13.820 17.356 -7.571 1.00 65.06 395 GLU A O 1
ATOM 3057 N N . TYR A 1 396 ? 12.009 16.108 -7.184 1.00 63.47 396 TYR A N 1
ATOM 3058 C CA . TYR A 1 396 ? 12.154 15.290 -8.392 1.00 63.47 396 TYR A CA 1
ATOM 3059 C C . TYR A 1 396 ? 10.799 14.801 -8.914 1.00 63.47 396 TYR A C 1
ATOM 3061 O O . TYR A 1 396 ? 9.776 14.966 -8.254 1.00 63.47 396 TYR A O 1
ATOM 3069 N N . GLN A 1 397 ? 10.785 14.234 -10.124 1.00 65.25 397 GLN A N 1
ATOM 3070 C CA . GLN A 1 397 ? 9.582 13.669 -10.736 1.00 65.25 397 GLN A CA 1
ATOM 3071 C C . GLN A 1 397 ? 9.638 12.143 -10.763 1.00 65.25 397 GLN A C 1
ATOM 3073 O O . GLN A 1 397 ? 10.683 11.558 -11.049 1.00 65.25 397 GLN A O 1
ATOM 3078 N N . ILE A 1 398 ? 8.495 11.512 -10.504 1.00 76.12 398 ILE A N 1
ATOM 3079 C CA . ILE A 1 398 ? 8.298 10.069 -10.642 1.00 76.12 398 ILE A CA 1
ATOM 3080 C C . ILE A 1 398 ? 7.530 9.801 -11.939 1.00 76.12 398 ILE A C 1
ATOM 3082 O O . ILE A 1 398 ? 6.641 10.559 -12.320 1.00 76.12 398 ILE A O 1
ATOM 3086 N N . THR A 1 399 ? 7.901 8.722 -12.619 1.00 77.44 399 THR A N 1
ATOM 3087 C CA . THR A 1 399 ? 7.148 8.129 -13.727 1.00 77.44 399 THR A CA 1
ATOM 3088 C C . THR A 1 399 ? 7.094 6.632 -13.511 1.00 77.44 399 THR A C 1
ATOM 3090 O O . THR A 1 399 ? 8.079 6.056 -13.048 1.00 77.44 399 THR A O 1
ATOM 3093 N N . GLY A 1 400 ? 5.979 6.001 -13.847 1.00 85.00 400 GLY A N 1
ATOM 3094 C CA . GLY A 1 400 ? 5.773 4.584 -13.575 1.00 85.00 400 GLY A CA 1
ATOM 3095 C C . GLY A 1 400 ? 5.432 4.273 -12.118 1.00 85.00 400 GLY A C 1
ATOM 3096 O O . GLY A 1 400 ? 5.630 3.144 -11.675 1.00 85.00 400 GLY A O 1
ATOM 3097 N N . GLY A 1 401 ? 4.960 5.272 -11.366 1.00 90.12 401 GLY A N 1
ATOM 3098 C CA . GLY A 1 401 ? 4.615 5.122 -9.955 1.00 90.12 401 GLY A CA 1
ATOM 3099 C C . GLY A 1 401 ? 3.222 4.528 -9.739 1.00 90.12 401 GLY A C 1
ATOM 3100 O O . GLY A 1 401 ? 2.283 4.846 -10.472 1.00 90.12 401 GLY A O 1
ATOM 3101 N N . MET A 1 402 ? 3.059 3.700 -8.706 1.00 93.12 402 MET A N 1
ATOM 3102 C CA . MET A 1 402 ? 1.777 3.064 -8.394 1.00 93.12 402 MET A CA 1
ATOM 3103 C C . MET A 1 402 ? 0.718 4.089 -7.983 1.00 93.12 402 MET A C 1
ATOM 3105 O O . MET A 1 402 ? -0.424 3.982 -8.425 1.00 93.12 402 MET A O 1
ATOM 3109 N N . GLY A 1 403 ? 1.069 5.095 -7.173 1.00 91.75 403 GLY A N 1
ATOM 3110 C CA . GLY A 1 403 ? 0.121 6.135 -6.757 1.00 91.75 403 GLY A CA 1
ATOM 3111 C C . GLY A 1 403 ? -0.424 6.948 -7.934 1.00 91.75 403 GLY A C 1
ATOM 3112 O O . GLY A 1 403 ? -1.620 7.238 -7.981 1.00 91.75 403 GLY A O 1
ATOM 3113 N N . ASP A 1 404 ? 0.420 7.235 -8.929 1.00 89.88 404 ASP A N 1
ATOM 3114 C CA . ASP A 1 404 ? 0.003 7.909 -10.166 1.00 89.88 404 ASP A CA 1
ATOM 3115 C C . ASP A 1 404 ? -0.897 7.003 -11.021 1.00 89.88 404 ASP A C 1
ATOM 3117 O O . ASP A 1 404 ? -1.897 7.459 -11.585 1.00 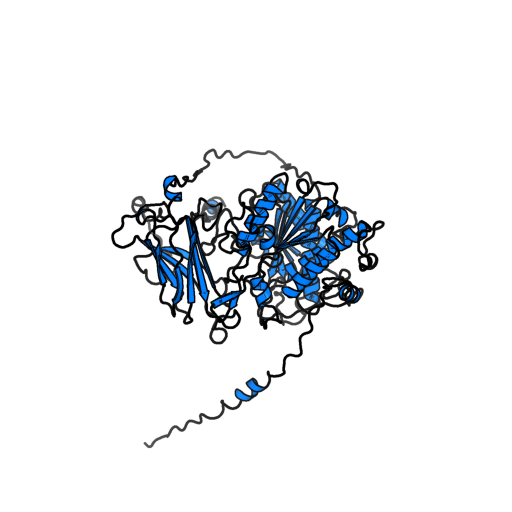89.88 404 ASP A O 1
ATOM 3121 N N . TRP A 1 405 ? -0.585 5.704 -11.077 1.00 92.81 405 TRP A N 1
ATOM 3122 C CA . TRP A 1 405 ? -1.409 4.713 -11.765 1.00 92.81 405 TRP A CA 1
ATOM 3123 C C . TRP A 1 405 ? -2.781 4.533 -11.104 1.00 92.81 405 TRP A C 1
ATOM 3125 O O . TRP A 1 405 ? -3.784 4.533 -11.811 1.00 92.81 405 TRP A O 1
ATOM 3135 N N . ILE A 1 406 ? -2.872 4.463 -9.769 1.00 94.62 406 ILE A N 1
ATOM 3136 C CA . ILE A 1 406 ? -4.159 4.432 -9.040 1.00 94.62 406 ILE A CA 1
ATOM 3137 C C . ILE A 1 406 ? -5.033 5.617 -9.465 1.00 94.62 406 ILE A C 1
ATOM 3139 O O . ILE A 1 406 ? -6.243 5.470 -9.656 1.00 94.62 406 ILE A O 1
ATOM 3143 N N . GLU A 1 407 ? -4.415 6.787 -9.639 1.00 90.94 407 GLU A N 1
ATOM 3144 C CA . GLU A 1 407 ? -5.125 8.011 -9.974 1.00 90.94 407 GLU A CA 1
ATOM 3145 C C . GLU A 1 407 ? -5.658 8.049 -11.411 1.00 90.94 407 GLU A C 1
ATOM 3147 O O . GLU A 1 407 ? -6.636 8.744 -11.702 1.00 90.94 407 GLU A O 1
ATOM 3152 N N . HIS A 1 408 ? -5.057 7.310 -12.335 1.00 89.19 408 HIS A N 1
ATOM 3153 C CA . HIS A 1 408 ? -5.386 7.456 -13.743 1.00 89.19 408 HIS A CA 1
ATOM 3154 C C . HIS A 1 408 ? -6.747 6.816 -14.096 1.00 89.19 408 HIS A C 1
ATOM 3156 O O . HIS A 1 408 ? -6.947 5.637 -13.811 1.00 89.19 408 HIS A O 1
ATOM 3162 N N . PRO A 1 409 ? -7.682 7.529 -14.759 1.00 85.62 409 PRO A N 1
ATOM 3163 C CA . PRO A 1 409 ? -9.010 6.989 -15.080 1.00 85.62 409 PRO A CA 1
ATOM 3164 C C . PRO A 1 409 ? -9.004 5.901 -16.162 1.00 85.62 409 PRO A C 1
ATOM 3166 O O . PRO A 1 409 ? -9.773 4.958 -16.065 1.00 85.62 409 PRO A O 1
ATOM 3169 N N . GLU A 1 410 ? -8.156 6.017 -17.188 1.00 83.19 410 GLU A N 1
ATOM 3170 C CA . GLU A 1 410 ? -8.180 5.080 -18.330 1.00 83.19 410 GLU A CA 1
ATOM 3171 C C . GLU A 1 410 ? -7.236 3.879 -18.149 1.00 83.19 410 GLU A C 1
ATOM 3173 O O . GLU A 1 410 ? -7.639 2.722 -18.262 1.00 83.19 410 GLU A O 1
ATOM 3178 N N . VAL A 1 411 ? -5.954 4.129 -17.856 1.00 86.56 411 VAL A N 1
ATOM 3179 C CA . VAL A 1 411 ? -4.977 3.042 -17.676 1.00 86.56 411 VAL A CA 1
ATOM 3180 C C . VAL A 1 411 ? -4.958 2.466 -16.259 1.00 86.56 411 VAL A C 1
ATOM 3182 O O . VAL A 1 411 ? -4.396 1.387 -16.074 1.00 86.56 411 VAL A O 1
ATOM 3185 N N . GLY A 1 412 ? -5.563 3.161 -15.296 1.00 91.81 412 GLY A N 1
ATOM 3186 C CA . GLY A 1 412 ? -5.461 2.926 -13.859 1.00 91.81 412 GLY A CA 1
ATOM 3187 C C . GLY A 1 412 ? -6.751 2.462 -13.194 1.00 91.81 412 GLY A C 1
ATOM 3188 O O . GLY A 1 412 ? -7.510 1.697 -13.785 1.00 91.81 412 GLY A O 1
ATOM 3189 N N . LEU A 1 413 ? -6.976 2.923 -11.958 1.00 94.56 413 LEU A N 1
ATOM 3190 C CA . LEU A 1 413 ? -8.178 2.625 -11.159 1.00 94.56 413 LEU A CA 1
ATOM 3191 C C . LEU A 1 413 ? -9.139 3.814 -11.033 1.00 94.56 413 LEU A C 1
ATOM 3193 O O . LEU A 1 413 ? -10.188 3.700 -10.402 1.00 94.56 413 LEU A O 1
ATOM 3197 N N . GLY A 1 414 ? -8.765 4.976 -11.571 1.00 92.12 414 GLY A N 1
ATOM 3198 C CA . GLY A 1 414 ? -9.581 6.184 -11.563 1.00 92.12 414 GLY A CA 1
ATOM 3199 C C . GLY A 1 414 ? -9.882 6.796 -10.192 1.00 92.12 414 GLY A C 1
ATOM 3200 O O . GLY A 1 414 ? -10.619 7.783 -10.154 1.00 92.12 414 GLY A O 1
ATOM 3201 N N . GLY A 1 415 ? -9.275 6.309 -9.106 1.00 93.19 415 GLY A N 1
ATOM 3202 C CA . GLY A 1 415 ? -9.486 6.805 -7.741 1.00 93.19 415 GLY A CA 1
ATOM 3203 C C . GLY A 1 415 ? -8.604 7.992 -7.366 1.00 93.19 415 GLY A C 1
ATOM 3204 O O . GLY A 1 415 ? -7.823 8.481 -8.173 1.00 93.19 415 GLY A O 1
ATOM 3205 N N . VAL A 1 416 ? -8.714 8.501 -6.145 1.00 93.94 416 VAL A N 1
ATOM 3206 C CA . VAL A 1 416 ? -7.781 9.495 -5.588 1.00 93.94 416 VAL A CA 1
ATOM 3207 C C . VAL A 1 416 ? -6.482 8.796 -5.176 1.00 93.94 416 VAL A C 1
ATOM 3209 O O . VAL A 1 416 ? -6.424 8.147 -4.132 1.00 93.94 416 VAL A O 1
ATOM 3212 N N . GLY A 1 417 ? -5.450 8.904 -6.015 1.00 93.56 417 GLY A N 1
ATOM 3213 C CA . GLY A 1 417 ? -4.125 8.339 -5.753 1.00 93.56 417 GLY A CA 1
ATOM 3214 C C . GLY A 1 417 ? -3.226 9.303 -4.978 1.00 93.56 417 GLY A C 1
ATOM 3215 O O . GLY A 1 417 ? -3.103 10.478 -5.330 1.00 93.56 417 GLY A O 1
ATOM 3216 N N . ILE A 1 418 ? -2.595 8.802 -3.919 1.00 93.69 418 ILE A N 1
ATOM 3217 C CA . ILE A 1 418 ? -1.594 9.514 -3.118 1.00 93.69 418 ILE A CA 1
ATOM 3218 C C . ILE A 1 418 ? -0.307 8.689 -3.116 1.00 93.69 418 ILE A C 1
ATOM 3220 O O . ILE A 1 418 ? -0.349 7.472 -2.945 1.00 93.69 418 ILE A O 1
ATOM 3224 N N . ASN A 1 419 ? 0.842 9.347 -3.256 1.00 92.25 419 ASN A N 1
ATOM 3225 C CA . ASN A 1 419 ? 2.116 8.740 -2.876 1.00 92.25 419 ASN A CA 1
ATOM 3226 C C . ASN A 1 419 ? 2.499 9.294 -1.498 1.00 92.25 419 ASN A C 1
ATOM 3228 O O . ASN A 1 419 ? 2.242 10.461 -1.197 1.00 92.25 419 ASN A O 1
ATOM 3232 N N . ASN A 1 420 ? 3.093 8.479 -0.637 1.00 93.94 420 ASN A N 1
ATOM 3233 C CA . ASN A 1 420 ? 3.588 8.931 0.658 1.00 93.94 420 ASN A CA 1
ATOM 3234 C C . ASN A 1 420 ? 5.067 8.634 0.790 1.00 93.94 420 ASN A C 1
ATOM 3236 O O . ASN A 1 420 ? 5.458 7.543 0.427 1.00 93.94 420 ASN A O 1
ATOM 3240 N N . GLU A 1 421 ? 5.834 9.529 1.406 1.00 89.69 421 GLU A N 1
ATOM 3241 C CA . GLU A 1 421 ? 7.188 9.234 1.874 1.00 89.69 421 GLU A CA 1
ATOM 3242 C C . GLU A 1 421 ? 7.260 9.405 3.396 1.00 89.69 421 GLU A C 1
ATOM 3244 O O . GLU A 1 421 ? 6.993 10.490 3.924 1.00 89.69 421 GLU A O 1
ATOM 3249 N N . MET A 1 422 ? 7.643 8.346 4.115 1.00 91.00 422 MET A N 1
ATOM 3250 C CA . MET A 1 422 ? 7.836 8.364 5.568 1.00 91.00 422 MET A CA 1
ATOM 3251 C C . MET A 1 422 ? 9.327 8.434 5.932 1.00 91.00 422 MET A C 1
ATOM 3253 O O . MET A 1 422 ? 10.113 7.539 5.613 1.00 91.00 422 MET A O 1
ATOM 3257 N N . ALA A 1 423 ? 9.748 9.479 6.637 1.00 83.44 423 ALA A N 1
ATOM 3258 C CA . ALA A 1 423 ? 11.143 9.688 7.005 1.00 83.44 423 ALA A CA 1
ATOM 3259 C C . ALA A 1 423 ? 11.693 8.585 7.922 1.00 83.44 423 ALA A C 1
ATOM 3261 O O . ALA A 1 423 ? 10.981 7.981 8.732 1.00 83.44 423 ALA A O 1
ATOM 3262 N N . LEU A 1 424 ? 13.008 8.361 7.820 1.00 78.38 424 LEU A N 1
ATOM 3263 C CA . LEU A 1 424 ? 13.761 7.383 8.610 1.00 78.38 424 LEU A CA 1
ATOM 3264 C C . LEU A 1 424 ? 13.280 5.936 8.407 1.00 78.38 424 LEU A C 1
ATOM 3266 O O . LEU A 1 424 ? 13.488 5.083 9.270 1.00 78.38 424 LEU A O 1
ATOM 3270 N N . SER A 1 425 ? 12.590 5.646 7.303 1.00 81.44 425 SER A N 1
ATOM 3271 C CA . SER A 1 425 ? 12.027 4.319 7.039 1.00 81.44 425 SER A CA 1
ATOM 3272 C C . SER A 1 425 ? 12.773 3.549 5.952 1.00 81.44 425 SER A C 1
ATOM 3274 O O . SER A 1 425 ? 12.567 2.351 5.792 1.00 81.44 425 SER A O 1
ATOM 3276 N N . HIS A 1 426 ? 13.705 4.196 5.257 1.00 71.25 426 HIS A N 1
ATOM 3277 C CA . HIS A 1 426 ? 14.560 3.552 4.270 1.00 71.25 426 HIS A CA 1
ATOM 3278 C C . HIS A 1 426 ? 15.792 2.910 4.938 1.00 71.25 426 HIS A C 1
ATOM 3280 O O . HIS A 1 426 ? 16.818 3.556 5.183 1.00 71.25 426 HIS A O 1
ATOM 3286 N N . LEU A 1 427 ? 15.697 1.612 5.232 1.00 63.84 427 LEU A N 1
ATOM 3287 C CA . LEU A 1 427 ? 16.687 0.859 6.010 1.00 63.84 427 LEU A CA 1
ATOM 3288 C C . LEU A 1 427 ? 17.946 0.499 5.200 1.00 63.84 427 LEU A C 1
ATOM 3290 O O . LEU A 1 427 ? 18.102 -0.628 4.726 1.00 63.84 427 LEU A O 1
ATOM 3294 N N . ALA A 1 428 ? 18.869 1.455 5.057 1.00 51.53 428 ALA A N 1
ATOM 3295 C CA . ALA A 1 428 ? 20.171 1.252 4.421 1.00 51.53 428 ALA A CA 1
ATOM 3296 C C . ALA A 1 428 ? 21.293 2.013 5.165 1.00 51.53 428 ALA A C 1
ATOM 3298 O O . ALA A 1 428 ? 21.137 3.200 5.444 1.00 51.53 428 ALA A O 1
ATOM 3299 N N . PRO A 1 429 ? 22.449 1.388 5.483 1.00 46.59 429 PRO A N 1
ATOM 3300 C CA . PRO A 1 429 ? 22.853 0.011 5.181 1.00 46.59 429 PRO A CA 1
ATOM 3301 C C . PRO A 1 429 ? 22.502 -1.011 6.283 1.00 46.59 429 PRO A C 1
ATOM 3303 O O . PRO A 1 429 ? 23.017 -2.126 6.248 1.00 46.59 429 PRO A O 1
ATOM 3306 N N . ASN A 1 430 ? 21.711 -0.652 7.301 1.00 52.12 430 ASN A N 1
ATOM 3307 C CA . ASN A 1 430 ? 21.389 -1.548 8.416 1.00 52.12 430 ASN A CA 1
ATOM 3308 C C . ASN A 1 430 ? 19.879 -1.635 8.687 1.00 52.12 430 ASN A C 1
ATOM 3310 O O . ASN A 1 430 ? 19.104 -0.776 8.288 1.00 52.12 430 ASN A O 1
ATOM 3314 N N . ASN A 1 431 ? 19.479 -2.703 9.373 1.00 65.19 431 ASN A N 1
ATOM 3315 C CA . ASN A 1 431 ? 18.105 -3.017 9.761 1.00 65.19 431 ASN A CA 1
ATOM 3316 C C . ASN A 1 431 ? 17.819 -2.635 11.224 1.00 65.19 431 ASN A C 1
ATOM 3318 O O . ASN A 1 431 ? 17.094 -3.351 11.917 1.00 65.19 431 ASN A O 1
ATOM 3322 N N . ILE A 1 432 ? 18.429 -1.551 11.724 1.00 72.69 432 ILE A N 1
ATOM 3323 C CA . ILE A 1 432 ? 18.237 -1.139 13.119 1.00 72.69 432 ILE A CA 1
ATOM 3324 C C . ILE A 1 432 ? 16.758 -0.831 13.346 1.00 72.69 432 ILE A C 1
ATOM 3326 O O . ILE A 1 432 ? 16.141 -0.041 12.631 1.00 72.69 432 ILE A O 1
ATOM 3330 N N . PHE A 1 433 ? 16.205 -1.471 14.368 1.00 81.12 433 PHE A N 1
ATOM 3331 C CA . PHE A 1 433 ? 14.867 -1.203 14.852 1.00 81.12 433 PHE A CA 1
ATOM 3332 C C . PHE A 1 433 ? 14.957 -0.228 16.022 1.00 81.12 433 PHE A C 1
ATOM 3334 O O . PHE A 1 433 ? 15.475 -0.583 17.081 1.00 81.12 433 PHE A O 1
ATOM 3341 N N . GLU A 1 434 ? 14.479 0.998 15.820 1.00 83.62 434 GLU A N 1
ATOM 3342 C CA . GLU A 1 434 ? 14.408 2.018 16.866 1.00 83.62 434 GLU A CA 1
ATOM 3343 C C . GLU A 1 434 ? 12.937 2.224 17.264 1.00 83.62 434 GLU A C 1
ATOM 3345 O O . GLU A 1 434 ? 12.204 2.874 16.514 1.00 83.62 434 GLU A O 1
ATOM 3350 N N . PRO A 1 435 ? 12.477 1.673 18.406 1.00 87.75 435 PRO A N 1
ATOM 3351 C CA . PRO A 1 435 ? 11.053 1.604 18.742 1.00 87.75 435 PRO A CA 1
ATOM 3352 C C . PRO A 1 435 ? 10.330 2.954 18.712 1.00 87.75 435 PRO A C 1
ATOM 3354 O O . PRO A 1 435 ? 9.200 3.027 18.239 1.00 87.75 435 PRO A O 1
ATOM 3357 N N . ASP A 1 436 ? 10.997 4.023 19.159 1.00 87.19 436 ASP A N 1
ATOM 3358 C CA . ASP A 1 436 ? 10.433 5.376 19.173 1.00 87.19 436 ASP A CA 1
ATOM 3359 C C . ASP A 1 436 ? 10.124 5.902 17.763 1.00 87.19 436 ASP A C 1
ATOM 3361 O O . ASP A 1 436 ? 9.091 6.534 17.543 1.00 87.19 436 ASP A O 1
ATOM 3365 N N . ILE A 1 437 ? 11.005 5.618 16.802 1.00 86.75 437 ILE A N 1
ATOM 3366 C CA . ILE A 1 437 ? 10.845 6.037 15.407 1.00 86.75 437 ILE A CA 1
ATOM 3367 C C . ILE A 1 437 ? 9.845 5.134 14.690 1.00 86.75 437 ILE A C 1
ATOM 3369 O O . ILE A 1 437 ? 8.972 5.629 13.984 1.00 86.75 437 ILE A O 1
ATOM 3373 N N . VAL A 1 438 ? 9.918 3.820 14.905 1.00 91.38 438 VAL A N 1
ATOM 3374 C CA . VAL A 1 438 ? 8.995 2.879 14.258 1.00 91.38 438 VAL A CA 1
ATOM 3375 C C . VAL A 1 438 ? 7.558 3.096 14.746 1.00 91.38 438 VAL A C 1
ATOM 3377 O O . VAL A 1 438 ? 6.636 3.025 13.940 1.00 91.38 438 VAL A O 1
ATOM 3380 N N . GLN A 1 439 ? 7.340 3.443 16.022 1.00 94.31 439 GLN A N 1
ATOM 3381 C CA . GLN A 1 439 ? 6.000 3.801 16.504 1.00 94.31 439 GLN A CA 1
ATOM 3382 C C . GLN A 1 439 ? 5.442 5.030 15.772 1.00 94.31 439 GLN A C 1
ATOM 3384 O O . GLN A 1 439 ? 4.291 5.018 15.341 1.00 94.31 439 GLN A O 1
ATOM 3389 N N . LEU A 1 440 ? 6.261 6.073 15.600 1.00 93.06 440 LEU A N 1
ATOM 3390 C CA . LEU A 1 440 ? 5.879 7.267 14.841 1.00 93.06 440 LEU A CA 1
ATOM 3391 C C . LEU A 1 440 ? 5.519 6.932 13.389 1.00 93.06 440 LEU A C 1
ATOM 3393 O O . LEU A 1 440 ? 4.541 7.450 12.861 1.00 93.06 440 LEU A O 1
ATOM 3397 N N . GLN A 1 441 ? 6.283 6.043 12.755 1.00 93.94 441 GLN A N 1
ATOM 3398 C CA . GLN A 1 441 ? 6.032 5.586 11.389 1.00 93.94 441 GLN A CA 1
ATOM 3399 C C . GLN A 1 441 ? 4.723 4.801 11.263 1.00 93.94 441 GLN A C 1
ATOM 3401 O O . GLN A 1 441 ? 3.973 5.020 10.312 1.00 93.94 441 GLN A O 1
ATOM 3406 N N . ILE A 1 442 ? 4.434 3.915 12.221 1.00 96.81 442 ILE A N 1
ATOM 3407 C CA . ILE A 1 442 ? 3.176 3.158 12.284 1.00 96.81 442 ILE A CA 1
ATOM 3408 C C . ILE A 1 442 ? 1.995 4.123 12.354 1.00 96.81 442 ILE A C 1
ATOM 3410 O O . ILE A 1 442 ? 1.055 4.009 11.572 1.00 96.81 442 ILE A O 1
ATOM 3414 N N . GLU A 1 443 ? 2.051 5.096 13.257 1.00 95.38 443 GLU A N 1
ATOM 3415 C CA . GLU A 1 443 ? 0.968 6.062 13.438 1.00 95.38 443 GLU A CA 1
ATOM 3416 C C . GLU A 1 443 ? 0.840 7.043 12.283 1.00 95.38 443 GLU A C 1
ATOM 3418 O O . GLU A 1 443 ? -0.279 7.385 11.911 1.00 95.38 443 GLU A O 1
ATOM 3423 N N . GLY A 1 444 ? 1.954 7.446 11.671 1.00 95.56 444 GLY A N 1
ATOM 3424 C CA . GLY A 1 444 ? 1.937 8.271 10.468 1.00 95.56 444 GLY A CA 1
ATOM 3425 C C . GLY A 1 444 ? 1.260 7.548 9.304 1.00 95.56 444 GLY A C 1
ATOM 3426 O O . GLY A 1 444 ? 0.462 8.146 8.593 1.00 95.56 444 GLY A O 1
ATOM 3427 N N . ASN A 1 445 ? 1.498 6.243 9.147 1.00 97.69 445 ASN A N 1
ATOM 3428 C CA . ASN A 1 445 ? 0.818 5.438 8.129 1.00 97.69 445 ASN A CA 1
ATOM 3429 C C . ASN A 1 445 ? -0.665 5.214 8.450 1.00 97.69 445 ASN A C 1
ATOM 3431 O O . ASN A 1 445 ? -1.503 5.342 7.559 1.00 97.69 445 ASN A O 1
ATOM 3435 N N . LYS A 1 446 ? -1.012 4.946 9.717 1.00 97.12 446 LYS A N 1
ATOM 3436 C CA . LYS A 1 446 ? -2.416 4.877 10.160 1.00 97.12 446 LYS A CA 1
ATOM 3437 C C . LYS A 1 446 ? -3.152 6.190 9.878 1.00 97.12 446 LYS A C 1
ATOM 3439 O O . LYS A 1 446 ? -4.255 6.145 9.352 1.00 97.12 446 LYS A O 1
ATOM 3444 N N . SER A 1 447 ? -2.516 7.334 10.144 1.00 95.44 447 SER A N 1
ATOM 3445 C CA . SER A 1 447 ? -3.050 8.665 9.827 1.00 95.44 447 SER A CA 1
ATOM 3446 C C . SER A 1 447 ? -3.429 8.790 8.351 1.00 95.44 447 SER A C 1
ATOM 3448 O O . SER A 1 447 ? -4.571 9.091 8.023 1.00 95.44 447 SER A O 1
ATOM 3450 N N . LEU A 1 448 ? -2.507 8.446 7.449 1.00 97.12 448 LEU A N 1
ATOM 3451 C CA . LEU A 1 448 ? -2.737 8.498 6.004 1.00 97.12 448 LEU A CA 1
ATOM 3452 C C . LEU A 1 448 ? -3.917 7.618 5.570 1.00 97.12 448 LEU A C 1
ATOM 3454 O O . LEU A 1 448 ? -4.812 8.081 4.863 1.00 97.12 448 LEU A O 1
ATOM 3458 N N . ILE A 1 449 ? -3.937 6.360 6.021 1.00 98.25 449 ILE A N 1
ATOM 3459 C CA . ILE A 1 449 ? -4.983 5.386 5.679 1.00 98.25 449 ILE A CA 1
ATOM 3460 C C . ILE A 1 449 ? -6.346 5.871 6.193 1.00 98.25 449 ILE A C 1
ATOM 3462 O O . ILE A 1 449 ? -7.303 5.975 5.426 1.00 98.25 449 ILE A O 1
ATOM 3466 N N . TYR A 1 450 ? -6.436 6.213 7.478 1.00 97.38 450 TYR A N 1
ATOM 3467 C CA . TYR A 1 450 ? -7.686 6.608 8.132 1.00 97.38 450 TYR A CA 1
ATOM 3468 C C . TYR A 1 450 ? -8.242 7.925 7.591 1.00 97.38 450 TYR A C 1
ATOM 3470 O O . TYR A 1 450 ? -9.458 8.048 7.413 1.00 97.38 450 TYR A O 1
ATOM 3478 N N . SER A 1 451 ? -7.377 8.890 7.274 1.00 95.50 451 SER A N 1
ATOM 3479 C CA . SER A 1 451 ? -7.784 10.154 6.661 1.00 95.50 451 SER A CA 1
ATOM 3480 C C . SER A 1 451 ? -8.277 9.969 5.232 1.00 95.50 451 SER A C 1
ATOM 3482 O O . SER A 1 451 ? -9.272 10.594 4.879 1.00 95.50 451 SER A O 1
ATOM 3484 N N . GLN A 1 452 ? -7.662 9.102 4.420 1.00 96.31 452 GLN A N 1
ATOM 3485 C CA . GLN A 1 452 ? -8.178 8.840 3.071 1.00 96.31 452 GLN A CA 1
ATOM 3486 C C . GLN A 1 452 ? -9.542 8.147 3.111 1.00 96.31 452 GLN A C 1
ATOM 3488 O O . GLN A 1 452 ? -10.450 8.567 2.401 1.00 96.31 452 GLN A O 1
ATOM 3493 N N . ILE A 1 453 ? -9.712 7.136 3.970 1.00 96.94 453 ILE A N 1
ATOM 3494 C CA . ILE A 1 453 ? -11.009 6.465 4.147 1.00 96.94 453 ILE A CA 1
ATOM 3495 C C . ILE A 1 453 ? -12.064 7.485 4.579 1.00 96.94 453 ILE A C 1
ATOM 3497 O O . ILE A 1 453 ? -13.117 7.589 3.961 1.00 96.94 453 ILE A O 1
ATOM 3501 N N . THR A 1 454 ? -11.760 8.289 5.601 1.00 94.62 454 THR A N 1
ATOM 3502 C CA . THR A 1 454 ? -12.687 9.310 6.109 1.00 94.62 454 THR A CA 1
ATOM 3503 C C . THR A 1 454 ? -13.044 10.345 5.042 1.00 94.62 454 THR A C 1
ATOM 3505 O O . THR A 1 454 ? -14.213 10.680 4.885 1.00 94.62 454 THR A O 1
ATOM 3508 N N . GLY A 1 455 ? -12.049 10.853 4.311 1.00 92.00 455 GLY A N 1
ATOM 3509 C CA . GLY A 1 455 ? -12.244 11.909 3.321 1.00 92.00 455 GLY A CA 1
ATOM 3510 C C . GLY A 1 455 ? -13.010 11.462 2.078 1.00 92.00 455 GLY A C 1
ATOM 3511 O O . GLY A 1 455 ? -13.650 12.294 1.449 1.00 92.00 455 GLY A O 1
ATOM 3512 N N . LEU A 1 456 ? -12.956 10.173 1.727 1.00 93.31 456 LEU A N 1
ATOM 3513 C CA . LEU A 1 456 ? -13.575 9.649 0.503 1.00 93.31 456 LEU A CA 1
ATOM 3514 C C . LEU A 1 456 ? -14.871 8.872 0.744 1.00 93.31 456 LEU A C 1
ATOM 3516 O O . LEU A 1 456 ? -15.649 8.727 -0.189 1.00 93.31 456 LEU A O 1
ATOM 3520 N N . LEU A 1 457 ? -15.137 8.414 1.973 1.00 92.12 457 LEU A N 1
ATOM 3521 C CA . LEU A 1 457 ? -16.474 7.937 2.354 1.00 92.12 457 LEU A CA 1
ATOM 3522 C C . LEU A 1 457 ? -17.471 9.091 2.555 1.00 92.12 457 LEU A C 1
ATOM 3524 O O . LEU A 1 457 ? -18.680 8.870 2.565 1.00 92.12 457 LEU A O 1
ATOM 3528 N N . GLY A 1 458 ? -16.981 10.321 2.732 1.00 75.62 458 GLY A N 1
ATOM 3529 C CA . GLY A 1 458 ? -17.812 11.520 2.743 1.00 75.62 458 GLY A CA 1
ATOM 3530 C C . GLY A 1 458 ? -18.105 12.017 1.326 1.00 75.62 458 GLY A C 1
ATOM 3531 O O . GLY A 1 458 ? -17.188 12.297 0.558 1.00 75.62 458 GLY A O 1
ATOM 3532 N N . GLU A 1 459 ? -19.382 12.189 0.980 1.00 59.56 459 GLU A N 1
ATOM 3533 C CA . GLU A 1 459 ? -19.770 12.898 -0.243 1.00 59.56 459 GLU A CA 1
ATOM 3534 C C . GLU A 1 459 ? -19.697 14.416 -0.021 1.00 59.56 459 GLU A C 1
ATOM 3536 O O . GLU A 1 459 ? -20.643 15.026 0.482 1.00 59.56 459 GLU A O 1
ATOM 3541 N N . ASP A 1 460 ? -18.595 15.045 -0.432 1.00 62.56 460 ASP A N 1
ATOM 3542 C CA . ASP A 1 460 ? -18.560 16.497 -0.602 1.00 62.56 460 ASP A CA 1
ATOM 3543 C C . ASP A 1 460 ? -18.928 16.870 -2.050 1.00 62.56 460 ASP A C 1
ATOM 3545 O O . ASP A 1 460 ? -18.232 16.542 -3.021 1.00 62.56 460 ASP A O 1
ATOM 3549 N N . ASP A 1 461 ? -20.039 17.595 -2.201 1.00 65.00 461 ASP A N 1
ATOM 3550 C CA . ASP A 1 461 ? -20.419 18.242 -3.457 1.00 65.00 461 ASP A CA 1
ATOM 3551 C C . ASP A 1 461 ? -19.446 19.394 -3.748 1.00 65.00 461 ASP A C 1
ATOM 3553 O O . ASP A 1 461 ? -19.633 20.538 -3.323 1.00 65.00 461 ASP A O 1
ATOM 3557 N N . ILE A 1 462 ? -18.383 19.104 -4.499 1.00 74.06 462 ILE A N 1
ATOM 3558 C CA . ILE A 1 462 ? -17.442 20.132 -4.942 1.00 74.06 462 ILE A CA 1
ATOM 3559 C C . ILE A 1 462 ? -17.925 20.745 -6.258 1.00 74.06 462 ILE A C 1
ATOM 3561 O O . ILE A 1 462 ? -17.749 20.182 -7.341 1.00 74.06 462 ILE A O 1
ATOM 3565 N N . ALA A 1 463 ? -18.494 21.947 -6.170 1.00 69.19 463 ALA A N 1
ATOM 3566 C CA . ALA A 1 463 ? -18.837 22.764 -7.328 1.00 69.19 463 ALA A CA 1
ATOM 3567 C C . ALA A 1 463 ? -17.703 23.741 -7.678 1.00 69.19 463 ALA A C 1
ATOM 3569 O O . ALA A 1 463 ? -17.204 24.478 -6.827 1.00 69.19 463 ALA A O 1
ATOM 3570 N N . TYR A 1 464 ? -17.325 23.802 -8.959 1.00 68.75 464 TYR A N 1
ATOM 3571 C CA . TYR A 1 464 ? -16.466 24.875 -9.456 1.00 68.75 464 TYR A CA 1
ATOM 3572 C C . TYR A 1 464 ? -17.287 26.155 -9.636 1.00 68.75 464 TYR A C 1
ATOM 3574 O O . TYR A 1 464 ? -18.021 26.296 -10.615 1.00 68.75 464 TYR A O 1
ATOM 3582 N N . GLU A 1 465 ? -17.140 27.106 -8.714 1.00 72.94 465 GLU A N 1
ATOM 3583 C CA . GLU A 1 465 ? -17.741 28.441 -8.819 1.00 72.94 465 GLU A CA 1
ATOM 3584 C C . GLU A 1 465 ? -16.664 29.509 -9.078 1.00 72.94 465 GLU A C 1
ATOM 3586 O O . GLU A 1 465 ? -16.249 30.223 -8.159 1.00 72.94 465 GLU A O 1
ATOM 3591 N N . PRO A 1 466 ? -16.154 29.647 -10.317 1.00 66.56 466 PRO A N 1
ATOM 3592 C CA . PRO A 1 466 ? -15.180 30.684 -10.617 1.00 66.56 466 PRO A CA 1
ATOM 3593 C C . PRO A 1 466 ? -15.818 32.062 -10.435 1.00 66.56 466 PRO A C 1
ATOM 3595 O O . PRO A 1 466 ? -16.839 32.392 -11.041 1.00 66.56 466 PRO A O 1
ATOM 3598 N N . GLY A 1 467 ? -15.186 32.905 -9.621 1.00 73.38 467 GLY A N 1
ATOM 3599 C CA . GLY A 1 467 ? -15.547 34.314 -9.550 1.00 73.38 467 GLY A CA 1
ATOM 3600 C C . GLY A 1 467 ? -15.249 35.033 -10.873 1.00 73.38 467 GLY A C 1
ATOM 3601 O O . GLY A 1 467 ? -14.227 34.790 -11.511 1.00 73.38 467 GLY A O 1
ATOM 3602 N N . GLY A 1 468 ? -16.106 35.979 -11.265 1.00 75.69 468 GLY A N 1
ATOM 3603 C CA . GLY A 1 468 ? -15.867 36.860 -12.415 1.00 75.69 468 GLY A CA 1
ATOM 3604 C C . GLY A 1 468 ? -16.446 36.362 -13.745 1.00 75.69 468 GLY A C 1
ATOM 3605 O O . GLY A 1 468 ? -17.450 35.656 -13.782 1.00 75.69 468 GLY A O 1
ATOM 3606 N N . HIS A 1 469 ? -15.863 36.818 -14.857 1.00 74.12 469 HIS A N 1
ATOM 3607 C CA . HIS A 1 469 ? -16.290 36.444 -16.208 1.00 74.12 469 HIS A CA 1
ATOM 3608 C C . HIS A 1 469 ? -15.470 35.252 -16.709 1.00 74.12 469 HIS A C 1
ATOM 3610 O O . HIS A 1 469 ? -14.254 35.355 -16.843 1.00 74.12 469 HIS A O 1
ATOM 3616 N N . ILE A 1 470 ? -16.145 34.147 -17.024 1.00 65.81 470 ILE A N 1
ATOM 3617 C CA . ILE A 1 470 ? -15.538 32.966 -17.647 1.00 65.81 470 ILE A CA 1
ATOM 3618 C C . ILE A 1 470 ? -15.419 33.220 -19.154 1.00 65.81 470 ILE A C 1
ATOM 3620 O O . ILE A 1 470 ? -16.409 33.563 -19.806 1.00 65.81 470 ILE A O 1
ATOM 3624 N N . ALA A 1 471 ? -14.224 33.040 -19.712 1.00 56.78 471 ALA A N 1
ATOM 3625 C CA . ALA A 1 471 ? -13.997 32.990 -21.152 1.00 56.78 471 ALA A CA 1
ATOM 3626 C C . ALA A 1 471 ? -13.516 31.585 -21.526 1.00 56.78 471 ALA A C 1
ATOM 3628 O O . ALA A 1 471 ? -12.670 31.019 -20.839 1.00 56.78 471 ALA A O 1
ATOM 3629 N N . TYR A 1 472 ? -14.049 31.034 -22.613 1.00 56.69 472 TYR A N 1
ATOM 3630 C CA . TYR A 1 472 ? -13.588 29.768 -23.174 1.00 56.69 472 TYR A CA 1
ATOM 3631 C C . TYR A 1 472 ? -12.561 30.071 -24.261 1.00 56.69 472 TYR A C 1
ATOM 3633 O O . TYR A 1 472 ? -12.830 30.877 -25.155 1.00 56.69 472 TYR A O 1
ATOM 3641 N N . LEU A 1 473 ? -11.390 29.442 -24.180 1.00 53.00 473 LEU A N 1
ATOM 3642 C CA . LEU A 1 473 ? -10.443 29.414 -25.285 1.00 53.00 473 LEU A CA 1
ATOM 3643 C C . LEU A 1 473 ? -10.774 28.177 -26.125 1.00 53.00 473 LEU A C 1
ATOM 3645 O O . LEU A 1 473 ? -10.514 27.052 -25.709 1.00 53.00 473 LEU A O 1
ATOM 3649 N N . GLU A 1 474 ? -11.412 28.380 -27.271 1.00 54.66 474 GLU A N 1
ATOM 3650 C CA . GLU A 1 474 ? -11.605 27.314 -28.250 1.00 54.66 474 GLU A CA 1
ATOM 3651 C C . GLU A 1 474 ? -10.349 27.254 -29.123 1.00 54.66 474 GLU A C 1
ATOM 3653 O O . GLU A 1 474 ? -10.115 28.151 -29.934 1.00 54.66 474 GLU A O 1
ATOM 3658 N N . ASP A 1 475 ? -9.523 26.225 -28.925 1.00 57.06 475 ASP A N 1
ATOM 3659 C CA . ASP A 1 475 ? -8.496 25.842 -29.894 1.00 57.06 475 ASP A CA 1
ATOM 3660 C C . ASP A 1 475 ? -9.055 24.700 -30.763 1.00 57.06 475 ASP A C 1
ATOM 3662 O O . ASP A 1 475 ? -9.110 23.550 -30.318 1.00 57.06 475 ASP A O 1
ATOM 3666 N N . PRO A 1 476 ? -9.548 24.992 -31.981 1.00 53.56 476 PRO A N 1
ATOM 3667 C CA . PRO A 1 476 ? -10.169 23.990 -32.842 1.00 53.56 476 PRO A CA 1
ATOM 3668 C C . PRO A 1 476 ? -9.153 23.010 -33.445 1.00 53.56 476 PRO A C 1
ATOM 3670 O O . PRO A 1 476 ? -9.564 22.033 -34.073 1.00 53.56 476 PRO A O 1
ATOM 3673 N N . GLN A 1 477 ? -7.844 23.246 -33.295 1.00 50.16 477 GLN A N 1
ATOM 3674 C CA . GLN A 1 477 ? -6.814 22.333 -33.781 1.00 50.16 477 GLN A CA 1
ATOM 3675 C C . GLN A 1 477 ? -6.333 21.406 -32.665 1.00 50.16 477 GLN A C 1
ATOM 3677 O O . GLN A 1 477 ? -5.216 21.516 -32.169 1.00 50.16 477 GLN A O 1
ATOM 3682 N N . ARG A 1 478 ? -7.155 20.408 -32.328 1.00 46.22 478 ARG A N 1
ATOM 3683 C CA . ARG A 1 478 ? -6.615 19.196 -31.703 1.00 46.22 478 ARG A CA 1
ATOM 3684 C C . ARG A 1 478 ? -5.804 18.444 -32.751 1.00 46.22 478 ARG A C 1
ATOM 3686 O O . ARG A 1 478 ? -6.353 17.996 -33.754 1.00 46.22 478 ARG A O 1
ATOM 3693 N N . VAL A 1 479 ? -4.503 18.311 -32.521 1.00 49.28 479 VAL A N 1
ATOM 3694 C CA . VAL A 1 479 ? -3.692 17.319 -33.226 1.00 49.28 479 VAL A CA 1
ATOM 3695 C C . VAL A 1 479 ? -3.903 16.003 -32.484 1.00 49.28 479 VAL A C 1
ATOM 3697 O O . VAL A 1 479 ? -3.402 15.838 -31.377 1.00 49.28 479 VAL A O 1
ATOM 3700 N N . SER A 1 480 ? -4.704 15.108 -33.053 1.00 45.19 480 SER A N 1
ATOM 3701 C CA . SER A 1 480 ? -4.812 13.719 -32.612 1.00 45.19 480 SER A CA 1
ATOM 3702 C C . SER A 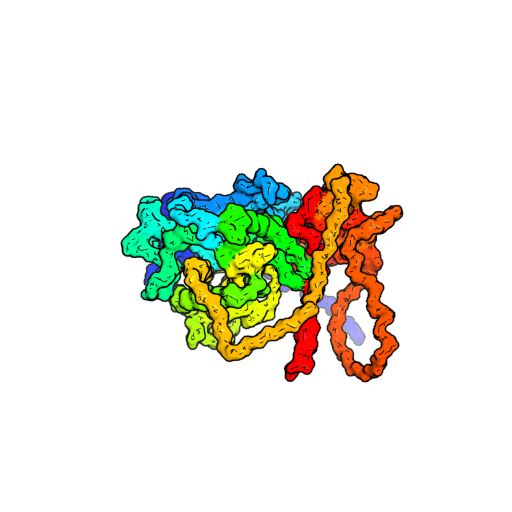1 480 ? -4.148 12.817 -33.646 1.00 45.19 480 SER A C 1
ATOM 3704 O O . SER A 1 480 ? -4.160 13.107 -34.843 1.00 45.19 480 SER A O 1
ATOM 3706 N N . SER A 1 481 ? -3.551 11.735 -33.171 1.00 42.03 481 SER A N 1
ATOM 3707 C CA . SER A 1 481 ? -3.175 10.584 -33.980 1.00 42.03 481 SER A CA 1
ATOM 3708 C C . SER A 1 481 ? -3.957 9.427 -33.391 1.00 42.03 481 SER A C 1
ATOM 3710 O O . SER A 1 481 ? -3.840 9.191 -32.192 1.00 42.03 481 SER A O 1
ATOM 3712 N N . ASP A 1 482 ? -4.766 8.743 -34.194 1.00 39.53 482 ASP A N 1
ATOM 3713 C CA . ASP A 1 482 ? -5.602 7.635 -33.711 1.00 39.53 482 ASP A CA 1
ATOM 3714 C C . ASP A 1 482 ? -4.769 6.377 -33.387 1.00 39.53 482 ASP A C 1
ATOM 3716 O O . ASP A 1 482 ? -5.319 5.351 -33.002 1.00 39.53 482 ASP A O 1
ATOM 3720 N N . GLY A 1 483 ? -3.443 6.446 -33.577 1.00 41.38 483 GLY A N 1
ATOM 3721 C CA . GLY A 1 483 ? -2.630 5.254 -33.785 1.00 41.38 483 GLY A CA 1
ATOM 3722 C C . GLY A 1 483 ? -3.040 4.557 -35.087 1.00 41.38 483 GLY A C 1
ATOM 3723 O O . GLY A 1 483 ? -4.017 4.927 -35.740 1.00 41.38 483 GLY A O 1
ATOM 3724 N N . GLU A 1 484 ? -2.278 3.560 -35.514 1.00 37.66 484 GLU A N 1
ATOM 3725 C CA . GLU A 1 484 ? -2.766 2.609 -36.514 1.00 37.66 484 GLU A CA 1
ATOM 3726 C C . GLU A 1 484 ? -2.973 1.270 -35.814 1.00 37.66 484 GLU A C 1
ATOM 3728 O O . GLU A 1 484 ? -2.055 0.761 -35.171 1.00 37.66 484 GLU A O 1
ATOM 3733 N N . ASP A 1 485 ? -4.166 0.685 -35.954 1.00 39.25 485 ASP A N 1
ATOM 3734 C CA . ASP A 1 485 ? -4.415 -0.677 -35.493 1.00 39.25 485 ASP A CA 1
ATOM 3735 C C . ASP A 1 485 ? -3.441 -1.634 -36.187 1.00 39.25 485 ASP A C 1
ATOM 3737 O O . ASP A 1 485 ? -3.376 -1.724 -37.419 1.00 39.25 485 ASP A O 1
ATOM 3741 N N . PHE A 1 486 ? -2.707 -2.409 -35.393 1.00 41.06 486 PHE A N 1
ATOM 3742 C CA . PHE A 1 486 ? -1.885 -3.486 -35.918 1.00 41.06 486 PHE A CA 1
ATOM 3743 C C . PHE A 1 486 ? -2.789 -4.607 -36.454 1.00 41.06 486 PHE A C 1
ATOM 3745 O O . PHE A 1 486 ? -3.300 -5.438 -35.703 1.00 41.06 486 PHE A O 1
ATOM 3752 N N . VAL A 1 487 ? -3.002 -4.644 -37.771 1.00 45.03 487 VAL A N 1
ATOM 3753 C CA . VAL A 1 487 ? -3.786 -5.705 -38.415 1.00 45.03 487 VAL A CA 1
ATOM 3754 C C . VAL A 1 487 ? -2.911 -6.940 -38.601 1.00 45.03 487 VAL A C 1
ATOM 3756 O O . VAL A 1 487 ? -2.207 -7.084 -39.602 1.00 45.03 487 VAL A O 1
ATOM 3759 N N . VAL A 1 488 ? -2.976 -7.863 -37.643 1.00 52.09 488 VAL A N 1
ATOM 3760 C CA . VAL A 1 488 ? -2.432 -9.210 -37.828 1.00 52.09 488 VAL A CA 1
ATOM 3761 C C . VAL A 1 488 ? -3.379 -10.002 -38.737 1.00 52.09 488 VAL A C 1
ATOM 3763 O O . VAL A 1 488 ? -4.582 -10.044 -38.462 1.00 52.09 488 VAL A O 1
ATOM 3766 N N . PRO A 1 489 ? -2.902 -10.641 -39.821 1.00 56.38 489 PRO A N 1
ATOM 3767 C CA . PRO A 1 489 ? -3.738 -11.548 -40.598 1.00 56.38 489 PRO A CA 1
ATOM 3768 C C . PRO A 1 489 ? -4.333 -12.653 -39.696 1.00 56.38 489 PRO A C 1
ATOM 3770 O O . PRO A 1 489 ? -3.603 -13.232 -38.894 1.00 56.38 489 PRO A O 1
ATOM 3773 N N . PRO A 1 490 ? -5.635 -12.985 -39.785 1.00 56.84 490 PRO A N 1
ATOM 3774 C CA . PRO A 1 490 ? -6.270 -13.934 -38.859 1.00 56.84 490 PRO A CA 1
ATOM 3775 C C . PRO A 1 490 ? -5.602 -15.318 -38.823 1.00 56.84 490 PRO A C 1
ATOM 3777 O O . PRO A 1 490 ? -5.679 -16.027 -37.825 1.00 56.84 490 PRO A O 1
ATOM 3780 N N . ASP A 1 491 ? -4.960 -15.703 -39.923 1.00 67.38 491 ASP A N 1
ATOM 3781 C CA . ASP A 1 491 ? -4.319 -16.991 -40.162 1.00 67.38 491 ASP A CA 1
ATOM 3782 C C . ASP A 1 491 ? -2.947 -17.153 -39.491 1.00 67.38 491 ASP A C 1
ATOM 3784 O O . ASP A 1 491 ? -2.450 -18.276 -39.406 1.00 67.38 491 ASP A O 1
ATOM 3788 N N . VAL A 1 492 ? -2.330 -16.085 -38.968 1.00 65.75 492 VAL A N 1
ATOM 3789 C CA . VAL A 1 492 ? -1.021 -16.219 -38.299 1.00 65.75 492 VAL A CA 1
ATOM 3790 C C . VAL A 1 492 ? -1.122 -16.633 -36.830 1.00 65.75 492 VAL A C 1
ATOM 3792 O O . VAL A 1 492 ? -0.170 -17.213 -36.315 1.00 65.75 492 VAL A O 1
ATOM 3795 N N . HIS A 1 493 ? -2.275 -16.442 -36.175 1.00 67.94 493 HIS A N 1
ATOM 3796 C CA . HIS A 1 493 ? -2.510 -16.941 -34.809 1.00 67.94 493 HIS A CA 1
ATOM 3797 C C . HIS A 1 493 ? -2.565 -18.482 -34.737 1.00 67.94 493 HIS A C 1
ATOM 3799 O O . HIS A 1 493 ? -2.412 -19.058 -33.660 1.00 67.94 493 HIS A O 1
ATOM 3805 N N . ASP A 1 494 ? -2.734 -19.162 -35.879 1.00 78.88 494 ASP A N 1
ATOM 3806 C CA . ASP A 1 494 ? -2.675 -20.626 -35.977 1.00 78.88 494 ASP A CA 1
ATOM 3807 C C . ASP A 1 494 ? -1.231 -21.172 -35.972 1.00 78.88 494 ASP A C 1
ATOM 3809 O O . ASP A 1 494 ? -1.018 -22.383 -35.824 1.00 78.88 494 ASP A O 1
ATOM 3813 N N . LEU A 1 495 ? -0.218 -20.307 -36.123 1.00 81.06 495 LEU A N 1
ATOM 3814 C CA . LEU A 1 495 ? 1.186 -20.711 -36.086 1.00 81.06 495 LEU A CA 1
ATOM 3815 C C . LEU A 1 495 ? 1.642 -21.017 -34.643 1.00 81.06 495 LEU A C 1
ATOM 3817 O O . LEU A 1 495 ? 1.187 -20.398 -33.679 1.00 81.06 495 LEU A O 1
ATOM 3821 N N . PRO A 1 496 ? 2.544 -21.995 -34.443 1.00 88.62 496 PRO A N 1
ATOM 3822 C CA . PRO A 1 496 ? 3.145 -22.239 -33.136 1.00 88.62 496 PRO A CA 1
ATOM 3823 C C . PRO A 1 496 ? 4.077 -21.092 -32.716 1.00 88.62 496 PRO A C 1
ATOM 3825 O O . PRO A 1 496 ? 4.673 -20.423 -33.559 1.00 88.62 496 PRO A O 1
ATOM 3828 N N . THR A 1 497 ? 4.278 -20.927 -31.408 1.00 88.38 497 THR A N 1
ATOM 3829 C CA . THR A 1 497 ? 5.354 -20.082 -30.879 1.00 88.38 497 THR A CA 1
ATOM 3830 C C . THR A 1 497 ? 6.702 -20.771 -31.028 1.00 88.38 497 THR A C 1
ATOM 3832 O O . THR A 1 497 ? 6.808 -22.006 -31.041 1.00 88.38 497 THR A O 1
ATOM 3835 N N . GLN A 1 498 ? 7.755 -19.970 -31.154 1.00 91.50 498 GLN A N 1
ATOM 3836 C CA . GLN A 1 498 ? 9.123 -20.449 -31.070 1.00 91.50 498 GLN A CA 1
ATOM 3837 C C . GLN A 1 498 ? 9.357 -21.116 -29.710 1.00 91.50 498 GLN A C 1
ATOM 3839 O O . GLN A 1 498 ? 8.823 -20.712 -28.682 1.00 91.50 498 GLN A O 1
ATOM 3844 N N . ARG A 1 499 ? 10.176 -22.170 -29.695 1.00 90.69 499 ARG A N 1
ATOM 3845 C CA . ARG A 1 499 ? 10.576 -22.810 -28.442 1.00 90.69 499 ARG A CA 1
ATOM 3846 C C . ARG A 1 499 ? 11.476 -21.872 -27.635 1.00 90.69 499 ARG A C 1
ATOM 3848 O O . ARG A 1 499 ? 12.421 -21.321 -28.195 1.00 90.69 499 ARG A O 1
ATOM 3855 N N . ASN A 1 500 ? 11.230 -21.798 -26.330 1.00 89.94 500 ASN A N 1
ATOM 3856 C CA . ASN A 1 500 ? 12.067 -21.063 -25.385 1.00 89.94 500 ASN A CA 1
ATOM 3857 C C . ASN A 1 500 ? 13.548 -21.455 -25.492 1.00 89.94 500 ASN A C 1
ATOM 3859 O O . ASN A 1 500 ? 13.895 -22.613 -25.764 1.00 89.94 500 ASN A O 1
ATOM 3863 N N . ILE A 1 501 ? 14.413 -20.477 -25.247 1.00 88.25 501 ILE A N 1
ATOM 3864 C CA . ILE A 1 501 ? 15.860 -20.642 -25.171 1.00 88.25 501 ILE A CA 1
ATOM 3865 C C . ILE A 1 501 ? 16.227 -20.675 -23.688 1.00 88.25 501 ILE A C 1
ATOM 3867 O O . ILE A 1 501 ? 16.250 -19.646 -23.022 1.00 88.25 501 ILE A O 1
ATOM 3871 N N . GLU A 1 502 ? 16.486 -21.868 -23.162 1.00 80.00 502 GLU A N 1
ATOM 3872 C CA . GLU A 1 502 ? 16.730 -22.085 -21.733 1.00 80.00 502 GLU A CA 1
ATOM 3873 C C . GLU A 1 502 ? 18.220 -22.290 -21.429 1.00 80.00 502 GLU A C 1
ATOM 3875 O O . GLU A 1 502 ? 18.907 -23.054 -22.110 1.00 80.00 502 GLU A O 1
ATOM 3880 N N . GLY A 1 503 ? 18.697 -21.698 -20.328 1.00 63.19 503 GLY A N 1
ATOM 3881 C CA . GLY A 1 503 ? 19.884 -22.187 -19.620 1.00 63.19 503 GLY A CA 1
ATOM 3882 C C . GLY A 1 503 ? 21.225 -21.834 -20.255 1.00 63.19 503 GLY A C 1
ATOM 3883 O O . GLY A 1 503 ? 22.187 -22.582 -20.081 1.00 63.19 503 GLY A O 1
ATOM 3884 N N . THR A 1 504 ? 21.318 -20.712 -20.971 1.00 69.25 504 THR A N 1
ATOM 3885 C CA . THR A 1 504 ? 22.616 -20.276 -21.500 1.00 69.25 504 THR A CA 1
ATOM 3886 C C . THR A 1 504 ? 23.408 -19.580 -20.402 1.00 69.25 504 THR A C 1
ATOM 3888 O O . THR A 1 504 ? 23.034 -18.493 -19.967 1.00 69.25 504 THR A O 1
ATOM 3891 N N . GLU A 1 505 ? 24.493 -20.209 -19.952 1.00 68.56 505 GLU A N 1
ATOM 3892 C CA . GLU A 1 505 ? 25.463 -19.598 -19.045 1.00 68.56 505 GLU A CA 1
ATOM 3893 C C . GLU A 1 505 ? 26.531 -18.842 -19.839 1.00 68.56 505 GLU A C 1
ATOM 3895 O O . GLU A 1 505 ? 27.261 -19.433 -20.637 1.00 68.56 505 GLU A O 1
ATOM 3900 N N . VAL A 1 506 ? 26.642 -17.537 -19.603 1.00 70.25 506 VAL A N 1
ATOM 3901 C CA . VAL A 1 506 ? 27.655 -16.674 -20.223 1.00 70.25 506 VAL A CA 1
ATOM 3902 C C . VAL A 1 506 ? 28.535 -16.071 -19.136 1.00 70.25 506 VAL A C 1
ATOM 3904 O O . VAL A 1 506 ? 28.048 -15.670 -18.079 1.00 70.25 506 VAL A O 1
ATOM 3907 N N . THR A 1 507 ? 29.846 -16.034 -19.375 1.00 63.25 507 THR A N 1
ATOM 3908 C CA . THR A 1 507 ? 30.837 -15.475 -18.446 1.00 63.25 507 THR A CA 1
ATOM 3909 C C . THR A 1 507 ? 31.543 -14.271 -19.060 1.00 63.25 507 THR A C 1
ATOM 3911 O O . THR A 1 507 ? 32.122 -14.392 -20.141 1.00 63.25 507 THR A O 1
ATOM 3914 N N . GLY A 1 508 ? 31.589 -13.157 -18.326 1.00 61.09 508 GLY A N 1
ATOM 3915 C CA . GLY A 1 508 ? 32.242 -11.912 -18.748 1.00 61.09 508 GLY A CA 1
ATOM 3916 C C . GLY A 1 508 ? 31.355 -11.024 -19.625 1.00 61.09 508 GLY A C 1
ATOM 3917 O O . GLY A 1 508 ? 30.204 -11.352 -19.880 1.00 61.09 508 GLY A O 1
ATOM 3918 N N . ALA A 1 509 ? 31.917 -9.920 -20.126 1.00 60.81 509 ALA A N 1
ATOM 3919 C CA . ALA A 1 509 ? 31.231 -8.916 -20.955 1.00 60.81 509 ALA A CA 1
ATOM 3920 C C . ALA A 1 509 ? 30.792 -9.410 -22.353 1.00 60.81 509 ALA A C 1
ATOM 3922 O O . ALA A 1 509 ? 30.409 -8.615 -23.208 1.00 60.81 509 ALA A O 1
ATOM 3923 N N . GLN A 1 510 ? 30.921 -10.708 -22.635 1.00 63.50 510 GLN A N 1
ATOM 3924 C CA . GLN A 1 510 ? 30.536 -11.261 -23.926 1.00 63.50 510 GLN A CA 1
ATOM 3925 C C . GLN A 1 510 ? 29.011 -11.267 -24.011 1.00 63.50 510 GLN A C 1
ATOM 3927 O O . GLN A 1 510 ? 28.346 -11.876 -23.177 1.00 63.50 510 GLN A O 1
ATOM 3932 N N . GLY A 1 511 ? 28.468 -10.559 -24.999 1.00 68.38 511 GLY A N 1
ATOM 3933 C CA . GLY A 1 511 ? 27.035 -10.566 -25.253 1.00 68.38 511 GLY A CA 1
ATOM 3934 C C . GLY A 1 511 ? 26.523 -11.944 -25.683 1.00 68.38 511 GLY A C 1
ATOM 3935 O O . GLY A 1 511 ? 27.288 -12.801 -26.131 1.00 68.38 511 GLY A O 1
ATOM 3936 N N . PHE A 1 512 ? 25.218 -12.156 -25.544 1.00 82.06 512 PHE A N 1
ATOM 3937 C CA . PHE A 1 512 ? 24.520 -13.368 -25.966 1.00 82.06 512 PHE A CA 1
ATOM 3938 C C . PHE A 1 512 ? 23.655 -13.072 -27.192 1.00 82.06 512 PHE A C 1
ATOM 3940 O O . PHE A 1 512 ? 22.673 -12.344 -27.081 1.00 82.06 512 PHE A O 1
ATOM 3947 N N . GLU A 1 513 ? 24.014 -13.628 -28.349 1.00 87.88 513 GLU A N 1
ATOM 3948 C CA . GLU A 1 513 ? 23.223 -13.509 -29.580 1.00 87.88 513 GLU A CA 1
ATOM 3949 C C . GLU A 1 513 ? 22.272 -14.696 -29.757 1.00 87.88 513 GLU A C 1
ATOM 3951 O O . GLU A 1 513 ? 22.645 -15.852 -29.534 1.00 87.88 513 GLU A O 1
ATOM 3956 N N . PHE A 1 514 ? 21.045 -14.417 -30.191 1.00 90.12 514 PHE A N 1
ATOM 3957 C CA . PHE A 1 514 ? 20.029 -15.423 -30.474 1.00 90.12 514 PHE A CA 1
ATOM 3958 C C . PHE A 1 514 ? 19.113 -15.003 -31.628 1.00 90.12 514 PHE A C 1
ATOM 3960 O O . PHE A 1 514 ? 19.010 -13.831 -31.971 1.00 90.12 514 PHE A O 1
ATOM 3967 N N . GLU A 1 515 ? 18.453 -15.978 -32.252 1.00 90.69 515 GLU A N 1
ATOM 3968 C CA . GLU A 1 515 ? 17.540 -15.752 -33.376 1.00 90.69 515 GLU A CA 1
ATOM 3969 C C . GLU A 1 515 ? 16.080 -15.811 -32.909 1.00 90.69 515 GLU A C 1
ATOM 3971 O O . GLU A 1 515 ? 15.665 -16.776 -32.254 1.00 90.69 515 GLU A O 1
ATOM 3976 N N . VAL A 1 516 ? 15.294 -14.807 -33.301 1.00 87.19 516 VAL A N 1
ATOM 3977 C CA . VAL A 1 516 ? 13.833 -14.779 -33.189 1.00 87.19 516 VAL A CA 1
ATOM 3978 C C . VAL A 1 516 ? 13.224 -15.099 -34.553 1.00 87.19 516 VAL A C 1
ATOM 3980 O O . VAL A 1 516 ? 13.494 -14.440 -35.555 1.00 87.19 516 VAL A O 1
ATOM 3983 N N . LYS A 1 517 ? 12.381 -16.129 -34.601 1.00 87.12 517 LYS A N 1
ATOM 3984 C CA . LYS A 1 517 ? 11.738 -16.657 -35.806 1.00 87.12 517 LYS A CA 1
ATOM 3985 C C . LYS A 1 517 ? 10.327 -16.110 -35.949 1.00 87.12 517 LYS A C 1
ATOM 3987 O O . LYS A 1 517 ? 9.539 -16.176 -35.014 1.00 87.12 517 LYS A O 1
ATOM 3992 N N . GLY A 1 518 ? 9.998 -15.638 -37.146 1.00 78.31 518 GLY A N 1
ATOM 3993 C CA . GLY A 1 518 ? 8.667 -15.132 -37.487 1.00 78.31 518 GLY A CA 1
ATOM 3994 C C . GLY A 1 518 ? 7.853 -16.014 -38.420 1.00 78.31 518 GLY A C 1
ATOM 3995 O O . GLY A 1 518 ? 8.184 -17.170 -38.685 1.00 78.31 518 GLY A O 1
ATOM 3996 N N . ILE A 1 519 ? 6.817 -15.400 -38.997 1.00 74.38 519 ILE A N 1
ATOM 3997 C CA . ILE A 1 519 ? 5.889 -16.018 -39.955 1.00 74.38 519 ILE A CA 1
ATOM 3998 C C . ILE A 1 519 ? 6.616 -16.707 -41.126 1.00 74.38 519 ILE A C 1
ATOM 4000 O O . ILE A 1 519 ? 6.234 -17.834 -41.453 1.00 74.38 519 ILE A O 1
ATOM 4004 N N . PRO A 1 520 ? 7.693 -16.140 -41.720 1.00 71.81 520 PRO A N 1
ATOM 4005 C CA . PRO A 1 520 ? 8.445 -16.816 -42.787 1.00 71.81 520 PRO A CA 1
ATOM 4006 C C . PRO A 1 520 ? 9.018 -18.180 -42.376 1.00 71.81 520 PRO A C 1
ATOM 4008 O O . PRO A 1 520 ? 9.174 -19.074 -43.205 1.00 71.81 520 PRO A O 1
ATOM 4011 N N . HIS A 1 521 ? 9.271 -18.362 -41.080 1.00 80.19 521 HIS A N 1
ATOM 4012 C CA . HIS A 1 521 ? 9.784 -19.590 -40.485 1.00 80.19 521 HIS A CA 1
ATOM 4013 C C . HIS A 1 521 ? 8.683 -20.528 -39.967 1.00 80.19 521 HIS A C 1
ATOM 4015 O O . HIS A 1 521 ? 8.995 -21.578 -39.403 1.00 80.19 521 HIS A O 1
ATOM 4021 N N . GLY A 1 522 ? 7.408 -20.166 -40.143 1.00 84.38 522 GLY A N 1
ATOM 4022 C CA . GLY A 1 522 ? 6.262 -20.911 -39.624 1.00 84.38 522 GLY A CA 1
ATOM 4023 C C . GLY A 1 522 ? 6.028 -20.726 -38.124 1.00 84.38 522 GLY A C 1
ATOM 4024 O O . GLY A 1 522 ? 5.444 -21.615 -37.508 1.00 84.38 522 GLY A O 1
ATOM 4025 N N . PHE A 1 523 ? 6.485 -19.611 -37.543 1.00 84.69 523 PHE A N 1
ATOM 4026 C CA . PHE A 1 523 ? 6.275 -19.269 -36.135 1.00 84.69 523 PHE A CA 1
ATOM 4027 C C . PHE A 1 523 ? 5.556 -17.927 -35.986 1.00 84.69 523 PHE A C 1
ATOM 4029 O O . PHE A 1 523 ? 5.702 -17.038 -36.821 1.00 84.69 523 PHE A O 1
ATOM 4036 N N . PHE A 1 524 ? 4.810 -17.762 -34.902 1.00 82.94 524 PHE A N 1
ATOM 4037 C CA . PHE A 1 524 ? 4.273 -16.469 -34.490 1.00 82.94 524 PHE A CA 1
ATOM 4038 C C . PHE A 1 524 ? 4.523 -16.296 -32.993 1.00 82.94 524 PHE A C 1
ATOM 4040 O O . PHE A 1 524 ? 4.006 -17.064 -32.183 1.00 82.94 524 PHE A O 1
ATOM 4047 N N . ASN A 1 525 ? 5.368 -15.324 -32.645 1.00 81.12 525 ASN A N 1
ATOM 4048 C CA . ASN A 1 525 ? 5.673 -14.965 -31.263 1.00 81.12 525 ASN A CA 1
ATOM 4049 C C . ASN A 1 525 ? 4.937 -13.667 -30.962 1.00 81.12 525 ASN A C 1
ATOM 4051 O O . ASN A 1 525 ? 5.289 -12.624 -31.513 1.00 81.12 525 ASN A O 1
ATOM 4055 N N . GLN A 1 526 ? 3.905 -13.740 -30.131 1.00 76.00 526 GLN A N 1
ATOM 4056 C CA . GLN A 1 526 ? 3.139 -12.556 -29.769 1.00 76.00 526 GLN A CA 1
ATOM 4057 C C . GLN A 1 526 ? 3.791 -11.802 -28.602 1.00 76.00 526 GLN A C 1
ATOM 4059 O O . GLN A 1 526 ? 3.707 -10.580 -28.544 1.00 76.00 526 GLN A O 1
ATOM 4064 N N . GLY A 1 527 ? 4.545 -12.499 -27.755 1.00 73.75 527 GLY A N 1
ATOM 4065 C CA . GLY A 1 527 ? 5.406 -11.901 -26.743 1.00 73.75 527 GLY A CA 1
ATOM 4066 C C . GLY A 1 527 ? 6.764 -12.586 -26.657 1.00 73.75 527 GLY A C 1
ATOM 4067 O O . GLY A 1 527 ? 6.921 -13.752 -27.041 1.00 73.75 527 GLY A O 1
ATOM 4068 N N . MET A 1 528 ? 7.752 -11.851 -26.156 1.00 83.06 528 MET A N 1
ATOM 4069 C CA . MET A 1 528 ? 9.060 -12.360 -25.765 1.00 83.06 528 MET A CA 1
ATOM 4070 C C . MET A 1 528 ? 9.455 -11.804 -24.400 1.00 83.06 528 MET A C 1
ATOM 4072 O O . MET A 1 528 ? 9.388 -10.603 -24.184 1.00 83.06 528 MET A O 1
ATOM 4076 N N . THR A 1 529 ? 9.937 -12.669 -23.514 1.00 78.00 529 THR A N 1
ATOM 4077 C CA . THR A 1 529 ? 10.514 -12.290 -22.218 1.00 78.00 529 THR A CA 1
ATOM 4078 C C . THR A 1 529 ? 11.957 -12.764 -22.171 1.00 78.00 529 THR A C 1
ATOM 4080 O O . THR A 1 529 ? 12.231 -13.943 -22.384 1.00 78.00 529 THR A O 1
ATOM 4083 N N . VAL A 1 530 ? 12.884 -11.864 -21.874 1.00 79.56 530 VAL A N 1
ATOM 4084 C CA . VAL A 1 530 ? 14.302 -12.140 -21.659 1.00 79.56 530 VAL A CA 1
ATOM 4085 C C . VAL A 1 530 ? 14.596 -11.980 -20.175 1.00 79.56 530 VAL A C 1
ATOM 4087 O O . VAL A 1 530 ? 14.612 -10.868 -19.661 1.00 79.56 530 VAL A O 1
ATOM 4090 N N . GLN A 1 531 ? 14.872 -13.083 -19.485 1.00 76.69 531 GLN A N 1
ATOM 4091 C CA . GLN A 1 531 ? 15.252 -13.087 -18.079 1.00 76.69 531 GLN A CA 1
ATOM 4092 C C . GLN A 1 531 ? 16.735 -13.428 -17.921 1.00 76.69 531 GLN A C 1
ATOM 4094 O O . GLN A 1 531 ? 17.224 -14.455 -18.397 1.00 76.69 531 GLN A O 1
ATOM 4099 N N . ALA A 1 532 ? 17.460 -12.585 -17.197 1.00 77.69 532 ALA A N 1
ATOM 4100 C CA . ALA A 1 532 ? 18.811 -12.839 -16.733 1.00 77.69 532 ALA A CA 1
ATOM 4101 C C . ALA A 1 532 ? 18.790 -13.188 -15.239 1.00 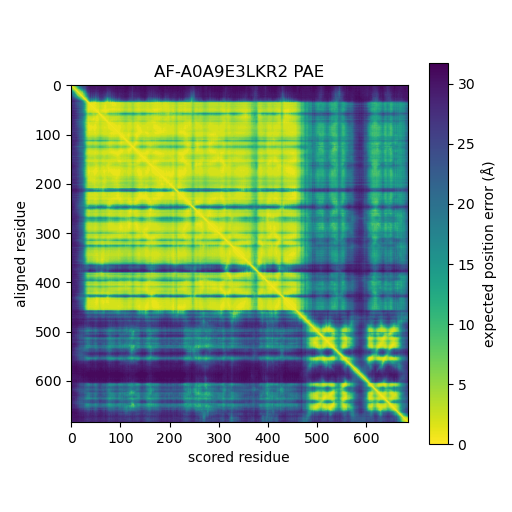77.69 532 ALA A C 1
ATOM 4103 O O . ALA A 1 532 ? 18.158 -12.522 -14.420 1.00 77.69 532 ALA A O 1
ATOM 4104 N N . THR A 1 533 ? 19.505 -14.242 -14.860 1.00 73.06 533 THR A N 1
ATOM 4105 C CA . THR A 1 533 ? 19.725 -14.630 -13.465 1.00 73.06 533 THR A CA 1
ATOM 4106 C C . THR A 1 533 ? 21.215 -14.652 -13.192 1.00 73.06 533 THR A C 1
ATOM 4108 O O . THR A 1 533 ? 21.982 -15.333 -13.875 1.00 73.06 533 THR A O 1
ATOM 4111 N N . PHE A 1 534 ? 21.638 -13.901 -12.185 1.00 70.94 534 PHE A N 1
ATOM 4112 C CA . PHE A 1 534 ? 23.048 -13.702 -11.910 1.00 70.94 534 PHE A CA 1
ATOM 4113 C C . PHE A 1 534 ? 23.522 -14.555 -10.738 1.00 70.94 534 PHE A C 1
ATOM 4115 O O . PHE A 1 534 ? 22.825 -14.658 -9.725 1.00 70.94 534 PHE A O 1
ATOM 4122 N N . THR A 1 535 ? 24.747 -15.092 -10.807 1.00 59.53 535 THR A N 1
ATOM 4123 C CA . THR A 1 535 ? 25.344 -15.715 -9.618 1.00 59.53 535 THR A CA 1
ATOM 4124 C C . THR A 1 535 ? 25.489 -14.705 -8.489 1.00 59.53 535 THR A C 1
ATOM 4126 O O . THR A 1 535 ? 26.098 -13.643 -8.651 1.00 59.53 535 THR A O 1
ATOM 4129 N N . ASN A 1 536 ? 24.975 -15.071 -7.324 1.00 52.03 536 ASN A N 1
ATOM 4130 C CA . ASN A 1 536 ? 25.060 -14.303 -6.094 1.00 52.03 536 ASN A CA 1
ATOM 4131 C C . ASN A 1 536 ? 25.333 -15.257 -4.924 1.00 52.03 536 ASN A C 1
ATOM 4133 O O . ASN A 1 536 ? 25.021 -16.446 -4.985 1.00 52.03 536 ASN A O 1
ATOM 4137 N N . ALA A 1 537 ? 25.932 -14.732 -3.861 1.00 45.72 537 ALA A N 1
ATOM 4138 C CA . ALA A 1 537 ? 26.011 -15.424 -2.587 1.00 45.72 537 ALA A CA 1
ATOM 4139 C C . ALA A 1 537 ? 24.902 -14.849 -1.701 1.00 45.72 537 ALA A C 1
ATOM 4141 O O . ALA A 1 537 ? 25.004 -13.708 -1.255 1.00 45.72 537 ALA A O 1
ATOM 4142 N N . ARG A 1 538 ? 23.845 -15.631 -1.443 1.00 46.12 538 ARG A N 1
ATOM 4143 C CA . ARG A 1 538 ? 22.701 -15.230 -0.594 1.00 46.12 538 ARG A CA 1
ATOM 4144 C C . ARG A 1 538 ? 21.935 -13.997 -1.105 1.00 46.12 538 ARG A C 1
ATOM 4146 O O . ARG A 1 538 ? 21.657 -13.091 -0.328 1.00 46.12 538 ARG A O 1
ATOM 4153 N N . ALA A 1 539 ? 21.646 -13.927 -2.405 1.00 44.06 539 ALA A N 1
ATOM 4154 C CA . ALA A 1 539 ? 21.014 -12.771 -3.058 1.00 44.06 539 ALA A CA 1
ATOM 4155 C C . ALA A 1 539 ? 21.811 -11.448 -2.948 1.00 44.06 539 ALA A C 1
ATOM 4157 O O . ALA A 1 539 ? 21.294 -10.374 -3.251 1.00 44.06 539 ALA A O 1
ATOM 4158 N N . ILE A 1 540 ? 23.093 -11.525 -2.568 1.00 45.50 540 ILE A N 1
ATOM 4159 C CA . ILE A 1 540 ? 24.067 -10.432 -2.616 1.00 45.50 540 ILE A CA 1
ATOM 4160 C C . ILE A 1 540 ? 25.067 -10.777 -3.722 1.00 45.50 540 ILE A C 1
ATOM 4162 O O . ILE A 1 540 ? 25.698 -11.839 -3.699 1.00 45.50 540 ILE A O 1
ATOM 4166 N N . GLY A 1 541 ? 25.184 -9.910 -4.728 1.00 43.53 541 GLY A N 1
ATOM 4167 C CA . GLY A 1 541 ? 26.112 -10.096 -5.841 1.00 43.53 541 GLY A CA 1
ATOM 4168 C C . GLY A 1 541 ? 27.528 -10.386 -5.336 1.00 43.53 541 GLY A C 1
ATOM 4169 O O . GLY A 1 541 ? 27.978 -9.819 -4.335 1.00 43.53 541 GLY A O 1
ATOM 4170 N N . VAL A 1 542 ? 28.236 -11.297 -6.009 1.00 38.03 542 VAL A N 1
ATOM 4171 C CA . VAL A 1 542 ? 29.626 -11.657 -5.684 1.00 38.03 542 VAL A CA 1
ATOM 4172 C C . VAL A 1 542 ? 30.542 -10.480 -6.060 1.00 38.03 542 VAL A C 1
ATOM 4174 O O . VAL A 1 542 ? 31.185 -10.473 -7.100 1.00 38.03 542 VAL A O 1
ATOM 4177 N N . GLY A 1 543 ? 30.526 -9.444 -5.226 1.00 40.19 543 GLY A N 1
ATOM 4178 C CA . GLY A 1 543 ? 31.200 -8.157 -5.431 1.00 40.19 543 GLY A CA 1
ATOM 4179 C C . GLY A 1 543 ? 31.248 -7.283 -4.172 1.00 40.19 543 GLY A C 1
ATOM 4180 O O . GLY A 1 543 ? 32.059 -6.370 -4.097 1.00 40.19 543 GLY A O 1
ATOM 4181 N N . ALA A 1 544 ? 30.495 -7.620 -3.115 1.00 38.84 544 ALA A N 1
ATOM 4182 C CA . ALA A 1 544 ? 30.405 -6.833 -1.875 1.00 38.84 544 ALA A CA 1
ATOM 4183 C C . ALA A 1 544 ? 31.735 -6.618 -1.103 1.00 38.84 544 ALA A C 1
ATOM 4185 O O . ALA A 1 544 ? 31.767 -5.872 -0.128 1.00 38.84 544 ALA A O 1
ATOM 4186 N N . GLY A 1 545 ? 32.843 -7.242 -1.524 1.00 36.41 545 GLY A N 1
ATOM 4187 C CA . GLY A 1 545 ? 34.192 -6.971 -1.006 1.00 36.41 545 GLY A CA 1
ATOM 4188 C C . GLY A 1 545 ? 35.076 -6.087 -1.900 1.00 36.41 545 GLY A C 1
ATOM 4189 O O . GLY A 1 545 ? 36.175 -5.725 -1.482 1.00 36.41 545 GLY A O 1
ATOM 4190 N N . ALA A 1 546 ? 34.644 -5.763 -3.121 1.00 33.94 546 ALA A N 1
ATOM 4191 C CA . ALA A 1 546 ? 35.465 -5.127 -4.151 1.00 33.94 546 ALA A CA 1
ATOM 4192 C C . ALA A 1 546 ? 34.636 -4.194 -5.045 1.00 33.94 546 ALA A C 1
ATOM 4194 O O . ALA A 1 546 ? 34.624 -4.347 -6.257 1.00 33.94 546 ALA A O 1
ATOM 4195 N N . GLY A 1 547 ? 33.975 -3.209 -4.441 1.00 37.53 547 GLY A N 1
ATOM 4196 C CA . GLY A 1 547 ? 33.238 -2.214 -5.204 1.00 37.53 547 GLY A CA 1
ATOM 4197 C C . GLY A 1 547 ? 31.882 -2.728 -5.671 1.00 37.53 547 GLY A C 1
ATOM 4198 O O . GLY A 1 547 ? 31.705 -3.834 -6.167 1.00 37.53 547 GLY A O 1
ATOM 4199 N N . ILE A 1 548 ? 30.913 -1.870 -5.436 1.00 43.94 548 ILE A N 1
ATOM 4200 C CA . ILE A 1 548 ? 29.635 -1.813 -6.115 1.00 43.94 548 ILE A CA 1
ATOM 4201 C C . ILE A 1 548 ? 29.815 -2.008 -7.633 1.00 43.94 548 ILE A C 1
ATOM 4203 O O . ILE A 1 548 ? 30.706 -1.390 -8.215 1.00 43.94 548 ILE A O 1
ATOM 4207 N N . ILE A 1 549 ? 28.969 -2.830 -8.257 1.00 47.50 549 ILE A N 1
ATOM 4208 C CA . ILE A 1 549 ? 28.973 -3.067 -9.706 1.00 47.50 549 ILE A CA 1
ATOM 4209 C C . ILE A 1 549 ? 27.597 -2.661 -10.230 1.00 47.50 549 ILE A C 1
ATOM 4211 O O . ILE A 1 549 ? 26.612 -3.323 -9.899 1.00 47.50 549 ILE A O 1
ATOM 4215 N N . ASP A 1 550 ? 27.537 -1.591 -11.023 1.00 52.25 550 ASP A N 1
ATOM 4216 C CA . ASP A 1 550 ? 26.347 -1.270 -11.812 1.00 52.25 550 ASP A CA 1
ATOM 4217 C C . ASP A 1 550 ? 26.122 -2.383 -12.830 1.00 52.25 550 ASP A C 1
ATOM 4219 O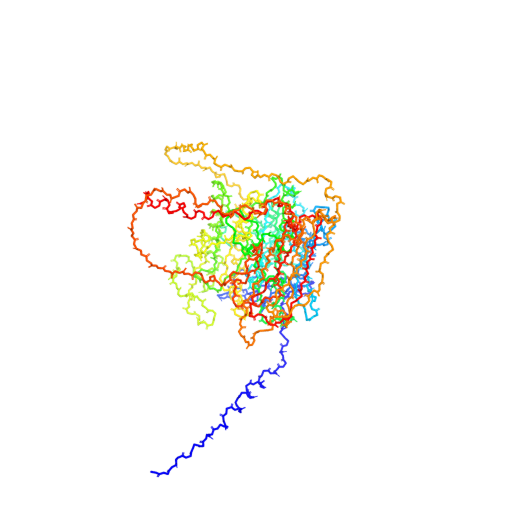 O . ASP A 1 550 ? 27.079 -2.914 -13.396 1.00 52.25 550 ASP A O 1
ATOM 4223 N N . VAL A 1 551 ? 24.873 -2.777 -13.050 1.00 55.25 551 VAL A N 1
ATOM 4224 C CA . VAL A 1 551 ? 24.532 -3.791 -14.044 1.00 55.25 551 VAL A CA 1
ATOM 4225 C C . VAL A 1 551 ? 23.434 -3.219 -14.920 1.00 55.25 551 VAL A C 1
ATOM 4227 O O . VAL A 1 551 ? 22.307 -3.036 -14.476 1.00 55.25 551 VAL A O 1
ATOM 4230 N N . ASP A 1 552 ? 23.786 -3.021 -16.183 1.00 66.25 552 ASP A N 1
ATOM 4231 C CA . ASP A 1 552 ? 22.824 -2.785 -17.247 1.00 66.25 552 ASP A CA 1
ATOM 4232 C C . ASP A 1 552 ? 22.686 -4.074 -18.053 1.00 66.25 552 ASP A C 1
ATOM 4234 O O . ASP A 1 552 ? 23.696 -4.696 -18.416 1.00 66.25 552 ASP A O 1
ATOM 4238 N N . LEU A 1 553 ? 21.445 -4.470 -18.329 1.00 72.19 553 LEU A N 1
ATOM 4239 C CA . LEU A 1 553 ? 21.144 -5.468 -19.346 1.00 72.19 553 LEU A CA 1
ATOM 4240 C C . LEU A 1 553 ? 20.554 -4.732 -20.538 1.00 72.19 553 LEU A C 1
ATOM 4242 O O . LEU A 1 553 ? 19.535 -4.067 -20.400 1.00 72.19 553 LEU A O 1
ATOM 4246 N N . VAL A 1 554 ? 21.182 -4.850 -21.700 1.00 76.56 554 VAL A N 1
ATOM 4247 C CA . VAL A 1 554 ? 20.676 -4.234 -22.925 1.00 76.56 554 VAL A CA 1
ATOM 4248 C C . VAL A 1 554 ? 20.303 -5.323 -23.909 1.00 76.56 554 VAL A C 1
ATOM 4250 O O . VAL A 1 554 ? 21.082 -6.251 -24.120 1.00 76.56 554 VAL A O 1
ATOM 4253 N N . LEU A 1 555 ? 19.122 -5.213 -24.497 1.00 81.00 555 LEU A N 1
ATOM 4254 C CA . LEU A 1 555 ? 18.660 -6.030 -25.601 1.00 81.00 555 LEU A CA 1
ATOM 4255 C C . LEU A 1 555 ? 18.724 -5.192 -26.880 1.00 81.00 555 LEU A C 1
ATOM 4257 O O . LEU A 1 555 ? 18.030 -4.185 -27.015 1.00 81.00 555 LEU A O 1
ATOM 4261 N N . ASP A 1 556 ? 19.558 -5.624 -27.818 1.00 83.75 556 ASP A N 1
ATOM 4262 C CA . ASP A 1 556 ? 19.650 -5.051 -29.152 1.00 83.75 556 ASP A CA 1
ATOM 4263 C C . ASP A 1 556 ? 18.940 -5.944 -30.179 1.00 83.75 556 ASP A C 1
ATOM 4265 O O . ASP A 1 556 ? 18.985 -7.175 -30.089 1.00 83.75 556 ASP A O 1
ATOM 4269 N N . TYR A 1 557 ? 18.383 -5.320 -31.212 1.00 81.00 557 TYR A N 1
ATOM 4270 C CA . TYR A 1 557 ? 18.011 -5.941 -32.477 1.00 81.00 557 TYR A CA 1
ATOM 4271 C C . TYR A 1 557 ? 19.098 -5.674 -33.520 1.00 81.00 557 TYR A C 1
ATOM 4273 O O . TYR A 1 557 ? 19.409 -4.529 -33.829 1.00 81.00 557 TYR A O 1
ATOM 4281 N N . CYS A 1 558 ? 19.673 -6.732 -34.078 1.00 83.00 558 CYS A N 1
ATOM 4282 C CA . CYS A 1 558 ? 20.785 -6.700 -35.031 1.00 83.00 558 CYS A CA 1
ATOM 4283 C C . CYS A 1 558 ? 20.343 -6.854 -36.495 1.00 83.00 558 CYS A C 1
ATOM 4285 O O . CYS A 1 558 ? 21.159 -7.131 -37.375 1.00 83.00 558 CYS A O 1
ATOM 4287 N N . GLY A 1 559 ? 19.042 -6.720 -36.763 1.00 75.75 559 GLY A N 1
ATOM 4288 C CA . GLY A 1 559 ? 18.480 -6.859 -38.101 1.00 75.75 559 GLY A CA 1
ATOM 4289 C C . GLY A 1 559 ? 18.063 -8.290 -38.472 1.00 75.75 559 GLY A C 1
ATOM 4290 O O . GLY A 1 559 ? 18.169 -9.226 -37.670 1.00 75.75 559 GLY A O 1
ATOM 4291 N N . PRO A 1 560 ? 17.540 -8.473 -39.699 1.00 71.62 560 PRO A N 1
ATOM 4292 C CA . PRO A 1 560 ? 17.053 -9.761 -40.178 1.00 71.62 560 PRO A CA 1
ATOM 4293 C C . PRO A 1 560 ? 18.184 -10.790 -40.277 1.00 71.62 560 PRO A C 1
ATOM 4295 O O . PRO A 1 560 ? 19.348 -10.451 -40.506 1.00 71.62 560 PRO A O 1
ATOM 4298 N N . ALA A 1 561 ? 17.837 -12.073 -40.149 1.00 64.44 561 ALA A N 1
ATOM 4299 C CA . ALA A 1 561 ? 18.806 -13.146 -40.325 1.00 64.44 561 ALA A CA 1
ATOM 4300 C C . ALA A 1 561 ? 19.430 -13.096 -41.743 1.00 64.44 561 ALA A C 1
ATOM 4302 O O . ALA A 1 561 ? 18.762 -12.695 -42.705 1.00 64.44 561 ALA A O 1
ATOM 4303 N N . PRO A 1 562 ? 20.707 -13.500 -41.920 1.00 52.22 562 PRO A N 1
ATOM 4304 C CA . PRO A 1 562 ? 21.378 -13.429 -43.216 1.00 52.22 562 PRO A CA 1
ATOM 4305 C C . PRO A 1 562 ? 20.594 -14.143 -44.331 1.00 52.22 562 PRO A C 1
ATOM 4307 O O . PRO A 1 562 ? 20.528 -15.372 -44.365 1.00 52.22 562 PRO A O 1
ATOM 4310 N N . GLY A 1 563 ? 20.058 -13.370 -45.282 1.00 51.94 563 GLY A N 1
ATOM 4311 C CA . GLY A 1 563 ? 19.303 -13.882 -46.434 1.00 51.94 563 GLY A CA 1
ATOM 4312 C C . GLY A 1 563 ? 17.792 -13.628 -46.410 1.00 51.94 563 GLY A C 1
ATOM 4313 O O . GLY A 1 563 ? 17.116 -14.095 -47.326 1.00 51.94 563 GLY A O 1
ATOM 4314 N N . GLU A 1 564 ? 17.273 -12.886 -45.429 1.00 53.81 564 GLU A N 1
ATOM 4315 C CA . GLU A 1 564 ? 15.845 -12.558 -45.315 1.00 53.81 564 GLU A CA 1
ATOM 4316 C C . GLU A 1 564 ? 15.533 -11.081 -45.611 1.00 53.81 564 GLU A C 1
ATOM 4318 O O . GLU A 1 564 ? 16.328 -10.189 -45.314 1.00 53.81 564 GLU A O 1
ATOM 4323 N N . GLU A 1 565 ? 14.368 -10.816 -46.217 1.00 47.09 565 GLU A N 1
ATOM 4324 C CA . GLU A 1 565 ? 13.832 -9.457 -46.378 1.00 47.09 565 GLU A CA 1
ATOM 4325 C C . GLU A 1 565 ? 13.077 -9.023 -45.112 1.00 47.09 565 GLU A C 1
ATOM 4327 O O . GLU A 1 565 ? 12.361 -9.815 -44.497 1.00 47.09 565 GLU A O 1
ATOM 4332 N N . LEU A 1 566 ? 13.212 -7.744 -44.750 1.00 45.12 566 LEU A N 1
ATOM 4333 C CA . LEU A 1 566 ? 12.471 -7.114 -43.658 1.00 45.12 566 LEU A CA 1
ATOM 4334 C C . LEU A 1 566 ? 10.961 -7.192 -43.930 1.00 45.12 566 LEU A C 1
ATOM 4336 O O . LEU A 1 566 ? 10.439 -6.507 -44.811 1.00 45.12 566 LEU A O 1
ATOM 4340 N N . PHE A 1 567 ? 10.239 -7.964 -43.120 1.00 42.50 567 PHE A N 1
ATOM 4341 C CA . PHE A 1 567 ? 8.814 -7.728 -42.928 1.00 42.50 567 PHE A CA 1
ATOM 4342 C C . PHE A 1 567 ? 8.696 -6.563 -41.951 1.00 42.50 567 PHE A C 1
ATOM 4344 O O . PHE A 1 567 ? 8.764 -6.756 -40.742 1.00 42.50 567 PHE A O 1
ATOM 4351 N N . LEU A 1 568 ? 8.599 -5.345 -42.487 1.00 32.44 568 LEU A N 1
ATOM 4352 C CA . LEU A 1 568 ? 8.347 -4.138 -41.703 1.00 32.44 568 LEU A CA 1
ATOM 4353 C C . LEU A 1 568 ? 7.018 -4.292 -40.946 1.00 32.44 568 LEU A C 1
ATOM 4355 O O . LEU A 1 568 ? 5.948 -4.014 -41.483 1.00 32.44 568 LEU A O 1
ATOM 4359 N N . THR A 1 569 ? 7.085 -4.734 -39.695 1.00 36.66 569 THR A N 1
ATOM 4360 C CA . THR A 1 569 ? 6.152 -4.302 -38.657 1.00 36.66 569 THR A CA 1
ATOM 4361 C C . THR A 1 569 ? 6.725 -3.008 -38.080 1.00 36.66 569 THR A C 1
ATOM 4363 O O . THR A 1 569 ? 7.936 -2.862 -37.952 1.00 36.66 569 THR A O 1
ATOM 4366 N N . HIS A 1 570 ? 5.884 -2.013 -37.832 1.00 36.25 570 HIS A N 1
ATOM 4367 C CA . HIS A 1 570 ? 6.253 -0.597 -37.696 1.00 36.25 570 HIS A CA 1
ATOM 4368 C C . HIS A 1 570 ? 7.035 -0.217 -36.407 1.00 36.25 570 HIS A C 1
ATOM 4370 O O . HIS A 1 570 ? 6.830 0.865 -35.877 1.00 36.25 570 HIS A O 1
ATOM 4376 N N . GLN A 1 571 ? 7.947 -1.054 -35.892 1.00 34.88 571 GLN A N 1
ATOM 4377 C CA . GLN A 1 571 ? 8.791 -0.711 -34.728 1.00 34.88 571 GLN A CA 1
ATOM 4378 C C . GLN A 1 571 ? 9.959 0.237 -35.063 1.00 34.88 571 GLN A C 1
ATOM 4380 O O . GLN A 1 571 ? 10.594 0.773 -34.160 1.00 34.88 571 GLN A O 1
ATOM 4385 N N . HIS A 1 572 ? 10.202 0.529 -36.346 1.00 27.59 572 HIS A N 1
ATOM 4386 C CA . HIS A 1 572 ? 11.159 1.549 -36.773 1.00 27.59 572 HIS A CA 1
ATOM 4387 C C . HIS A 1 572 ? 10.535 2.512 -37.779 1.00 27.59 572 HIS A C 1
ATOM 4389 O O . HIS A 1 572 ? 10.545 2.288 -38.988 1.00 27.59 572 HIS A O 1
ATOM 4395 N N . SER A 1 573 ? 10.064 3.651 -37.289 1.00 25.25 573 SER A N 1
ATOM 4396 C CA . SER A 1 573 ? 10.069 4.868 -38.090 1.00 25.25 573 SER A CA 1
ATOM 4397 C C . SER A 1 573 ? 10.447 6.029 -37.196 1.00 25.25 573 SER A C 1
ATOM 4399 O O . SER A 1 573 ? 9.574 6.620 -36.585 1.00 25.25 573 SER A O 1
ATOM 4401 N N . HIS A 1 574 ? 11.743 6.318 -37.097 1.00 26.17 574 HIS A N 1
ATOM 4402 C CA . HIS A 1 574 ? 12.275 7.680 -37.137 1.00 26.17 574 HIS A CA 1
ATOM 4403 C C . HIS A 1 574 ? 13.804 7.612 -37.207 1.00 26.17 574 HIS A C 1
ATOM 4405 O O . HIS A 1 574 ? 14.512 7.951 -36.269 1.00 26.17 574 HIS A O 1
ATOM 4411 N N . GLU A 1 575 ? 14.320 7.217 -38.371 1.00 27.78 575 GLU A N 1
ATOM 4412 C CA . GLU A 1 575 ? 15.667 7.613 -38.764 1.00 27.78 575 GLU A CA 1
ATOM 4413 C C . GLU A 1 575 ? 15.616 8.320 -40.125 1.00 27.78 575 GLU A C 1
ATOM 4415 O O . GLU A 1 575 ? 15.113 7.798 -41.117 1.00 27.78 575 GLU A O 1
ATOM 4420 N N . VAL A 1 576 ? 16.154 9.543 -40.128 1.00 27.78 576 VAL A N 1
ATOM 4421 C CA . VAL A 1 576 ? 16.638 10.294 -41.297 1.00 27.78 576 VAL A CA 1
ATOM 4422 C C . VAL A 1 576 ? 15.581 10.840 -42.273 1.00 27.78 576 VAL A C 1
ATOM 4424 O O . VAL A 1 576 ? 15.460 10.411 -43.418 1.00 27.78 576 VAL A O 1
ATOM 4427 N N . LEU A 1 577 ? 14.903 11.928 -41.885 1.00 24.47 577 LEU A N 1
ATOM 4428 C CA . LEU A 1 577 ? 14.382 12.897 -42.865 1.00 24.47 577 LEU A CA 1
ATOM 4429 C C . LEU A 1 577 ? 14.338 14.329 -42.312 1.00 24.47 577 LEU A C 1
ATOM 4431 O O . LEU A 1 577 ? 13.320 15.011 -42.354 1.00 24.47 577 LEU A O 1
ATOM 4435 N N . LEU A 1 578 ? 15.476 14.803 -41.802 1.00 26.64 578 LEU A N 1
ATOM 4436 C CA . LEU A 1 578 ? 15.674 16.218 -41.463 1.00 26.64 578 LEU A CA 1
ATOM 4437 C C . LEU A 1 578 ? 16.947 16.814 -42.072 1.00 26.64 578 LEU A C 1
ATOM 4439 O O . LEU A 1 578 ? 17.444 17.828 -41.600 1.00 26.64 578 LEU A O 1
ATOM 4443 N N . ASP A 1 579 ? 17.427 16.244 -43.179 1.00 26.47 579 ASP A N 1
ATOM 4444 C CA . ASP A 1 579 ? 18.614 16.762 -43.868 1.00 26.47 579 ASP A CA 1
ATOM 4445 C C . ASP A 1 579 ? 18.301 17.694 -45.054 1.00 26.47 579 ASP A C 1
ATOM 4447 O O . ASP A 1 579 ? 19.213 18.080 -45.779 1.00 26.47 579 ASP A O 1
ATOM 4451 N N . HIS A 1 580 ? 17.039 18.092 -45.297 1.00 27.03 580 HIS A N 1
ATOM 4452 C CA . HIS A 1 580 ? 16.668 18.852 -46.513 1.00 27.03 580 HIS A CA 1
ATOM 4453 C C . HIS A 1 580 ? 15.729 20.069 -46.345 1.00 27.03 580 HIS A C 1
ATOM 4455 O O . HIS A 1 580 ? 15.129 20.489 -47.334 1.00 27.03 580 HIS A O 1
ATOM 4461 N N . VAL A 1 581 ? 15.616 20.708 -45.166 1.00 27.81 581 VAL A N 1
ATOM 4462 C CA . VAL A 1 581 ? 14.802 21.955 -45.042 1.00 27.81 581 VAL A CA 1
ATOM 4463 C C . VAL A 1 581 ? 15.482 23.149 -44.340 1.00 27.81 581 VAL A C 1
ATOM 4465 O O . VAL A 1 581 ? 14.896 24.224 -44.285 1.00 27.81 581 VAL A O 1
ATOM 4468 N N . VAL A 1 582 ? 16.756 23.090 -43.935 1.00 28.23 582 VAL A N 1
ATOM 4469 C CA . VAL A 1 582 ? 17.466 24.303 -43.452 1.00 28.23 582 VAL A CA 1
ATOM 4470 C C . VAL A 1 582 ? 18.580 24.709 -44.410 1.00 28.23 582 VAL A C 1
ATOM 4472 O O . VAL A 1 582 ? 19.769 24.620 -44.130 1.00 28.23 582 VAL A O 1
ATOM 4475 N N . ALA A 1 583 ? 18.163 25.200 -45.574 1.00 28.81 583 ALA A N 1
ATOM 4476 C CA . ALA A 1 583 ? 19.010 25.961 -46.485 1.00 28.81 583 ALA A CA 1
ATOM 4477 C C . ALA A 1 583 ? 18.353 27.309 -46.815 1.00 28.81 583 ALA A C 1
ATOM 4479 O O . ALA A 1 583 ? 18.111 27.613 -47.977 1.00 28.81 583 ALA A O 1
ATOM 4480 N N . ALA A 1 584 ? 18.040 28.114 -45.795 1.00 31.42 584 ALA A N 1
ATOM 4481 C CA . ALA A 1 584 ? 17.840 29.559 -45.943 1.00 31.42 584 ALA A CA 1
ATOM 4482 C C . ALA A 1 584 ? 17.785 30.258 -44.575 1.00 31.42 584 ALA A C 1
ATOM 4484 O O . ALA A 1 584 ? 16.710 30.457 -44.024 1.00 31.42 584 ALA A O 1
ATOM 4485 N N . HIS A 1 585 ? 18.960 30.612 -44.051 1.00 29.41 585 HIS A N 1
ATOM 4486 C CA . HIS A 1 585 ? 19.312 31.909 -43.448 1.00 29.41 585 HIS A CA 1
ATOM 4487 C C . HIS A 1 585 ? 20.380 31.715 -42.369 1.00 29.41 585 HIS A C 1
ATOM 4489 O O . HIS A 1 585 ? 20.108 31.230 -41.278 1.00 29.41 585 HIS A O 1
ATOM 4495 N N . GLY A 1 586 ? 21.613 32.096 -42.708 1.00 26.73 586 GLY A N 1
ATOM 4496 C CA . GLY A 1 586 ? 22.674 32.277 -41.725 1.00 26.73 586 GLY A CA 1
ATOM 4497 C C . GLY A 1 586 ? 22.442 33.535 -40.890 1.00 26.73 586 GLY A C 1
ATOM 4498 O O . GLY A 1 586 ? 21.829 34.484 -41.372 1.00 26.73 586 GLY A O 1
ATOM 4499 N N . ASP A 1 587 ? 22.954 33.556 -39.665 1.00 29.61 587 ASP A N 1
ATOM 4500 C CA . ASP A 1 587 ? 24.238 34.205 -39.388 1.00 29.61 587 ASP A CA 1
ATOM 4501 C C . ASP A 1 587 ? 24.772 33.764 -38.010 1.00 29.61 587 ASP A C 1
ATOM 4503 O O . ASP A 1 587 ? 24.048 33.198 -37.194 1.00 29.61 587 ASP A O 1
ATOM 4507 N N . ALA A 1 588 ? 26.068 33.972 -37.814 1.00 31.70 588 ALA A N 1
ATOM 4508 C CA . ALA A 1 588 ? 26.931 33.414 -36.778 1.00 31.70 588 ALA A CA 1
ATOM 4509 C C . ALA A 1 588 ? 26.705 33.924 -35.336 1.00 31.70 588 ALA A C 1
ATOM 4511 O O . ALA A 1 588 ? 26.285 35.059 -35.118 1.00 31.70 588 ALA A O 1
ATOM 4512 N N . GLY A 1 589 ? 27.134 33.123 -34.349 1.00 26.00 589 GLY A N 1
ATOM 4513 C CA . GLY A 1 589 ? 27.339 33.565 -32.964 1.00 26.00 589 GLY A CA 1
ATOM 4514 C C . GLY A 1 589 ? 27.724 32.436 -32.005 1.00 26.00 589 GLY A C 1
ATOM 4515 O O . GLY A 1 589 ? 26.863 31.701 -31.545 1.00 26.00 589 GLY A O 1
ATOM 4516 N N . GLU A 1 590 ? 29.021 32.309 -31.725 1.00 30.50 590 GLU A N 1
ATOM 4517 C CA . GLU A 1 590 ? 29.652 31.404 -30.752 1.00 30.50 590 GLU A CA 1
ATOM 4518 C C . GLU A 1 590 ? 29.001 31.433 -29.355 1.00 30.50 590 GLU A C 1
ATOM 4520 O O . GLU A 1 590 ? 28.804 32.512 -28.809 1.00 30.50 590 GLU A O 1
ATOM 4525 N N . HIS A 1 591 ? 28.805 30.264 -28.732 1.00 29.91 591 HIS A N 1
ATOM 4526 C CA . HIS A 1 591 ? 29.285 29.978 -27.370 1.00 29.91 591 HIS A CA 1
ATOM 4527 C C . HIS A 1 591 ? 29.263 28.465 -27.099 1.00 29.91 591 HIS A C 1
ATOM 4529 O O . HIS A 1 591 ? 28.216 27.831 -27.035 1.00 29.91 591 HIS A O 1
ATOM 4535 N N . ALA A 1 592 ? 30.467 27.908 -26.964 1.00 28.38 592 ALA A N 1
ATOM 4536 C CA . ALA A 1 592 ? 30.740 26.528 -26.599 1.00 28.38 592 ALA A CA 1
ATOM 4537 C C . ALA A 1 592 ? 30.553 26.297 -25.090 1.00 28.38 592 ALA A C 1
ATOM 4539 O O . ALA A 1 592 ? 30.950 27.130 -24.271 1.00 28.38 592 ALA A O 1
ATOM 4540 N N . GLY A 1 593 ? 30.009 25.131 -24.750 1.00 25.22 593 GLY A N 1
ATOM 4541 C CA . GLY A 1 593 ? 29.862 24.607 -23.397 1.00 25.22 593 GLY A CA 1
ATOM 4542 C C . GLY A 1 593 ? 29.497 23.128 -23.466 1.00 25.22 593 GLY A C 1
ATOM 4543 O O . GLY A 1 593 ? 28.369 22.761 -23.164 1.00 25.22 593 GLY A O 1
ATOM 4544 N N . ASP A 1 594 ? 30.439 22.312 -23.944 1.00 24.06 594 ASP A N 1
ATOM 4545 C CA . ASP A 1 594 ? 30.310 20.861 -24.086 1.00 24.06 594 ASP A CA 1
ATOM 4546 C C . ASP A 1 594 ? 30.057 20.180 -22.730 1.00 24.06 594 ASP A C 1
ATOM 4548 O O . ASP A 1 594 ? 30.961 20.059 -21.902 1.00 24.06 594 ASP A O 1
ATOM 4552 N N . ALA A 1 595 ? 28.842 19.665 -22.540 1.00 26.69 595 ALA A N 1
ATOM 4553 C CA . ALA A 1 595 ? 28.586 18.472 -21.739 1.00 26.69 595 ALA A CA 1
ATOM 4554 C C . ALA A 1 595 ? 28.306 17.328 -22.722 1.00 26.69 595 ALA A C 1
ATOM 4556 O O . ALA A 1 595 ? 27.165 16.961 -22.989 1.00 26.69 595 ALA A O 1
ATOM 4557 N N . ALA A 1 596 ? 29.375 16.827 -23.340 1.00 25.55 596 ALA A N 1
ATOM 4558 C CA . ALA A 1 596 ? 29.311 15.635 -24.164 1.00 25.55 596 ALA A CA 1
ATOM 4559 C C . ALA A 1 596 ? 29.012 14.429 -23.262 1.00 25.55 596 ALA A C 1
ATOM 4561 O O . ALA A 1 596 ? 29.862 14.013 -22.471 1.00 25.55 596 ALA A O 1
ATOM 4562 N N . HIS A 1 597 ? 27.812 13.860 -23.398 1.00 26.09 597 HIS A N 1
ATOM 4563 C CA . HIS A 1 597 ? 27.591 12.455 -23.084 1.00 26.09 597 HIS A CA 1
ATOM 4564 C C . HIS A 1 597 ? 28.584 11.647 -23.921 1.00 26.09 597 HIS A C 1
ATOM 4566 O O . HIS A 1 597 ? 28.609 11.747 -25.149 1.00 26.09 597 HIS A O 1
ATOM 4572 N N . ALA A 1 598 ? 29.462 10.912 -23.246 1.00 25.98 598 ALA A N 1
ATOM 4573 C CA . ALA A 1 598 ? 30.420 10.034 -23.888 1.00 25.98 598 ALA A CA 1
ATOM 4574 C C . ALA A 1 598 ? 29.662 8.878 -24.555 1.00 25.98 598 ALA A C 1
ATOM 4576 O O . ALA A 1 598 ? 29.370 7.867 -23.926 1.00 25.98 598 ALA A O 1
ATOM 4577 N N . GLY A 1 599 ? 29.331 9.051 -25.834 1.00 29.09 599 GLY A N 1
ATOM 4578 C CA . GLY A 1 599 ? 29.076 7.941 -26.737 1.00 29.09 599 GLY A CA 1
ATOM 4579 C C . GLY A 1 599 ? 30.381 7.177 -26.929 1.00 29.09 599 GLY A C 1
ATOM 4580 O O . GLY A 1 599 ? 31.270 7.622 -27.659 1.00 29.09 599 GLY A O 1
ATOM 4581 N N . GLU A 1 600 ? 30.521 6.055 -26.230 1.00 28.72 600 GLU A N 1
ATOM 4582 C CA . GLU A 1 600 ? 31.492 5.033 -26.602 1.00 28.72 600 GLU A CA 1
ATOM 4583 C C . GLU A 1 600 ? 31.079 4.381 -27.930 1.00 28.72 600 GLU A C 1
ATOM 4585 O O . GLU A 1 600 ? 29.908 4.343 -28.300 1.00 28.72 600 GLU A O 1
ATOM 4590 N N . ALA A 1 601 ? 32.093 3.966 -28.689 1.00 27.00 601 ALA A N 1
ATOM 4591 C CA . ALA A 1 601 ? 32.050 3.637 -30.109 1.00 27.00 601 ALA A CA 1
ATOM 4592 C C . ALA A 1 601 ? 30.875 2.733 -30.539 1.00 27.00 601 ALA A C 1
ATOM 4594 O O . ALA A 1 601 ? 30.669 1.650 -30.003 1.00 27.00 601 ALA A O 1
ATOM 4595 N N . THR A 1 602 ? 30.173 3.173 -31.585 1.00 34.28 602 THR A N 1
ATOM 4596 C CA . THR A 1 602 ? 29.073 2.474 -32.256 1.00 34.28 602 THR A CA 1
ATOM 4597 C C . THR A 1 602 ? 29.509 1.121 -32.822 1.00 34.28 602 THR A C 1
ATOM 4599 O O . THR A 1 602 ? 30.330 1.065 -33.743 1.00 34.28 602 THR A O 1
ATOM 4602 N N . ASP A 1 603 ? 28.905 0.054 -32.312 1.00 44.62 603 ASP A N 1
ATOM 4603 C CA . ASP A 1 603 ? 28.828 -1.257 -32.948 1.00 44.62 603 ASP A CA 1
ATOM 4604 C C . ASP A 1 603 ? 27.752 -1.171 -34.047 1.00 44.62 603 ASP A C 1
ATOM 4606 O O . ASP A 1 603 ? 26.559 -1.165 -33.761 1.00 44.62 603 ASP A O 1
ATOM 4610 N N . GLN A 1 604 ? 28.177 -0.929 -35.290 1.00 49.97 604 GLN A N 1
ATOM 4611 C CA . GLN A 1 604 ? 27.378 -0.294 -36.355 1.00 49.97 604 GLN A CA 1
ATOM 4612 C C . GLN A 1 604 ? 26.161 -1.072 -36.904 1.00 49.97 604 GLN A C 1
ATOM 4614 O O . GLN A 1 604 ? 25.505 -0.542 -37.794 1.00 49.97 604 GLN A O 1
ATOM 4619 N N . ASP A 1 605 ? 25.816 -2.252 -36.380 1.00 72.00 605 ASP A N 1
ATOM 4620 C CA . ASP A 1 605 ? 24.787 -3.124 -36.979 1.00 72.00 605 ASP A CA 1
ATOM 4621 C C . ASP A 1 605 ? 23.626 -3.521 -36.039 1.00 72.00 605 ASP A C 1
ATOM 4623 O O . ASP A 1 605 ? 22.736 -4.252 -36.471 1.00 72.00 605 ASP A O 1
ATOM 4627 N N . CYS A 1 606 ? 23.581 -3.053 -34.782 1.00 75.38 606 CYS A N 1
ATOM 4628 C CA . CYS A 1 606 ? 22.458 -3.356 -33.882 1.00 75.38 606 CYS A CA 1
ATOM 4629 C C . CYS A 1 606 ? 21.872 -2.112 -33.204 1.00 75.38 606 CYS A C 1
ATOM 4631 O O . CYS A 1 606 ? 22.601 -1.214 -32.782 1.00 75.38 606 CYS A O 1
ATOM 4633 N N . THR A 1 607 ? 20.549 -2.092 -33.061 1.00 74.56 607 THR A N 1
ATOM 4634 C CA . THR A 1 607 ? 19.774 -1.030 -32.415 1.00 74.56 607 THR A CA 1
ATOM 4635 C C . THR A 1 607 ? 19.268 -1.502 -31.060 1.00 74.56 607 THR A C 1
ATOM 4637 O O . THR A 1 607 ? 18.687 -2.576 -30.957 1.00 74.56 607 THR A O 1
ATOM 4640 N N . GLU A 1 608 ? 19.465 -0.697 -30.021 1.00 73.94 608 GLU A N 1
ATOM 4641 C CA . GLU A 1 608 ? 18.899 -0.950 -28.695 1.00 73.94 608 GLU A CA 1
ATOM 4642 C C . GLU A 1 608 ? 17.366 -0.866 -28.747 1.00 73.94 608 GLU A C 1
ATOM 4644 O O . GLU A 1 608 ? 16.812 0.120 -29.230 1.00 73.94 608 GLU A O 1
ATOM 4649 N N . ILE A 1 609 ? 16.692 -1.910 -28.267 1.00 66.31 609 ILE A N 1
ATOM 4650 C CA . ILE A 1 609 ? 15.222 -2.038 -28.281 1.00 66.31 609 ILE A CA 1
ATOM 4651 C C . ILE A 1 609 ? 14.635 -2.297 -26.891 1.00 66.31 609 ILE A C 1
ATOM 4653 O O . ILE A 1 609 ? 13.425 -2.231 -26.718 1.00 66.31 609 ILE A O 1
ATOM 4657 N N . GLY A 1 610 ? 15.485 -2.586 -25.906 1.00 65.88 610 GLY A N 1
ATOM 4658 C CA . GLY A 1 610 ? 15.100 -2.695 -24.508 1.00 65.88 610 GLY A CA 1
ATOM 4659 C C . GLY A 1 610 ? 16.326 -2.597 -23.613 1.00 65.88 610 GLY A C 1
ATOM 4660 O O . GLY A 1 610 ? 17.397 -3.108 -23.949 1.00 65.88 610 GLY A O 1
ATOM 4661 N N . ARG A 1 611 ? 16.184 -1.945 -22.464 1.00 69.25 611 ARG A N 1
ATOM 4662 C CA . ARG A 1 611 ? 17.233 -1.849 -21.451 1.00 69.25 611 ARG A CA 1
ATOM 4663 C C . ARG A 1 611 ? 16.624 -2.033 -20.077 1.00 69.25 611 ARG A C 1
ATOM 4665 O O . ARG A 1 611 ? 15.579 -1.487 -19.771 1.00 69.25 611 ARG A O 1
ATOM 4672 N N . TYR A 1 612 ? 17.363 -2.736 -19.243 1.00 63.09 612 TYR A N 1
ATOM 4673 C CA . TYR A 1 612 ? 17.175 -2.807 -17.809 1.00 63.09 612 TYR A CA 1
ATOM 4674 C C . TYR A 1 612 ? 18.322 -2.038 -17.136 1.00 63.09 612 TYR A C 1
ATOM 4676 O O . TYR A 1 612 ? 19.492 -2.260 -17.474 1.00 63.09 612 TYR A O 1
ATOM 4684 N N . PHE A 1 613 ? 17.996 -1.147 -16.196 1.00 58.09 613 PHE A N 1
ATOM 4685 C CA . PHE A 1 613 ? 18.937 -0.217 -15.556 1.00 58.09 613 PHE A CA 1
ATOM 4686 C C . PHE A 1 613 ? 19.056 -0.418 -14.039 1.00 58.09 613 PHE A C 1
ATOM 4688 O O . PHE A 1 613 ? 18.067 -0.659 -13.344 1.00 58.09 613 PHE A O 1
ATOM 4695 N N . ASN A 1 614 ? 20.266 -0.236 -13.496 1.00 54.50 614 ASN A N 1
ATOM 4696 C CA . ASN A 1 614 ? 20.497 -0.157 -12.051 1.00 54.50 614 ASN A CA 1
ATOM 4697 C C . ASN A 1 614 ? 20.426 1.285 -11.528 1.00 54.50 614 ASN A C 1
ATOM 4699 O O . ASN A 1 614 ? 21.374 2.050 -11.675 1.00 54.50 614 ASN A O 1
ATOM 4703 N N . GLN A 1 615 ? 19.345 1.644 -10.829 1.00 42.78 615 GLN A N 1
ATOM 4704 C CA . GLN A 1 615 ? 19.151 3.012 -10.322 1.00 42.78 615 GLN A CA 1
ATOM 4705 C C . GLN A 1 615 ? 20.102 3.444 -9.216 1.00 42.78 615 GLN A C 1
ATOM 4707 O O . GLN A 1 615 ? 20.169 4.635 -8.905 1.00 42.78 615 GLN A O 1
ATOM 4712 N N . SER A 1 616 ? 20.782 2.511 -8.550 1.00 42.72 616 SER A N 1
ATOM 4713 C CA . SER A 1 616 ? 21.720 2.914 -7.520 1.00 42.72 616 SER A CA 1
ATOM 4714 C C . SER A 1 616 ? 22.902 1.966 -7.391 1.00 42.72 616 SER A C 1
ATOM 4716 O O . SER A 1 616 ? 22.717 0.765 -7.158 1.00 42.72 616 SER A O 1
ATOM 4718 N N . PRO A 1 617 ? 24.126 2.527 -7.393 1.00 43.84 617 PRO A N 1
ATOM 4719 C CA . PRO A 1 617 ? 25.323 1.784 -7.048 1.00 43.84 617 PRO A CA 1
ATOM 4720 C C . PRO A 1 617 ? 25.205 1.113 -5.657 1.00 43.84 617 PRO A C 1
ATOM 4722 O O . PRO A 1 617 ? 25.833 0.105 -5.363 1.00 43.84 617 PRO A O 1
ATOM 4725 N N . ILE A 1 618 ? 24.370 1.611 -4.748 1.00 40.44 618 ILE A N 1
ATOM 4726 C CA . ILE A 1 618 ? 24.333 1.112 -3.365 1.00 40.44 618 ILE A CA 1
ATOM 4727 C C . ILE A 1 618 ? 23.757 -0.320 -3.264 1.00 40.44 618 ILE A C 1
ATOM 4729 O O . ILE A 1 618 ? 24.017 -1.012 -2.275 1.00 40.44 618 ILE A O 1
ATOM 4733 N N . TYR A 1 619 ? 23.037 -0.810 -4.279 1.00 48.22 619 TYR A N 1
ATOM 4734 C CA . TYR A 1 619 ? 22.322 -2.087 -4.217 1.00 48.22 619 TYR A CA 1
ATOM 4735 C C . TYR A 1 619 ? 22.912 -3.165 -5.127 1.00 48.22 619 TYR A C 1
ATOM 4737 O O . TYR A 1 619 ? 23.335 -2.924 -6.252 1.00 48.22 619 TYR A O 1
ATOM 4745 N N . SER A 1 620 ? 22.911 -4.403 -4.631 1.00 50.03 620 SER A N 1
ATOM 4746 C CA . SER A 1 620 ? 23.345 -5.570 -5.401 1.00 50.03 620 SER A CA 1
ATOM 4747 C C . SER A 1 620 ? 22.178 -6.186 -6.170 1.00 50.03 620 SER A C 1
ATOM 4749 O O . SER A 1 620 ? 21.249 -6.710 -5.558 1.00 50.03 620 SER A O 1
ATOM 4751 N N . GLN A 1 621 ? 22.261 -6.196 -7.499 1.00 57.50 621 GLN A N 1
ATOM 4752 C CA . GLN A 1 621 ? 21.252 -6.820 -8.353 1.00 57.50 621 GLN A CA 1
ATOM 4753 C C . GLN A 1 621 ? 21.456 -8.326 -8.513 1.00 57.50 621 GLN A C 1
ATOM 4755 O O . GLN A 1 621 ? 22.583 -8.831 -8.591 1.00 57.50 621 GLN A O 1
ATOM 4760 N N . ALA A 1 622 ? 20.339 -9.045 -8.588 1.00 53.94 622 ALA A N 1
ATOM 4761 C CA . ALA A 1 622 ? 20.315 -10.502 -8.544 1.00 53.94 622 ALA A CA 1
ATOM 4762 C C . ALA A 1 622 ? 19.743 -11.135 -9.834 1.00 53.94 622 ALA A C 1
ATOM 4764 O O . ALA A 1 622 ? 20.028 -12.301 -10.122 1.00 53.94 622 ALA A O 1
ATOM 4765 N N . GLY A 1 623 ? 19.058 -10.343 -10.665 1.00 65.06 623 GLY A N 1
ATOM 4766 C CA . GLY A 1 623 ? 18.640 -10.697 -12.016 1.00 65.06 623 GLY A CA 1
ATOM 4767 C C . GLY A 1 623 ? 18.342 -9.462 -12.868 1.00 65.06 623 GLY A C 1
ATOM 4768 O O . GLY A 1 623 ? 18.723 -8.354 -12.513 1.00 65.06 623 GLY A O 1
ATOM 4769 N N . ALA A 1 624 ? 17.709 -9.675 -14.011 1.00 69.44 624 ALA A N 1
ATOM 4770 C CA . ALA A 1 624 ? 17.107 -8.635 -14.835 1.00 69.44 624 ALA A CA 1
ATOM 4771 C C . ALA A 1 624 ? 16.032 -9.280 -15.712 1.00 69.44 624 ALA A C 1
ATOM 4773 O O . ALA A 1 624 ? 16.137 -10.472 -16.016 1.00 69.44 624 ALA A O 1
ATOM 4774 N N . GLN A 1 625 ? 15.024 -8.520 -16.117 1.00 71.25 625 GLN A N 1
ATOM 4775 C CA . GLN A 1 625 ? 14.000 -8.974 -17.049 1.00 71.25 625 GLN A CA 1
ATOM 4776 C C . GLN A 1 625 ? 13.690 -7.856 -18.043 1.00 71.25 625 GLN A C 1
ATOM 4778 O O . GLN A 1 625 ? 13.720 -6.686 -17.681 1.00 71.25 625 GLN A O 1
ATOM 4783 N N . ILE A 1 626 ? 13.490 -8.228 -19.303 1.00 68.31 626 ILE A N 1
ATOM 4784 C CA . ILE A 1 626 ? 13.041 -7.352 -20.390 1.00 68.31 626 ILE A CA 1
ATOM 4785 C C . ILE A 1 626 ? 11.910 -8.097 -21.086 1.00 68.31 626 ILE A C 1
ATOM 4787 O O . ILE A 1 626 ? 12.072 -9.280 -21.404 1.00 68.31 626 ILE A O 1
ATOM 4791 N N . GLU A 1 627 ? 10.781 -7.448 -21.320 1.00 64.81 627 GLU A N 1
ATOM 4792 C CA . GLU A 1 627 ? 9.664 -8.013 -22.069 1.00 64.81 627 GLU A CA 1
ATOM 4793 C C . GLU A 1 627 ? 9.515 -7.252 -23.391 1.00 64.81 627 GLU A C 1
ATOM 4795 O O . GLU A 1 627 ? 10.060 -6.177 -23.573 1.00 64.81 627 GLU A O 1
ATOM 4800 N N . ILE A 1 628 ? 8.933 -7.878 -24.409 1.00 66.75 628 ILE A N 1
ATOM 4801 C CA . ILE A 1 628 ? 8.679 -7.244 -25.706 1.00 66.75 628 ILE A CA 1
ATOM 4802 C C . ILE A 1 628 ? 7.400 -7.841 -26.270 1.00 66.75 628 ILE A C 1
ATOM 4804 O O . ILE A 1 628 ? 7.306 -9.058 -26.475 1.00 66.75 628 ILE A O 1
ATOM 4808 N N . ASN A 1 629 ? 6.441 -6.983 -26.608 1.00 66.31 629 ASN A N 1
ATOM 4809 C CA . ASN A 1 629 ? 5.290 -7.380 -27.405 1.00 66.31 629 ASN A CA 1
ATOM 4810 C C . ASN A 1 629 ? 5.675 -7.437 -28.886 1.00 66.31 629 ASN A C 1
ATOM 4812 O O . ASN A 1 629 ? 6.274 -6.516 -29.438 1.00 66.31 629 ASN A O 1
ATOM 4816 N N . ARG A 1 630 ? 5.280 -8.530 -29.546 1.00 70.75 630 ARG A N 1
ATOM 4817 C CA . ARG A 1 630 ? 5.399 -8.754 -30.996 1.00 70.75 630 ARG A CA 1
ATOM 4818 C C . ARG A 1 630 ? 6.836 -8.551 -31.506 1.00 70.75 630 ARG A C 1
ATOM 4820 O O . ARG A 1 630 ? 7.048 -7.741 -32.413 1.00 70.75 630 ARG A O 1
ATOM 4827 N N . PRO A 1 631 ? 7.824 -9.281 -30.951 1.00 75.12 631 PRO A N 1
ATOM 4828 C CA . PRO A 1 631 ? 9.221 -9.134 -31.347 1.00 75.12 631 PRO A CA 1
ATOM 4829 C C . PRO A 1 631 ? 9.394 -9.366 -32.854 1.00 75.12 631 PRO A C 1
ATOM 4831 O O . PRO A 1 631 ? 8.843 -10.314 -33.427 1.00 75.12 631 PRO A O 1
ATOM 4834 N N . GLN A 1 632 ? 10.182 -8.509 -33.501 1.00 73.69 632 GLN A N 1
ATOM 4835 C CA . GLN A 1 632 ? 10.519 -8.679 -34.907 1.00 73.69 632 GLN A CA 1
ATOM 4836 C C . GLN A 1 632 ? 11.319 -9.969 -35.144 1.00 73.69 632 GLN A C 1
ATOM 4838 O O . GLN A 1 632 ? 12.134 -10.369 -34.318 1.00 73.69 632 GLN A O 1
ATOM 4843 N N . PRO A 1 633 ? 11.138 -10.645 -36.288 1.00 76.94 633 PRO A N 1
ATOM 4844 C CA . PRO A 1 633 ? 12.027 -11.731 -36.675 1.00 76.94 633 PRO A CA 1
ATOM 4845 C C . PRO A 1 633 ? 13.432 -11.195 -36.977 1.00 76.94 633 PRO A C 1
ATOM 4847 O O . PRO A 1 633 ? 13.581 -10.166 -37.640 1.00 76.94 633 PRO A O 1
ATOM 4850 N N . GLY A 1 634 ? 14.468 -11.895 -36.527 1.00 84.62 634 GLY A N 1
ATOM 4851 C CA . GLY A 1 634 ? 15.856 -11.524 -36.792 1.00 84.62 634 GLY A CA 1
ATOM 4852 C C . GLY A 1 634 ? 16.811 -11.902 -35.670 1.00 84.62 634 GLY A C 1
ATOM 4853 O O . GLY A 1 634 ? 16.501 -12.731 -34.812 1.00 84.62 634 GLY A O 1
ATOM 4854 N N . ILE A 1 635 ? 18.001 -11.314 -35.709 1.00 87.88 635 ILE A N 1
ATOM 4855 C CA . ILE A 1 635 ? 19.054 -11.553 -34.727 1.00 87.88 635 ILE A CA 1
ATOM 4856 C C . ILE A 1 635 ? 18.915 -10.545 -33.595 1.00 87.88 635 ILE A C 1
ATOM 4858 O O . ILE A 1 635 ? 18.814 -9.346 -33.824 1.00 87.88 635 ILE A O 1
ATOM 4862 N N . TYR A 1 636 ? 18.926 -11.049 -32.371 1.00 89.00 636 TYR A N 1
ATOM 4863 C CA . TYR A 1 636 ? 18.902 -10.271 -31.145 1.00 89.00 636 TYR A CA 1
ATOM 4864 C C . TYR A 1 636 ? 20.197 -10.491 -30.392 1.00 89.00 636 TYR A C 1
ATOM 4866 O O . TYR A 1 636 ? 20.797 -11.567 -30.467 1.00 89.00 636 TYR A O 1
ATOM 4874 N N . ARG A 1 637 ? 20.604 -9.487 -29.626 1.00 88.88 637 ARG A N 1
ATOM 4875 C CA . ARG A 1 637 ? 21.807 -9.551 -28.812 1.00 88.88 637 ARG A CA 1
ATOM 4876 C C . ARG A 1 637 ? 21.567 -8.974 -27.437 1.00 88.88 637 ARG A C 1
ATOM 4878 O O . ARG A 1 637 ? 21.126 -7.845 -27.295 1.00 88.88 637 ARG A O 1
ATOM 4885 N N . ILE A 1 638 ? 21.943 -9.730 -26.422 1.00 85.75 638 ILE A N 1
ATOM 4886 C CA . ILE A 1 638 ? 21.978 -9.259 -25.047 1.00 85.75 638 ILE A CA 1
ATOM 4887 C C . ILE A 1 638 ? 23.386 -8.771 -24.734 1.00 85.75 638 ILE A C 1
ATOM 4889 O O . ILE A 1 638 ? 24.336 -9.539 -24.878 1.00 85.75 638 ILE A O 1
ATOM 4893 N N . ARG A 1 639 ? 23.539 -7.542 -24.249 1.00 82.56 639 ARG A N 1
ATOM 4894 C CA . ARG A 1 639 ? 24.798 -7.007 -23.718 1.00 82.56 639 ARG A CA 1
ATOM 4895 C C . ARG A 1 639 ? 24.697 -6.800 -22.210 1.00 82.56 639 ARG A C 1
ATOM 4897 O O . ARG A 1 639 ? 23.658 -6.400 -21.694 1.00 82.56 639 ARG A O 1
ATOM 4904 N N . GLN A 1 640 ? 25.800 -7.066 -21.517 1.00 71.94 640 GLN A N 1
ATOM 4905 C CA . GLN A 1 640 ? 26.022 -6.652 -20.130 1.00 71.94 640 GLN A CA 1
ATOM 4906 C C . GLN A 1 640 ? 27.137 -5.611 -20.099 1.00 71.94 640 GLN A C 1
ATOM 4908 O O . GLN A 1 640 ? 27.984 -5.602 -20.994 1.00 71.94 640 GLN A O 1
ATOM 4913 N N . ASN A 1 641 ? 27.187 -4.768 -19.067 1.00 66.00 641 ASN A N 1
ATOM 4914 C CA . ASN A 1 641 ? 28.339 -3.883 -18.906 1.00 66.00 641 ASN A CA 1
ATOM 4915 C C . ASN A 1 641 ? 29.642 -4.672 -18.636 1.00 66.00 641 ASN A C 1
ATOM 4917 O O . ASN A 1 641 ? 29.633 -5.802 -18.138 1.00 66.00 641 ASN A O 1
ATOM 4921 N N . GLU A 1 642 ? 30.787 -4.055 -18.942 1.00 57.25 642 GLU A N 1
ATOM 4922 C CA . GLU A 1 642 ? 32.104 -4.701 -18.836 1.00 57.25 642 GLU A CA 1
ATOM 4923 C C . GLU A 1 642 ? 32.555 -5.015 -17.399 1.00 57.25 642 GLU A C 1
ATOM 4925 O O . GLU A 1 642 ? 33.524 -5.748 -17.189 1.00 57.25 642 GLU A O 1
ATOM 4930 N N . GLN A 1 643 ? 31.873 -4.471 -16.391 1.00 56.47 643 GLN A N 1
ATOM 4931 C CA . GLN A 1 643 ? 32.267 -4.588 -14.988 1.00 56.47 643 GLN A CA 1
ATOM 4932 C C . GLN A 1 643 ? 31.822 -5.916 -14.357 1.00 56.47 643 GLN A C 1
ATOM 4934 O O . GLN A 1 643 ? 32.241 -6.239 -13.240 1.00 56.47 643 GLN A O 1
ATOM 4939 N N . ARG A 1 644 ? 31.036 -6.738 -15.069 1.00 59.38 644 ARG A N 1
ATOM 4940 C CA . ARG A 1 644 ? 30.585 -8.045 -14.583 1.00 59.38 644 ARG A CA 1
ATOM 4941 C C . ARG A 1 644 ? 31.444 -9.206 -15.091 1.00 59.38 644 ARG A C 1
ATOM 4943 O O . ARG A 1 644 ? 31.536 -9.481 -16.282 1.00 59.38 644 ARG A O 1
ATOM 4950 N N . LEU A 1 645 ? 32.032 -9.951 -14.151 1.00 54.78 645 LEU A N 1
ATOM 4951 C CA . LEU A 1 645 ? 32.900 -11.110 -14.432 1.00 54.78 645 LEU A CA 1
ATOM 4952 C C . LEU A 1 645 ? 32.285 -12.469 -14.037 1.00 54.78 645 LEU A C 1
ATOM 4954 O O . LEU A 1 645 ? 32.886 -13.510 -14.305 1.00 54.78 645 LEU A O 1
ATOM 4958 N N . GLY A 1 646 ? 31.121 -12.473 -13.376 1.00 64.81 646 GLY A N 1
ATOM 4959 C CA . GLY A 1 646 ? 30.447 -13.687 -12.895 1.00 64.81 646 GLY A CA 1
ATOM 4960 C C . GLY A 1 646 ? 29.516 -14.325 -13.939 1.00 64.81 646 GLY A C 1
ATOM 4961 O O . GLY A 1 646 ? 29.043 -13.616 -14.827 1.00 64.81 646 GLY A O 1
ATOM 4962 N N . PRO A 1 647 ? 29.239 -15.641 -13.847 1.00 70.00 647 PRO A N 1
ATOM 4963 C CA . PRO A 1 647 ? 28.310 -16.300 -14.755 1.00 70.00 647 PRO A CA 1
ATOM 4964 C C . PRO A 1 647 ? 26.889 -15.733 -14.642 1.00 70.00 647 PRO A C 1
ATOM 4966 O O . PRO A 1 647 ? 26.377 -15.470 -13.549 1.00 70.00 647 PRO A O 1
ATOM 4969 N N . THR A 1 648 ? 26.249 -15.578 -15.797 1.00 73.31 648 THR A N 1
ATOM 4970 C CA . THR A 1 648 ? 24.835 -15.217 -15.931 1.00 73.31 648 THR A CA 1
ATOM 4971 C C . THR A 1 648 ? 24.103 -16.313 -16.677 1.00 73.31 648 THR A C 1
ATOM 4973 O O . THR A 1 648 ? 24.564 -16.732 -17.734 1.00 73.31 648 THR A O 1
ATOM 4976 N N . ARG A 1 649 ? 22.953 -16.738 -16.153 1.00 80.50 649 ARG A N 1
ATOM 4977 C CA . ARG A 1 649 ? 22.013 -17.614 -16.848 1.00 80.50 649 ARG A CA 1
ATOM 4978 C C . ARG A 1 649 ? 20.954 -16.777 -17.550 1.00 80.50 649 ARG A C 1
ATOM 4980 O O . ARG A 1 649 ? 20.296 -15.972 -16.898 1.00 80.50 649 ARG A O 1
ATOM 4987 N N . TYR A 1 650 ? 20.757 -17.025 -18.837 1.00 83.19 650 TYR A N 1
ATOM 4988 C CA . TYR A 1 650 ? 19.674 -16.438 -19.617 1.00 83.19 650 TYR A CA 1
ATOM 4989 C C . TYR A 1 650 ? 18.548 -17.434 -19.877 1.00 83.19 650 TYR A C 1
ATOM 4991 O O . TYR A 1 650 ? 18.795 -18.618 -20.140 1.00 83.19 650 TYR A O 1
ATOM 4999 N N . GLU A 1 651 ? 17.324 -16.926 -19.831 1.00 84.62 651 GLU A N 1
ATOM 5000 C CA . GLU A 1 651 ? 16.115 -17.589 -20.300 1.00 84.62 651 GLU A CA 1
ATOM 5001 C C . GLU A 1 651 ? 15.357 -16.635 -21.225 1.00 84.62 651 GLU A C 1
ATOM 5003 O O . GLU A 1 651 ? 15.068 -15.505 -20.847 1.00 84.62 651 GLU A O 1
ATOM 5008 N N . VAL A 1 652 ? 15.073 -17.078 -22.450 1.00 87.94 652 VAL A N 1
ATOM 5009 C CA . VAL A 1 652 ? 14.238 -16.339 -23.404 1.00 87.94 652 VAL A CA 1
ATOM 5010 C C . VAL A 1 652 ? 12.969 -17.142 -23.642 1.00 87.94 652 VAL A C 1
ATOM 5012 O O . VAL A 1 652 ? 13.027 -18.239 -24.207 1.00 87.94 652 VAL A O 1
ATOM 5015 N N . ALA A 1 653 ? 11.835 -16.616 -23.197 1.00 85.62 653 ALA A N 1
ATOM 5016 C CA . ALA A 1 653 ? 10.526 -17.230 -23.358 1.00 85.62 653 ALA A CA 1
ATOM 5017 C C . ALA A 1 653 ? 9.740 -16.554 -24.485 1.00 85.62 653 ALA A C 1
ATOM 5019 O O . ALA A 1 653 ? 9.775 -15.334 -24.605 1.00 85.62 653 ALA A O 1
ATOM 5020 N N . PHE A 1 654 ? 9.021 -17.343 -25.289 1.00 86.50 654 PHE A N 1
ATOM 5021 C CA . PHE A 1 654 ? 8.129 -16.841 -26.339 1.00 86.50 654 PHE A CA 1
ATOM 5022 C C . PHE A 1 654 ? 6.686 -17.259 -26.056 1.00 86.50 654 PHE A C 1
ATOM 5024 O O . PHE A 1 654 ? 6.402 -18.442 -25.832 1.00 86.50 654 PHE A O 1
ATOM 5031 N N . THR A 1 655 ? 5.764 -16.302 -26.094 1.00 80.06 655 THR A N 1
ATOM 5032 C CA . THR A 1 655 ? 4.360 -16.499 -25.714 1.00 80.06 655 THR A CA 1
ATOM 5033 C C . THR A 1 655 ? 3.413 -16.354 -26.901 1.00 80.06 655 THR A C 1
ATOM 5035 O O . THR A 1 655 ? 3.717 -15.701 -27.904 1.00 80.06 655 THR A O 1
ATOM 5038 N N . ARG A 1 656 ? 2.265 -17.042 -26.798 1.00 78.25 656 ARG A N 1
ATOM 5039 C CA . ARG A 1 656 ? 1.166 -16.956 -27.774 1.00 78.25 656 ARG A CA 1
ATOM 5040 C C . ARG A 1 656 ? 0.336 -15.701 -27.603 1.00 78.25 656 ARG A C 1
ATOM 5042 O O . ARG A 1 656 ? -0.249 -15.270 -28.580 1.00 78.25 656 ARG A O 1
ATOM 5049 N N . ASP A 1 657 ? 0.297 -15.182 -26.387 1.00 70.25 657 ASP A N 1
ATOM 5050 C CA . ASP A 1 657 ? -0.311 -13.908 -26.043 1.00 70.25 657 ASP A CA 1
ATOM 5051 C C . ASP A 1 657 ? 0.780 -12.831 -26.002 1.00 70.25 657 ASP A C 1
ATOM 5053 O O . ASP A 1 657 ? 1.976 -13.157 -26.001 1.00 70.25 657 ASP A O 1
ATOM 5057 N N . ASP A 1 658 ? 0.375 -11.561 -25.980 1.00 63.00 658 ASP A N 1
ATOM 5058 C CA . ASP A 1 658 ? 1.299 -10.452 -25.733 1.00 63.00 658 ASP A CA 1
ATOM 5059 C C . ASP A 1 658 ? 2.081 -10.746 -24.434 1.00 63.00 658 ASP A C 1
ATOM 5061 O O . ASP A 1 658 ? 1.504 -11.253 -23.467 1.00 63.00 658 ASP A O 1
ATOM 5065 N N . ALA A 1 659 ? 3.390 -10.468 -24.412 1.00 55.50 659 ALA A N 1
ATOM 5066 C CA . ALA A 1 659 ? 4.186 -10.591 -23.184 1.00 55.50 659 ALA A CA 1
ATOM 5067 C C . ALA A 1 659 ? 3.593 -9.699 -22.079 1.00 55.50 659 ALA A C 1
ATOM 5069 O O . ALA A 1 659 ? 3.596 -10.071 -20.908 1.00 55.50 659 ALA A O 1
ATOM 5070 N N . ILE A 1 660 ? 2.985 -8.585 -22.499 1.00 52.03 660 ILE A N 1
ATOM 5071 C CA . ILE A 1 660 ? 2.241 -7.632 -21.684 1.00 52.03 660 ILE A CA 1
ATOM 5072 C C . ILE A 1 660 ? 0.797 -7.542 -22.215 1.00 52.03 660 ILE A C 1
ATOM 5074 O O . ILE A 1 660 ? 0.547 -6.872 -23.224 1.00 52.03 660 ILE A O 1
ATOM 5078 N N . PRO A 1 661 ? -0.172 -8.217 -21.572 1.00 44.09 661 PRO A N 1
ATOM 5079 C CA . PRO A 1 661 ? -1.569 -8.244 -22.009 1.00 44.09 661 PRO A CA 1
ATOM 5080 C C . PRO A 1 661 ? -2.263 -6.875 -21.901 1.00 44.09 661 PRO A C 1
ATOM 5082 O O . PRO A 1 661 ? -2.178 -6.211 -20.871 1.00 44.09 661 PRO A O 1
ATOM 5085 N N . GLY A 1 662 ? -3.014 -6.476 -22.936 1.00 43.53 662 GLY A N 1
ATOM 5086 C CA . GLY A 1 662 ? -3.794 -5.223 -22.949 1.00 43.53 662 GLY A CA 1
ATOM 5087 C C . GLY A 1 662 ? -3.062 -4.004 -23.525 1.00 43.53 662 GLY A C 1
ATOM 5088 O O . GLY A 1 662 ? -3.593 -2.897 -23.485 1.00 43.53 662 GLY A O 1
ATOM 5089 N N . TRP A 1 663 ? -1.870 -4.206 -24.085 1.00 52.00 663 TRP A N 1
ATOM 5090 C CA . TRP A 1 663 ? -1.041 -3.170 -24.697 1.00 52.00 663 TRP A CA 1
ATOM 5091 C C . TRP A 1 663 ? -0.848 -3.439 -26.193 1.00 52.00 663 TRP A C 1
ATOM 5093 O O . TRP A 1 663 ? 0.077 -4.143 -26.601 1.00 52.00 663 TRP A O 1
ATOM 5103 N N . SER A 1 664 ? -1.709 -2.857 -27.035 1.00 42.19 664 SER A N 1
ATOM 5104 C CA . SER A 1 664 ? -1.514 -2.868 -28.492 1.00 42.19 664 SER A CA 1
ATOM 5105 C C . SER A 1 664 ? -0.353 -1.977 -28.953 1.00 42.19 664 SER A C 1
ATOM 5107 O O . SER A 1 664 ? 0.137 -2.185 -30.066 1.00 42.19 664 SER A O 1
ATOM 5109 N N . ASP A 1 665 ? 0.108 -1.060 -28.089 1.00 43.53 665 ASP A N 1
ATOM 5110 C CA . ASP A 1 665 ? 0.918 0.104 -28.456 1.00 43.53 665 ASP A CA 1
ATOM 5111 C C . ASP A 1 665 ? 2.171 0.233 -27.564 1.00 43.53 665 ASP A C 1
ATOM 5113 O O . ASP A 1 665 ? 2.314 1.177 -26.788 1.00 43.53 665 ASP A O 1
ATOM 5117 N N . GLN A 1 666 ? 3.125 -0.695 -27.684 1.00 42.03 666 GLN A N 1
ATOM 5118 C CA . GLN A 1 666 ? 4.511 -0.406 -27.292 1.00 42.03 666 GLN A CA 1
ATOM 5119 C C . GLN A 1 666 ? 5.145 0.501 -28.351 1.00 42.03 666 GLN A C 1
ATOM 5121 O O . GLN A 1 666 ? 5.924 0.059 -29.195 1.00 42.03 666 GLN A O 1
ATOM 5126 N N . ALA A 1 667 ? 4.777 1.776 -28.341 1.00 36.59 667 ALA A N 1
ATOM 5127 C CA . ALA A 1 667 ? 5.550 2.803 -29.012 1.00 36.59 667 ALA A CA 1
ATOM 5128 C C . ALA A 1 667 ? 6.147 3.706 -27.927 1.00 36.59 667 ALA A C 1
ATOM 5130 O O . ALA A 1 667 ? 5.397 4.347 -27.191 1.00 36.59 667 ALA A O 1
ATOM 5131 N N . PRO A 1 668 ? 7.482 3.765 -27.782 1.00 31.89 668 PRO A N 1
ATOM 5132 C CA . PRO A 1 668 ? 8.092 4.830 -27.009 1.00 31.89 668 PRO A CA 1
ATOM 5133 C C . PRO A 1 668 ? 7.738 6.153 -27.694 1.00 31.89 668 PRO A C 1
ATOM 5135 O O . PRO A 1 668 ? 8.184 6.436 -28.806 1.00 31.89 668 PRO A O 1
ATOM 5138 N N . TYR A 1 669 ? 6.900 6.957 -27.049 1.00 32.75 669 TYR A N 1
ATOM 5139 C CA . TYR A 1 669 ? 6.650 8.325 -27.479 1.00 32.75 669 TYR A CA 1
ATOM 5140 C C . TYR A 1 669 ? 7.559 9.245 -26.667 1.00 32.75 669 TYR A C 1
ATOM 5142 O O . TYR A 1 669 ? 7.461 9.306 -25.443 1.00 32.75 669 TYR A O 1
ATOM 5150 N N . ASP A 1 670 ? 8.424 10.004 -27.339 1.00 29.09 670 ASP A N 1
ATOM 5151 C CA . ASP A 1 670 ? 9.061 11.164 -26.718 1.00 29.09 670 ASP A CA 1
ATOM 5152 C C . ASP A 1 670 ? 8.011 12.272 -26.559 1.00 29.09 670 ASP A C 1
ATOM 5154 O O . ASP A 1 670 ? 7.740 13.063 -27.464 1.00 29.09 670 ASP A O 1
ATOM 5158 N N . VAL A 1 671 ? 7.368 12.296 -25.397 1.00 33.59 671 VAL A N 1
ATOM 5159 C CA . VAL A 1 671 ? 6.442 13.361 -24.988 1.00 33.59 671 VAL A CA 1
ATOM 5160 C C . VAL A 1 671 ? 7.140 14.462 -24.193 1.00 33.59 671 VAL A C 1
ATOM 5162 O O . VAL A 1 671 ? 6.490 15.396 -23.718 1.00 33.59 671 VAL A O 1
ATOM 5165 N N . SER A 1 672 ? 8.472 14.445 -24.098 1.00 30.34 672 SER A N 1
ATOM 5166 C CA . SER A 1 672 ? 9.222 15.489 -23.409 1.00 30.34 672 SER A CA 1
ATOM 5167 C C . SER A 1 672 ? 9.431 16.727 -24.291 1.00 30.34 672 SER A C 1
ATOM 5169 O O . SER A 1 672 ? 10.534 17.239 -24.463 1.00 30.34 672 SER A O 1
ATOM 5171 N N . ARG A 1 673 ? 8.345 17.354 -24.764 1.00 35.22 673 ARG A N 1
ATOM 5172 C CA . ARG A 1 673 ? 8.413 18.772 -25.160 1.00 35.22 673 ARG A CA 1
ATOM 5173 C C . ARG A 1 673 ? 8.508 19.657 -23.914 1.00 35.22 673 ARG A C 1
ATOM 5175 O O . ARG A 1 673 ? 7.677 20.529 -23.682 1.00 35.22 673 ARG A O 1
ATOM 5182 N N . THR A 1 674 ? 9.588 19.518 -23.148 1.00 34.81 674 THR A N 1
ATOM 5183 C CA . THR A 1 674 ? 10.057 20.593 -22.254 1.00 34.81 674 THR A CA 1
ATOM 5184 C C . THR A 1 674 ? 10.354 21.878 -23.042 1.00 34.81 674 THR A C 1
ATOM 5186 O O . THR A 1 674 ? 10.359 22.974 -22.480 1.00 34.81 674 THR A O 1
ATOM 5189 N N . ASP A 1 675 ? 10.473 21.780 -24.370 1.00 40.22 675 ASP A N 1
ATOM 5190 C CA . ASP A 1 675 ? 10.432 22.908 -25.298 1.00 40.22 675 ASP A CA 1
ATOM 5191 C C . ASP A 1 675 ? 9.158 23.764 -25.176 1.00 40.22 675 ASP A C 1
ATOM 5193 O O . ASP A 1 675 ? 9.237 24.963 -25.421 1.00 40.22 675 ASP A O 1
ATOM 5197 N N . PHE A 1 676 ? 8.019 23.230 -24.708 1.00 40.25 676 PHE A N 1
ATOM 5198 C CA . PHE A 1 676 ? 6.827 24.035 -24.393 1.00 40.25 676 PHE A CA 1
ATOM 5199 C C . PHE A 1 676 ? 7.133 25.127 -23.355 1.00 40.25 676 PHE A C 1
ATOM 5201 O O . PHE A 1 676 ? 6.732 26.280 -23.520 1.00 40.25 676 PHE A O 1
ATOM 5208 N N . PHE A 1 677 ? 7.923 24.805 -22.326 1.00 43.91 677 PHE A N 1
ATOM 5209 C CA . PHE A 1 677 ? 8.360 25.784 -21.329 1.00 43.91 677 PHE A CA 1
ATOM 5210 C C . PHE A 1 677 ? 9.381 26.778 -21.907 1.00 43.91 677 PHE A C 1
ATOM 5212 O O . PHE A 1 677 ? 9.356 27.961 -21.565 1.00 43.91 677 PHE A O 1
ATOM 5219 N N . ARG A 1 678 ? 10.229 26.351 -22.855 1.00 45.31 678 ARG A N 1
ATOM 5220 C CA . ARG A 1 678 ? 11.125 27.262 -23.595 1.00 45.31 678 ARG A CA 1
ATOM 5221 C C . ARG A 1 678 ? 10.356 28.197 -24.531 1.00 45.31 678 ARG A C 1
ATOM 5223 O O . ARG A 1 678 ? 10.727 29.359 -24.671 1.00 45.31 678 ARG A O 1
ATOM 5230 N N . GLU A 1 679 ? 9.272 27.725 -25.136 1.00 43.56 679 GLU A N 1
ATOM 5231 C CA . GLU A 1 679 ? 8.364 28.530 -25.949 1.00 43.56 679 GLU A CA 1
ATOM 5232 C C . GLU A 1 679 ? 7.496 29.477 -25.114 1.00 43.56 679 GLU A C 1
ATOM 5234 O O . GLU A 1 679 ? 7.088 30.517 -25.627 1.00 43.56 679 GLU A O 1
ATOM 5239 N N . LEU A 1 680 ? 7.230 29.164 -23.844 1.00 38.50 680 LEU A N 1
ATOM 5240 C CA . LEU A 1 680 ? 6.551 30.064 -22.907 1.00 38.50 680 LEU A CA 1
ATOM 5241 C C . LEU A 1 680 ? 7.449 31.207 -22.421 1.00 38.50 680 LEU A C 1
ATOM 5243 O O . LEU A 1 680 ? 6.946 32.308 -22.210 1.00 38.50 680 LEU A O 1
ATOM 5247 N N . ASN A 1 681 ? 8.771 31.009 -22.350 1.00 47.00 681 ASN A N 1
ATOM 5248 C CA . ASN A 1 681 ? 9.731 32.063 -21.979 1.00 47.00 681 ASN A CA 1
ATOM 5249 C C . ASN A 1 681 ? 9.724 33.284 -22.915 1.00 47.00 681 ASN A C 1
ATOM 5251 O O . ASN A 1 681 ? 10.287 34.312 -22.567 1.00 47.00 681 ASN A O 1
ATOM 5255 N N . ARG A 1 682 ? 9.113 33.208 -24.106 1.00 42.94 682 ARG A N 1
ATOM 5256 C CA . ARG A 1 682 ? 8.935 34.390 -24.975 1.00 42.94 682 ARG A CA 1
ATOM 5257 C C . ARG A 1 682 ? 7.749 35.274 -24.566 1.00 42.94 682 ARG A C 1
ATOM 5259 O O . ARG A 1 682 ? 7.575 36.346 -25.141 1.00 42.94 682 ARG A O 1
ATOM 5266 N N . PHE A 1 683 ? 6.910 34.794 -23.648 1.00 41.12 683 PHE A N 1
ATOM 5267 C CA . PHE A 1 683 ? 5.695 35.458 -23.169 1.00 41.12 683 PHE A CA 1
ATOM 5268 C C . PHE A 1 683 ? 5.776 35.904 -21.698 1.00 41.12 683 PHE A C 1
ATOM 5270 O O . PHE A 1 683 ? 4.857 36.580 -21.234 1.00 41.12 683 PHE A O 1
ATOM 5277 N N . VAL A 1 684 ? 6.856 35.550 -20.994 1.00 39.69 684 VAL A N 1
ATOM 5278 C CA . VAL A 1 684 ? 7.244 36.048 -19.660 1.00 39.69 684 VAL A CA 1
ATOM 5279 C C . VAL A 1 684 ? 8.413 37.008 -19.838 1.00 39.69 684 VAL A C 1
ATOM 5281 O O . VAL A 1 684 ? 8.417 38.066 -19.169 1.00 39.69 684 VAL A O 1
#

Solvent-accessible surface area (backbone atoms only — not comparable to full-atom values): 38024 Å² total; per-residue (Å²): 139,86,86,88,82,89,79,85,88,88,85,88,68,80,76,63,66,63,60,67,70,68,73,79,73,71,78,78,73,80,75,76,76,54,67,52,14,62,50,68,76,43,24,69,64,20,65,27,44,65,26,24,38,36,8,59,38,62,81,39,86,72,39,50,83,83,38,47,26,59,34,52,27,78,47,77,82,36,65,71,50,47,55,43,19,50,57,33,47,23,70,65,34,64,58,27,34,43,78,41,48,44,29,85,77,37,42,86,36,84,95,34,72,90,48,71,26,28,42,67,11,39,43,41,85,85,76,48,57,58,56,44,74,38,42,36,36,42,41,28,41,79,79,38,89,55,54,69,37,78,28,45,30,35,39,34,35,15,20,46,32,21,19,13,46,26,15,37,61,7,45,62,41,41,54,50,48,44,42,49,34,21,22,20,29,68,74,64,52,50,91,80,58,60,36,76,82,70,58,15,26,70,92,51,59,36,42,57,45,68,82,63,45,85,82,68,79,43,44,33,31,48,54,46,24,33,48,27,38,39,36,38,32,57,50,19,62,40,6,36,46,44,32,24,62,93,77,68,29,74,34,32,29,52,24,38,21,31,43,48,58,55,59,32,21,26,66,56,92,65,62,60,60,77,54,48,55,56,40,61,46,46,40,50,33,40,51,51,53,51,50,47,49,43,20,61,75,46,23,76,84,43,42,31,56,27,31,37,32,30,36,30,30,60,55,45,55,29,45,28,35,44,24,44,46,88,38,72,63,57,72,55,54,47,50,53,49,51,52,30,49,52,42,25,42,54,38,32,52,61,71,48,50,57,31,80,56,29,24,45,77,93,66,32,76,60,92,51,73,62,52,54,94,88,58,73,92,74,55,58,38,21,21,37,59,45,74,39,42,42,48,81,69,73,73,47,85,86,42,10,25,54,15,31,20,33,15,18,63,84,93,36,33,41,13,48,25,28,31,34,41,27,40,69,19,34,36,71,85,45,73,82,62,51,44,76,58,52,40,51,33,23,50,53,37,36,29,47,55,35,25,46,53,40,52,65,75,46,90,74,88,68,74,90,77,76,83,80,85,89,79,84,86,83,72,88,77,75,88,78,77,92,71,77,84,84,80,72,65,83,75,50,77,77,36,50,47,52,80,59,49,74,71,49,74,42,66,36,49,63,56,53,74,49,78,42,60,27,65,97,74,61,16,31,35,28,6,30,38,42,38,39,41,39,64,30,61,90,52,35,33,83,37,88,90,68,57,72,60,69,54,41,45,36,36,25,43,45,45,55,48,97,92,57,82,85,80,84,65,86,87,77,84,89,80,89,88,79,88,84,80,89,86,85,81,88,83,90,82,92,81,91,78,88,80,75,76,82,77,72,83,81,66,91,62,53,45,80,77,47,42,35,63,59,93,48,60,89,54,60,56,28,32,41,65,48,64,36,65,54,61,72,51,16,32,33,35,36,37,48,46,78,79,44,72,62,50,30,36,35,36,38,44,45,30,81,50,47,58,49,79,94,60,95,70,93,64,92,63,90,62,75,60,62,56,57,60,61,63,46,59,79,80,109

=== Feature glossary ===
A reading guide for the features in this record.

Start from the sequence.

  · This is the polypeptide sequence — one letter per residue, N-terminus first. Length ranges from a few dozen residues for small domains to over a thousand for large multi-domain proteins.

Fold it, and you get atomic coordinates and the backbone conformation that goes with them.

  · Structure coordinates are given as an mmCIF _atom_site loop: one row per atom with element, residue name, chain id, sequence number, and x/y/z position in Å. Only the four main-chain atoms per residue are included here; side chains are omitted to keep the record compact.

  · Backbone dihedral angles. Every residue except chain termini has a φ (preceding-C → N → Cα → C) and a ψ (N → Cα → C → next-N). They are reported in degrees following the IUPAC sign convention. Secondary structure is essentially a statement about which (φ, ψ) basin each residue occupies.

  · The SS8 string is DSSP's per-residue secondary-structure call. α-helix (H) means an i→i+4 H-bond ladder; β-strand (E) means the residue participates in a β-sheet; 3₁₀ (G) and π (I) are tighter and wider helices; T/S are turns/bends; '-' is loop.

  · SS3 is a coarse helix/strand/coil call (letters a/b/c) made by the P-SEA algorithm from inter-Cα distances and dihedrals. It is less detailed than DSSP but needs only Cα positions.

Summarize the fold with a handful of shape descriptors and a per-residue structural alphabet.

  · Radius of gyration (Rg) is the root-mean-square distance of Cα atoms from their centroid — a single number for overall size and compactness. A globular domain of N residues has Rg ≈ 2.2·N^0.38 Å; an extended or disordered chain has a much larger Rg. The Cα contact count is the number of residue pairs whose Cα atoms are within 8 Å and are more than four positions apart in sequence — a standard proxy for tertiary packing density. The bounding box is the smallest axis-aligned box enclosing all Cα atoms.

  · The Foldseek 3Di string encodes local tertiary geometry as a 20-letter alphabet — one character per residue — derived from the relative positions of nearby Cα atoms. Unlike the amino-acid sequence, 3Di is a direct function of the 3D structure, so two proteins with the same fold have similar 3Di strings even at low sequence identity.

  · Solvent-accessible surface area (SASA) is the area in Å² traced out by the centre of a 1.4 Å probe sphere (a water molecule) rolled over the protein's van der Waals surface (Shrake–Rupley / Lee–Richards construction). Buried residues have near-zero SASA; fully exposed residues can exceed 200 Å². The total SASA scales roughly with the number of surface residues.

Ask how reliable the model is.

  · pLDDT (predicted Local Distance Difference Test) is AlphaFold's per-residue confidence score, ranging from 0 to 100. Values above 90 indicate high confidence (typically well-packed cores); 70–90 is confident; 50–70 low confidence; below 50 usually means the region is disordered or the prediction is unreliable there. AlphaFold stores pLDDT in the mmCIF B-factor column.

  · B-factor (Debye–Waller factor) reflects atomic displacement in the crystal lattice. It is an experimental observable (units Å²), not a prediction; low values mean the atom is pinned down, high values mean it moves or is heterogeneous across the crystal.

  · Predicted Aligned Error (PAE) is an AlphaFold confidence matrix: entry (i, j) is the expected error in the position of residue j, in ångströms, when the prediction is superimposed on the true structure at residue i. Low PAE within a block of residues means that block is internally rigid and well-predicted; high PAE between two blocks means their relative placement is uncertain even if each block individually is confident.

Place it in context: what it resembles, what it is annotated as, and how it looks.

  · Nearest PDB neighbors are the top structural matches found by Foldseek when searching this structure against the entire Protein Data Bank. Each hit reports a TM-score (0 to 1; >0.5 almost always implies the same fold) and an E-value. These are *structural* homologs — they may share no detectable sequence similarity.

  · Functional annotations link the protein to curated databases. InterPro entries identify conserved domains and families by matching the sequence against member-database signatures (Pfam, PROSITE, CDD, …). Gene Ontology (GO) terms describe molecular function, biological process, and cellular component in a controlled vocabulary. CATH places the structure in a hierarchical fold classification (Class/Architecture/Topology/Homologous-superfamily). The organism is the source species.

  · Three diagnostic plots accompany the record. The Cα contact map visualizes the tertiary structure as a 2D adjacency matrix (8 Å cutoff, sequence-local contacts suppressed). The Ramachandran plot shows the distribution of backbone (φ, ψ) torsions, with points in the α and β basins reflecting secondary structure content. The PAE plot shows AlphaFold's inter-residue confidence as a color matrix.

  · Six rendered views show the 3D structure from the faces of a cube — i.e. along ±x, ±y, ±z. Rendering representation is drawn randomly per protein from cartoon (secondary-structure ribbons), sticks (backbone bonds), or molecular surface; coloring is either N→C rainbow (blue at the N-terminus through red at the C-terminus) or one color per chain.